Protein 7TUV (pdb70)

Sequence (672 aa):
ALFSPHLAESALDLGVQNGTYLRGKLRVSETNCFFGEIRGQWKGHNFERVLLPGRTNLNRAIHGDIVTVELLPVASWRPLREESEGAALARGYTPVGRVVGITTMNRRPFCGSIDVEELNKLALTGTVSVLFQPKDNRIPRIRITTAHLGDLKDKRLSVIIDDWGEHSSFPVGHYVEVLGTIGDKDTEAKVILLENDIPHYDFSEAVYDCLPKGEWNVTEEELGNRLDLRDLCVVSVDPLGCRDIDDALHCRRVNGNHLEVGVHIADVTHFLKEGTAMDEEAAKRSTSVYLVDRRINMLPQLLTENLCSIVADEDRYAFSIMWEFDENYSVVREFFGKTVIRSRAALYYGDAQRMIDDPEDESEAAVSLRYLMQLSRHFRKRREKDGALFLCSQEFKFKVDNDHVNPTDMQAYQTFDSNSMIEEWMLFANAAAARRVYASFPRWTLLRRHQAPAENAFDTLNEAIRRKIGVKLDDTTSLALNESLEKCVDPSDPYFNRLIRTLVTRCLRQAQYFSSSEVSKDEFHHFGLAMPIYTHFTSPIRRYADVIVHRQLAAALGIMDVSEHMVSVKMEALASNLNYRHEQAQKAGRDSQNLFTGFYLRNFANQEIPSEDGYVVKLSETHVFVLVPKYGQEGKIAKETLVRVPNLLDKVKVGIEVRASLVFSIIGLMKG

InterPro domains:
  IPR001900 Ribonuclease II/R [PF00773] (491-822)
  IPR001900 Ribonuclease II/R [SM00955] (491-824)
  IPR002716 PIN domain [PF13638] (61-180)
  IPR012340 Nucleic acid-binding, OB-fold [SSF50249] (234-445)
  IPR012340 Nucleic acid-binding, OB-fold [SSF50249] (451-869)
  IPR022966 Ribonuclease II/R, conserved site [PS01175] (791-815)
  IPR033771 Rrp44-like cold shock domain [PF17216] (248-312)
  IPR041505 Dis3-like cold-shock domain 2 [PF17849] (395-462)
  IPR050180 RNR Ribonuclease [PTHR23355] (60-904)

Solvent-accessible surface area: 32493 Å² total; per-residue (Å²): 96,88,18,54,87,60,62,68,110,85,50,4,71,133,5,36,163,107,40,94,39,7,57,12,120,1,129,5,20,105,76,78,49,37,64,1,21,0,140,23,163,34,100,78,49,129,16,94,90,0,11,0,45,27,57,94,27,10,5,30,9,2,39,10,0,56,0,0,0,56,46,37,93,25,77,57,10,122,51,90,118,204,64,71,38,42,42,0,39,88,157,41,54,38,3,6,0,104,2,13,0,42,47,130,85,145,64,71,59,4,2,0,20,5,14,92,112,36,41,118,85,85,158,143,143,54,93,50,50,1,6,0,65,0,68,22,93,48,4,22,63,0,84,1,80,10,46,123,11,40,108,11,91,73,49,28,0,9,0,43,22,84,91,30,28,59,120,42,71,59,0,64,10,82,78,74,89,69,9,21,53,72,22,66,46,92,7,6,1,67,0,0,9,69,21,6,70,9,20,72,106,112,23,60,155,54,5,89,88,42,21,44,151,69,155,39,91,26,67,141,144,40,36,68,108,21,81,53,13,63,126,20,19,0,1,0,2,23,75,119,78,37,142,16,10,10,16,0,1,2,8,106,111,30,116,64,88,38,8,30,0,0,0,0,0,0,1,0,4,45,18,0,105,93,63,42,28,3,7,114,14,0,26,92,11,4,21,5,7,88,17,46,55,83,75,17,18,1,0,0,95,65,0,1,41,62,12,1,0,0,33,26,85,82,38,8,6,0,0,0,0,14,5,21,1,32,107,118,65,61,64,79,160,72,88,19,7,36,0,0,0,97,1,97,30,54,23,51,28,8,42,0,25,139,29,19,98,47,125,155,35,148,52,133,13,0,56,6,0,57,46,1,5,76,0,3,110,73,18,87,122,120,22,72,149,67,0,0,15,34,62,18,107,82,102,16,87,20,118,79,65,162,135,87,120,25,0,59,39,16,119,57,92,120,104,42,77,0,44,32,1,12,89,2,0,22,18,44,0,5,10,2,0,0,120,65,1,46,77,40,25,61,158,34,1,1,0,23,32,12,67,50,15,43,167,118,32,8,82,100,14,25,60,0,0,23,132,77,41,63,33,134,10,62,45,112,72,9,62,22,0,8,95,11,0,117,138,0,79,19,127,102,9,131,57,1,34,123,0,0,25,25,10,0,53,111,28,34,93,128,24,53,8,3,1,4,58,82,37,63,149,128,88,5,74,17,6,11,27,15,24,102,18,8,1,19,0,5,4,0,1,85,33,9,1,0,0,2,0,0,13,0,0,1,10,15,59,60,97,69,130,57,21,117,14,72,66,72,121,127,2,66,55,49,3,71,47,6,42,90,33,52,53,12,15,78,52,0,17,131,42,2,33,78,26,0,3,28,10,32,0,60,58,49,52,140,106,141,11,91,45,32,60,0,4,0,15,74,73,51,172,85,46,0,21,0,11,2,16,109,13,28,35,68,2,126,6,33,58,145,55,6,94,147,60,3,72,19,1,33,102,19,98,2,9,7,52,11,158,129,59,60,49,26,27,6,102,44,36,70,125,130

Structure (mmCIF, N/CA/C/O backbone):
data_7TUV
#
_entry.id   7TUV
#
_cell.length_a   66.296
_cell.length_b   91.113
_cell.length_c   148.305
_cell.angle_alpha   90
_cell.angle_beta   90
_cell.angle_gamma   90
#
_symmetry.space_group_name_H-M   'P 21 21 21'
#
loop_
_entity.id
_entity.type
_entity.pdbx_description
1 polymer 'Ribonuclease RRP44'
2 polymer "RNA (5'-R(P*GP*GP*UP*U)-3')"
3 non-polymer "URIDINE-5'-MONOPHOSPHATE"
4 non-polymer 'MAGNESIUM ION'
5 water water
#
loop_
_atom_site.group_PDB
_atom_site.id
_atom_site.type_symbol
_atom_site.label_atom_id
_atom_site.label_alt_id
_atom_site.label_comp_id
_atom_site.label_asym_id
_atom_site.label_entity_id
_atom_site.label_seq_id
_atom_site.pdbx_PDB_ins_code
_atom_site.Cartn_x
_atom_site.Cartn_y
_atom_site.Cartn_z
_atom_site.occupancy
_atom_site.B_iso_or_equiv
_atom_site.auth_seq_id
_atom_site.auth_comp_id
_atom_site.auth_asym_id
_atom_site.auth_atom_id
_atom_site.pdbx_PDB_model_num
ATOM 1 N N . ALA A 1 5 ? -1.387 16.643 10.654 1 72.97 234 ALA A N 1
ATOM 2 C CA . ALA A 1 5 ? -1.513 16.474 9.206 1 73.7 234 ALA A CA 1
ATOM 3 C C . ALA A 1 5 ? -0.712 15.256 8.68 1 74.33 234 ALA A C 1
ATOM 4 O O . ALA A 1 5 ? -1.256 14.435 7.935 1 74.71 234 ALA A O 1
ATOM 6 N N . LEU A 1 6 ? 0.566 15.131 9.068 1 74.02 235 LEU A N 1
ATOM 7 C CA . LEU A 1 6 ? 1.388 13.994 8.641 1 73.99 235 LEU A CA 1
ATOM 8 C C . LEU A 1 6 ? 1.285 12.818 9.606 1 73.27 235 LEU A C 1
ATOM 9 O O . LEU A 1 6 ? 1.551 11.677 9.204 1 73.67 235 LEU A O 1
ATOM 14 N N . PHE A 1 7 ? 0.938 13.094 10.887 1 72.19 236 PHE A N 1
ATOM 15 C CA . PHE A 1 7 ? 0.824 12.097 11.957 1 71.67 236 PHE A CA 1
ATOM 16 C C . PHE A 1 7 ? -0.445 12.294 12.775 1 71.76 236 PHE A C 1
ATOM 17 O O . PHE A 1 7 ? -0.996 13.387 12.802 1 71.96 236 PHE A O 1
ATOM 25 N N . SER A 1 8 ? -0.886 11.251 13.477 1 71.76 237 SER A N 1
ATOM 26 C CA . SER A 1 8 ? -2.042 11.355 14.359 1 72.08 237 SER A CA 1
ATOM 27 C C . SER A 1 8 ? -1.599 12.013 15.657 1 72.07 237 SER A C 1
ATOM 28 O O . SER A 1 8 ? -0.508 11.739 16.155 1 72.11 237 SER A O 1
ATOM 31 N N . PRO A 1 9 ? -2.431 12.899 16.217 1 71.99 238 PRO A N 1
ATOM 32 C CA . PRO A 1 9 ? -2.059 13.554 17.476 1 71.97 238 PRO A CA 1
ATOM 33 C C . PRO A 1 9 ? -1.841 12.559 18.611 1 72.24 238 PRO A C 1
ATOM 34 O O . PRO A 1 9 ? -2.59 11.599 18.739 1 72.03 238 PRO A O 1
ATOM 38 N N . HIS A 1 10 ? -0.79 12.776 19.41 1 72.68 239 HIS A N 1
ATOM 39 C CA . HIS A 1 10 ? -0.457 11.932 20.556 1 73.59 239 HIS A CA 1
ATOM 40 C C . HIS A 1 10 ? -1.482 12.124 21.675 1 75.3 239 HIS A C 1
ATOM 41 O O . HIS A 1 10 ? -2.137 13.162 21.754 1 75.55 239 HIS A O 1
ATOM 48 N N . LEU A 1 11 ? -1.587 11.144 22.568 1 76.39 240 LEU A N 1
ATOM 49 C CA . LEU A 1 11 ? -2.517 11.219 23.691 1 77.93 240 LEU A CA 1
ATOM 50 C C . LEU A 1 11 ? -1.819 11.737 24.946 1 79.94 240 LEU A C 1
ATOM 51 O O . LEU A 1 11 ? -0.599 11.627 25.073 1 80.15 240 LEU A O 1
ATOM 56 N N . ALA A 1 12 ? -2.596 12.282 25.887 1 81.2 241 ALA A N 1
ATOM 57 C CA . ALA A 1 12 ? -2.045 12.763 27.148 1 82.97 241 ALA A CA 1
ATOM 58 C C . ALA A 1 12 ? -1.913 11.599 28.137 1 84.74 241 ALA A C 1
ATOM 59 O O . ALA A 1 12 ? -2.672 10.626 28.042 1 85.04 241 ALA A O 1
ATOM 61 N N . GLU A 1 13 ? -0.972 11.7 29.107 1 85.67 242 GLU A N 1
ATOM 62 C CA . GLU A 1 13 ? -0.787 10.678 30.154 1 86.97 242 GLU A CA 1
ATOM 63 C C . GLU A 1 13 ? -2.116 10.334 30.868 1 88.52 242 GLU A C 1
ATOM 64 O O . GLU A 1 13 ? -2.24 9.255 31.443 1 88.81 242 GLU A O 1
ATOM 70 N N . SER A 1 14 ? -3.105 11.26 30.81 1 89.25 243 SER A N 1
ATOM 71 C CA . SER A 1 14 ? -4.461 11.132 31.332 1 90.44 243 SER A CA 1
ATOM 72 C C . SER A 1 14 ? -5.096 9.818 30.828 1 91.2 243 SER A C 1
ATOM 73 O O . SER A 1 14 ? -5.47 8.978 31.642 1 91.42 243 SER A O 1
ATOM 76 N N . ALA A 1 15 ? -5.157 9.622 29.494 1 91.33 244 ALA A N 1
ATOM 77 C CA . ALA A 1 15 ? -5.723 8.414 28.891 1 91.78 244 ALA A CA 1
ATOM 78 C C . ALA A 1 15 ? -4.66 7.371 28.536 1 91.97 244 ALA A C 1
ATOM 79 O O . ALA A 1 15 ? -4.991 6.191 28.413 1 92.29 244 ALA A O 1
ATOM 81 N N . LEU A 1 16 ? -3.395 7.794 28.358 1 91.55 245 LEU A N 1
ATOM 82 C CA . LEU A 1 16 ? -2.309 6.874 28.04 1 91.69 245 LEU A CA 1
ATOM 83 C C . LEU A 1 16 ? -2.078 5.906 29.195 1 91.64 245 LEU A C 1
ATOM 84 O O . LEU A 1 16 ? -2.147 4.698 28.986 1 91.77 245 LEU A O 1
ATOM 89 N N . ASP A 1 17 ? -1.827 6.432 30.415 1 91.39 246 ASP A N 1
ATOM 90 C CA . ASP A 1 17 ? -1.544 5.629 31.607 1 91.48 246 ASP A CA 1
ATOM 91 C C . ASP A 1 17 ? -2.73 4.806 32.07 1 91.3 246 ASP A C 1
ATOM 92 O O . ASP A 1 17 ? -2.538 3.725 32.625 1 91.16 246 ASP A O 1
ATOM 97 N N . LEU A 1 18 ? -3.951 5.308 31.851 1 91.24 247 LEU A N 1
ATOM 98 C CA . LEU A 1 18 ? -5.145 4.56 32.225 1 91.66 247 LEU A CA 1
ATOM 99 C C . LEU A 1 18 ? -5.34 3.392 31.269 1 91.53 247 LEU A C 1
ATOM 100 O O . LEU A 1 18 ? -5.485 2.265 31.723 1 91.76 247 LEU A O 1
ATOM 105 N N . GLY A 1 19 ? -5.26 3.662 29.966 1 90.93 248 GLY A N 1
ATOM 106 C CA . GLY A 1 19 ? -5.412 2.661 28.916 1 90.51 248 GLY A CA 1
ATOM 107 C C . GLY A 1 19 ? -4.471 1.476 29.01 1 89.65 248 GLY A C 1
ATOM 108 O O . GLY A 1 19 ? -4.879 0.356 28.712 1 89.41 248 GLY A O 1
ATOM 109 N N . VAL A 1 20 ? -3.219 1.703 29.447 1 89.16 249 VAL A N 1
ATOM 110 C CA . VAL A 1 20 ? -2.221 0.638 29.587 1 89.4 249 VAL A CA 1
ATOM 111 C C . VAL A 1 20 ? -2.647 -0.361 30.645 1 89.88 249 VAL A C 1
ATOM 112 O O . VAL A 1 20 ? -2.672 -1.564 30.36 1 90.42 249 VAL A O 1
ATOM 116 N N . GLN A 1 21 ? -3.008 0.122 31.85 1 89.47 250 GLN A N 1
ATOM 117 C CA . GLN A 1 21 ? -3.477 -0.792 32.893 1 89.32 250 GLN A CA 1
ATOM 118 C C . GLN A 1 21 ? -4.89 -1.321 32.606 1 88.26 250 GLN A C 1
ATOM 119 O O . GLN A 1 21 ? -5.216 -2.434 33.017 1 88.55 250 GLN A O 1
ATOM 125 N N . ASN A 1 22 ? -5.694 -0.556 31.849 1 86.77 251 ASN A N 1
ATOM 126 C CA . ASN A 1 22 ? -7.023 -0.952 31.389 1 85.82 251 ASN A CA 1
ATOM 127 C C . ASN A 1 22 ? -6.928 -2.132 30.398 1 84.33 251 ASN A C 1
ATOM 128 O O . ASN A 1 22 ? -7.843 -2.956 30.337 1 84.6 251 ASN A O 1
ATOM 133 N N . GLY A 1 23 ? -5.845 -2.179 29.621 1 82.35 252 GLY A N 1
ATOM 134 C CA . GLY A 1 23 ? -5.634 -3.204 28.611 1 80.8 252 GLY A CA 1
ATOM 135 C C . GLY A 1 23 ? -5.969 -2.743 27.202 1 78.71 252 GLY A C 1
ATOM 136 O O . GLY A 1 23 ? -5.644 -3.447 26.245 1 79.11 252 GLY A O 1
ATOM 137 N N . THR A 1 24 ? -6.617 -1.553 27.05 1 76.23 253 THR A N 1
ATOM 138 C CA . THR A 1 24 ? -6.991 -0.976 25.743 1 74.25 253 THR A CA 1
ATOM 139 C C . THR A 1 24 ? -5.77 -0.504 24.899 1 71.71 253 THR A C 1
ATOM 140 O O . THR A 1 24 ? -5.906 -0.257 23.699 1 71.57 253 THR A O 1
ATOM 144 N N . TYR A 1 25 ? -4.591 -0.416 25.53 1 69.45 254 TYR A N 1
ATOM 145 C CA . TYR A 1 25 ? -3.305 -0.076 24.935 1 67.78 254 TYR A CA 1
ATOM 146 C C . TYR A 1 25 ? -2.248 -0.971 25.572 1 66.42 254 TYR A C 1
ATOM 147 O O . TYR A 1 25 ? -2.361 -1.329 26.745 1 66.74 254 TYR A O 1
ATOM 156 N N . LEU A 1 26 ? -1.193 -1.301 24.829 1 64.87 255 LEU A N 1
ATOM 157 C CA . LEU A 1 26 ? -0.103 -2.134 25.349 1 63.46 255 LEU A CA 1
ATOM 158 C C . LEU A 1 26 ? 1.154 -1.279 25.479 1 62.31 255 LEU A C 1
ATOM 159 O O . LEU A 1 26 ? 1.388 -0.415 24.63 1 62.53 255 LEU A O 1
ATOM 164 N N . ARG A 1 27 ? 1.973 -1.517 26.513 1 60.71 256 ARG A N 1
ATOM 165 C CA . ARG A 1 27 ? 3.169 -0.704 26.709 1 59.56 256 ARG A CA 1
ATOM 166 C C . ARG A 1 27 ? 4.452 -1.499 26.654 1 57.33 256 ARG A C 1
ATOM 167 O O . ARG A 1 27 ? 4.541 -2.586 27.217 1 57.15 256 ARG A O 1
ATOM 175 N N . GLY A 1 28 ? 5.444 -0.932 25.99 1 55.94 257 GLY A N 1
ATOM 176 C CA . GLY A 1 28 ? 6.762 -1.536 25.857 1 55.42 257 GLY A CA 1
ATOM 177 C C . GLY A 1 28 ? 7.822 -0.566 25.368 1 54.65 257 GLY A C 1
ATOM 178 O O . GLY A 1 28 ? 7.509 0.56 24.98 1 54.5 257 GLY A O 1
ATOM 179 N N . LYS A 1 29 ? 9.084 -1.012 25.356 1 53.99 258 LYS A N 1
ATOM 180 C CA . LYS A 1 29 ? 10.239 -0.236 24.904 1 53.87 258 LYS A CA 1
ATOM 181 C C . LYS A 1 29 ? 10.448 -0.46 23.401 1 52.75 258 LYS A C 1
ATOM 182 O O . LYS A 1 29 ? 10.453 -1.599 22.952 1 53.09 258 LYS A O 1
ATOM 188 N N . LEU A 1 30 ? 10.611 0.614 22.63 1 51.62 259 LEU A N 1
ATOM 189 C CA . LEU A 1 30 ? 10.764 0.546 21.181 1 51.12 259 LEU A CA 1
ATOM 190 C C . LEU A 1 30 ? 12.12 0.019 20.706 1 51.32 259 LEU A C 1
ATOM 191 O O . LEU A 1 30 ? 13.165 0.557 21.06 1 51.11 259 LEU A O 1
ATOM 196 N N . ARG A 1 31 ? 12.088 -1.032 19.879 1 51.56 260 ARG A N 1
ATOM 197 C CA . ARG A 1 31 ? 13.274 -1.597 19.255 1 52.54 260 ARG A CA 1
ATOM 198 C C . ARG A 1 31 ? 13.136 -1.337 17.753 1 52.91 260 ARG A C 1
ATOM 199 O O . ARG A 1 31 ? 12.138 -1.722 17.159 1 53.02 260 ARG A O 1
ATOM 207 N N . VAL A 1 32 ? 14.074 -0.605 17.162 1 52.9 261 VAL A N 1
ATOM 208 C CA . VAL A 1 32 ? 14.015 -0.258 15.743 1 53.36 261 VAL A CA 1
ATOM 209 C C . VAL A 1 32 ? 15.008 -1.104 14.947 1 54.95 261 VAL A C 1
ATOM 210 O O . VAL A 1 32 ? 16.08 -1.428 15.457 1 54.83 261 VAL A O 1
ATOM 214 N N . SER A 1 33 ? 14.656 -1.469 13.711 1 56.48 262 SER A N 1
ATOM 215 C CA . SER A 1 33 ? 15.54 -2.27 12.878 1 59.02 262 SER A CA 1
ATOM 216 C C . SER A 1 33 ? 16.826 -1.552 12.512 1 61.94 262 SER A C 1
ATOM 217 O O . SER A 1 33 ? 16.804 -0.423 12.02 1 62.06 262 SER A O 1
ATOM 220 N N . GLU A 1 34 ? 17.949 -2.248 12.712 1 64.08 263 GLU A N 1
ATOM 221 C CA . GLU A 1 34 ? 19.29 -1.779 12.363 1 66.38 263 GLU A CA 1
ATOM 222 C C . GLU A 1 34 ? 19.402 -1.559 10.831 1 68.07 263 GLU A C 1
ATOM 223 O O . GLU A 1 34 ? 20.124 -0.658 10.399 1 68.74 263 GLU A O 1
ATOM 229 N N . THR A 1 35 ? 18.64 -2.34 10.023 1 68.62 264 THR A N 1
ATOM 230 C CA . THR A 1 35 ? 18.58 -2.202 8.57 1 69.64 264 THR A CA 1
ATOM 231 C C . THR A 1 35 ? 17.58 -1.085 8.195 1 69.62 264 THR A C 1
ATOM 232 O O . THR A 1 35 ? 18.012 -0.058 7.664 1 70.2 264 THR A O 1
ATOM 236 N N . ASN A 1 36 ? 16.263 -1.247 8.527 1 68.8 265 ASN A N 1
ATOM 237 C CA . ASN A 1 36 ? 15.219 -0.233 8.239 1 68.33 265 ASN A CA 1
ATOM 238 C C . ASN A 1 36 ? 14.93 0.729 9.411 1 67 265 ASN A C 1
ATOM 239 O O . ASN A 1 36 ? 14.508 0.31 10.483 1 67.36 265 ASN A O 1
ATOM 244 N N . CYS A 1 37 ? 15.108 2.021 9.167 1 65.4 266 CYS A N 1
ATOM 245 C CA . CYS A 1 37 ? 14.903 3.098 10.133 1 64.59 266 CYS A CA 1
ATOM 246 C C . CYS A 1 37 ? 13.418 3.27 10.557 1 63.01 266 CYS A C 1
ATOM 247 O O . CYS A 1 37 ? 13.139 3.684 11.684 1 62.69 266 CYS A O 1
ATOM 250 N N . PHE A 1 38 ? 12.481 3 9.64 1 61.76 267 PHE A N 1
ATOM 251 C CA . PHE A 1 38 ? 11.057 3.144 9.932 1 60.85 267 PHE A CA 1
ATOM 252 C C . PHE A 1 38 ? 10.345 1.788 10.01 1 59.48 267 PHE A C 1
ATOM 253 O O . PHE A 1 38 ? 9.354 1.552 9.328 1 60.1 267 PHE A O 1
ATOM 255 N N . PHE A 1 39 ? 10.848 0.909 10.855 1 57.45 268 PHE A N 1
ATOM 256 C CA . PHE A 1 39 ? 10.255 -0.384 11.099 1 56.18 268 PHE A CA 1
ATOM 257 C C . PHE A 1 39 ? 10.693 -0.775 12.489 1 54.12 268 PHE A C 1
ATOM 258 O O . PHE A 1 39 ? 11.89 -0.909 12.735 1 53.74 268 PHE A O 1
ATOM 266 N N . GLY A 1 40 ? 9.742 -0.917 13.395 1 53.06 269 GLY A N 1
ATOM 267 C CA . GLY A 1 40 ? 10.056 -1.284 14.767 1 53.08 269 GLY A CA 1
ATOM 268 C C . GLY A 1 40 ? 9.201 -2.393 15.348 1 52.98 269 GLY A C 1
ATOM 269 O O . GLY A 1 40 ? 8.5 -3.106 14.629 1 52.68 269 GLY A O 1
ATOM 270 N N . GLU A 1 41 ? 9.244 -2.52 16.669 1 52.96 270 GLU A N 1
ATOM 271 C CA . GLU A 1 41 ? 8.472 -3.494 17.411 1 53.62 270 GLU A CA 1
ATOM 272 C C . GLU A 1 41 ? 8.589 -3.248 18.907 1 54.54 270 GLU A C 1
ATOM 273 O O . GLU A 1 41 ? 9.57 -2.668 19.367 1 54.24 270 GLU A O 1
ATOM 279 N N . ILE A 1 42 ? 7.592 -3.701 19.679 1 55.5 271 ILE A N 1
ATOM 280 C CA . ILE A 1 42 ? 7.684 -3.682 21.136 1 56.67 271 ILE A CA 1
ATOM 281 C C . ILE A 1 42 ? 7.585 -5.139 21.607 1 59.42 271 ILE A C 1
ATOM 282 O O . ILE A 1 42 ? 6.666 -5.847 21.201 1 59.7 271 ILE A O 1
ATOM 287 N N . ARG A 1 43 ? 8.583 -5.625 22.35 1 61.25 272 ARG A N 1
ATOM 288 C CA . ARG A 1 43 ? 8.533 -6.989 22.886 1 63.62 272 ARG A CA 1
ATOM 289 C C . ARG A 1 43 ? 8.047 -6.899 24.334 1 65.7 272 ARG A C 1
ATOM 290 O O . ARG A 1 43 ? 8.351 -5.925 25.028 1 65.74 272 ARG A O 1
ATOM 298 N N . GLY A 1 44 ? 7.3 -7.903 24.785 1 67.16 273 GLY A N 1
ATOM 299 C CA . GLY A 1 44 ? 6.781 -7.906 26.148 1 68.76 273 GLY A CA 1
ATOM 300 C C . GLY A 1 44 ? 5.862 -9.058 26.484 1 70.06 273 GLY A C 1
ATOM 301 O O . GLY A 1 44 ? 5.866 -10.082 25.797 1 70.17 273 GLY A O 1
ATOM 302 N N . GLN A 1 45 ? 5.081 -8.896 27.57 1 70.82 274 GLN A N 1
ATOM 303 C CA . GLN A 1 45 ? 4.13 -9.894 28.073 1 71.98 274 GLN A CA 1
ATOM 304 C C . GLN A 1 45 ? 2.858 -9.194 28.551 1 72.83 274 GLN A C 1
ATOM 305 O O . GLN A 1 45 ? 2.815 -8.705 29.681 1 72.9 274 GLN A O 1
ATOM 311 N N . TRP A 1 46 ? 1.82 -9.171 27.722 1 73.47 275 TRP A N 1
ATOM 312 C CA . TRP A 1 46 ? 0.575 -8.487 28.066 1 74.92 275 TRP A CA 1
ATOM 313 C C . TRP A 1 46 ? -0.518 -9.424 28.583 1 75.44 275 TRP A C 1
ATOM 314 O O . TRP A 1 46 ? -0.492 -10.621 28.297 1 75.99 275 TRP A O 1
ATOM 325 N N . LYS A 1 47 ? -1.468 -8.889 29.362 1 75.02 276 LYS A N 1
ATOM 326 C CA . LYS A 1 47 ? -2.558 -9.706 29.891 1 75.09 276 LYS A CA 1
ATOM 327 C C . LYS A 1 47 ? -3.668 -9.839 28.838 1 74.67 276 LYS A C 1
ATOM 328 O O . LYS A 1 47 ? -4.089 -8.84 28.249 1 74.85 276 LYS A O 1
ATOM 330 N N . GLY A 1 48 ? -4.113 -11.073 28.61 1 73.79 277 GLY A N 1
ATOM 331 C CA . GLY A 1 48 ? -5.155 -11.386 27.636 1 73.21 277 GLY A CA 1
ATOM 332 C C . GLY A 1 48 ? -4.66 -11.518 26.208 1 72.15 277 GLY A C 1
ATOM 333 O O . GLY A 1 48 ? -5.454 -11.484 25.263 1 71.89 277 GLY A O 1
ATOM 334 N N . HIS A 1 49 ? -3.333 -11.671 26.046 1 71.29 278 HIS A N 1
ATOM 335 C CA . HIS A 1 49 ? -2.676 -11.745 24.748 1 70.65 278 HIS A CA 1
ATOM 336 C C . HIS A 1 49 ? -1.691 -12.914 24.701 1 70.68 278 HIS A C 1
ATOM 337 O O . HIS A 1 49 ? -0.875 -13.086 25.609 1 71.04 278 HIS A O 1
ATOM 344 N N . ASN A 1 50 ? -1.773 -13.724 23.648 1 70.1 279 ASN A N 1
ATOM 345 C CA . ASN A 1 50 ? -0.901 -14.889 23.512 1 70.07 279 ASN A CA 1
ATOM 346 C C . ASN A 1 50 ? 0.504 -14.551 22.984 1 68.81 279 ASN A C 1
ATOM 347 O O . ASN A 1 50 ? 1.46 -15.278 23.257 1 69.05 279 ASN A O 1
ATOM 352 N N . PHE A 1 51 ? 0.62 -13.46 22.22 1 67.19 280 PHE A N 1
ATOM 353 C CA . PHE A 1 51 ? 1.851 -13.027 21.56 1 65.92 280 PHE A CA 1
ATOM 354 C C . PHE A 1 51 ? 2.9 -12.349 22.442 1 64.59 280 PHE A C 1
ATOM 355 O O . PHE A 1 51 ? 2.573 -11.624 23.383 1 64.52 280 PHE A O 1
ATOM 363 N N . GLU A 1 52 ? 4.172 -12.546 22.082 1 63.35 281 GLU A N 1
ATOM 364 C CA . GLU A 1 52 ? 5.3 -11.956 22.801 1 62.68 281 GLU A CA 1
ATOM 365 C C . GLU A 1 52 ? 5.759 -10.602 22.217 1 60.32 281 GLU A C 1
ATOM 366 O O . GLU A 1 52 ? 6.475 -9.873 22.898 1 60.41 281 GLU A O 1
ATOM 372 N N . ARG A 1 53 ? 5.351 -10.263 20.972 1 57.71 282 ARG A N 1
ATOM 373 C CA . ARG A 1 53 ? 5.759 -9.006 20.366 1 55.23 282 ARG A CA 1
ATOM 374 C C . ARG A 1 53 ? 4.739 -8.423 19.389 1 52.87 282 ARG A C 1
ATOM 375 O O . ARG A 1 53 ? 4.022 -9.15 18.719 1 52.38 282 ARG A O 1
ATOM 383 N N . VAL A 1 54 ? 4.702 -7.085 19.313 1 51.54 283 VAL A N 1
ATOM 384 C CA . VAL A 1 54 ? 3.837 -6.308 18.422 1 50.25 283 VAL A CA 1
ATOM 385 C C . VAL A 1 54 ? 4.707 -5.535 17.418 1 49.44 283 VAL A C 1
ATOM 386 O O . VAL A 1 54 ? 5.662 -4.884 17.838 1 49.48 283 VAL A O 1
ATOM 390 N N . LEU A 1 55 ? 4.387 -5.596 16.108 1 48.28 284 LEU A N 1
ATOM 391 C CA . LEU A 1 55 ? 5.158 -4.861 15.111 1 47.68 284 LEU A CA 1
ATOM 392 C C . LEU A 1 55 ? 4.647 -3.441 14.976 1 48.18 284 LEU A C 1
ATOM 393 O O . LEU A 1 55 ? 3.454 -3.179 15.104 1 48.65 284 LEU A O 1
ATOM 398 N N . LEU A 1 56 ? 5.55 -2.53 14.656 1 47.71 285 LEU A N 1
ATOM 399 C CA . LEU A 1 56 ? 5.218 -1.147 14.423 1 47.72 285 LEU A CA 1
ATOM 400 C C . LEU A 1 56 ? 5.845 -0.77 13.085 1 47.77 285 LEU A C 1
ATOM 401 O O . LEU A 1 56 ? 6.952 -0.237 13.039 1 47.33 285 LEU A O 1
ATOM 406 N N . PRO A 1 57 ? 5.167 -1.103 11.971 1 48.02 286 PRO A N 1
ATOM 407 C CA . PRO A 1 57 ? 5.756 -0.851 10.647 1 48.15 286 PRO A CA 1
ATOM 408 C C . PRO A 1 57 ? 5.369 0.457 9.949 1 48.28 286 PRO A C 1
ATOM 409 O O . PRO A 1 57 ? 4.204 0.665 9.633 1 48.62 286 PRO A O 1
ATOM 413 N N . GLY A 1 58 ? 6.351 1.288 9.636 1 48.1 287 GLY A N 1
ATOM 414 C CA . GLY A 1 58 ? 6.099 2.537 8.924 1 48.89 287 GLY A CA 1
ATOM 415 C C . GLY A 1 58 ? 6.288 3.78 9.761 1 49.8 287 GLY A C 1
ATOM 416 O O . GLY A 1 58 ? 6.458 3.679 10.979 1 50.74 287 GLY A O 1
ATOM 417 N N . ARG A 1 59 ? 6.285 4.963 9.124 1 49.23 288 ARG A N 1
ATOM 418 C CA . ARG A 1 59 ? 6.46 6.209 9.877 1 49.22 288 ARG A CA 1
ATOM 419 C C . ARG A 1 59 ? 5.19 6.549 10.651 1 49.23 288 ARG A C 1
ATOM 420 O O . ARG A 1 59 ? 5.261 7.008 11.79 1 49.43 288 ARG A O 1
ATOM 422 N N . THR A 1 60 ? 4.027 6.32 10.022 1 48.82 289 THR A N 1
ATOM 423 C CA . THR A 1 60 ? 2.704 6.579 10.601 1 48.66 289 THR A CA 1
ATOM 424 C C . THR A 1 60 ? 2.426 5.651 11.784 1 48.22 289 THR A C 1
ATOM 425 O O . THR A 1 60 ? 1.799 6.074 12.758 1 48.9 289 THR A O 1
ATOM 429 N N . ASN A 1 61 ? 2.9 4.406 11.71 1 46.92 290 ASN A N 1
ATOM 430 C CA . ASN A 1 61 ? 2.701 3.472 12.795 1 46.45 290 ASN A CA 1
ATOM 431 C C . ASN A 1 61 ? 3.636 3.809 13.949 1 45.91 290 ASN A C 1
ATOM 432 O O . ASN A 1 61 ? 3.192 3.856 15.091 1 45.93 290 ASN A O 1
ATOM 437 N N . LEU A 1 62 ? 4.9 4.143 13.656 1 45.02 291 LEU A N 1
ATOM 438 C CA . LEU A 1 62 ? 5.855 4.53 14.705 1 44.41 291 LEU A CA 1
ATOM 439 C C . LEU A 1 62 ? 5.556 5.91 15.336 1 44.24 291 LEU A C 1
ATOM 440 O O . LEU A 1 62 ? 6.113 6.245 16.371 1 44.11 291 LEU A O 1
ATOM 445 N N . ASN A 1 63 ? 4.67 6.691 14.73 1 44.17 292 ASN A N 1
ATOM 446 C CA . ASN A 1 63 ? 4.24 7.997 15.213 1 45.09 292 ASN A CA 1
ATOM 447 C C . ASN A 1 63 ? 5.307 8.848 15.979 1 45.01 292 ASN A C 1
ATOM 448 O O . ASN A 1 63 ? 5.092 9.219 17.138 1 45.58 292 ASN A O 1
ATOM 453 N N . ARG A 1 64 ? 6.44 9.156 15.31 1 43.9 293 ARG A N 1
ATOM 454 C CA . ARG A 1 64 ? 7.517 10.012 15.829 1 43.03 293 ARG A CA 1
ATOM 455 C C . ARG A 1 64 ? 8.3 9.47 17.027 1 42.19 293 ARG A C 1
ATOM 456 O O . ARG A 1 64 ? 9.061 10.227 17.625 1 42.31 293 ARG A O 1
ATOM 464 N N . ALA A 1 65 ? 8.144 8.193 17.374 1 41.4 294 ALA A N 1
ATOM 465 C CA . ALA A 1 65 ? 8.891 7.612 18.487 1 40.94 294 ALA A CA 1
ATOM 466 C C . ALA A 1 65 ? 10.296 7.236 18.04 1 40.73 294 ALA A C 1
ATOM 467 O O . ALA A 1 65 ? 10.501 6.894 16.881 1 40.82 294 ALA A O 1
ATOM 469 N N . ILE A 1 66 ? 11.272 7.342 18.937 1 40.6 295 ILE A N 1
ATOM 470 C CA . ILE A 1 66 ? 12.671 7.02 18.626 1 41.25 295 ILE A CA 1
ATOM 471 C C . ILE A 1 66 ? 13.103 5.69 19.314 1 42.62 295 ILE A C 1
ATOM 472 O O . ILE A 1 66 ? 12.509 5.3 20.318 1 42.88 295 ILE A O 1
ATOM 477 N N . HIS A 1 67 ? 14.145 5.001 18.802 1 43.19 296 HIS A N 1
ATOM 478 C CA . HIS A 1 67 ? 14.679 3.779 19.414 1 44.79 296 HIS A CA 1
ATOM 479 C C . HIS A 1 67 ? 14.94 3.972 20.923 1 46.22 296 HIS A C 1
ATOM 480 O O . HIS A 1 67 ? 15.397 5.033 21.343 1 46.67 296 HIS A O 1
ATOM 487 N N . GLY A 1 68 ? 14.529 3.005 21.719 1 46.94 297 GLY A N 1
ATOM 488 C CA . GLY A 1 68 ? 14.68 3.066 23.165 1 48.01 297 GLY A CA 1
ATOM 489 C C . GLY A 1 68 ? 13.531 3.724 23.912 1 48.91 297 GLY A C 1
ATOM 490 O O . GLY A 1 68 ? 13.446 3.589 25.138 1 49.68 297 GLY A O 1
ATOM 491 N N . ASP A 1 69 ? 12.653 4.461 23.208 1 48.66 298 ASP A N 1
ATOM 492 C CA . ASP A 1 69 ? 11.537 5.144 23.87 1 49.43 298 ASP A CA 1
ATOM 493 C C . ASP A 1 69 ? 10.502 4.182 24.455 1 50.66 298 ASP A C 1
ATOM 494 O O . ASP A 1 69 ? 10.299 3.094 23.92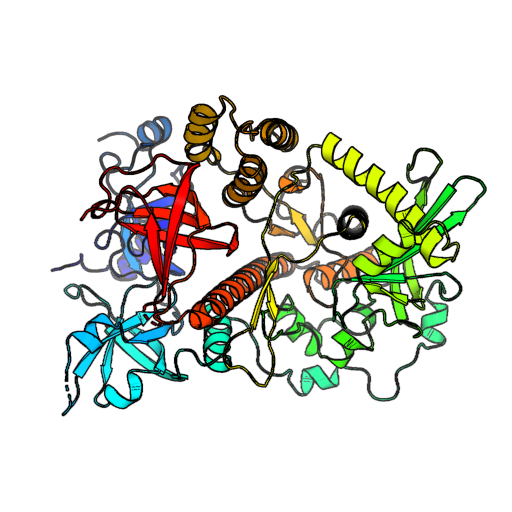5 1 50.79 298 ASP A O 1
ATOM 499 N N . ILE A 1 70 ? 9.827 4.587 25.535 1 51.34 299 ILE A N 1
ATOM 500 C CA . ILE A 1 70 ? 8.767 3.768 26.128 1 52.13 299 ILE A CA 1
ATOM 501 C C . ILE A 1 70 ? 7.462 4.196 25.516 1 53.14 299 ILE A C 1
ATOM 502 O O . ILE A 1 70 ? 6.886 5.198 25.925 1 53.8 299 ILE A O 1
ATOM 507 N N . VAL A 1 71 ? 7.028 3.477 24.491 1 53.28 300 VAL A N 1
ATOM 508 C CA . VAL A 1 71 ? 5.817 3.828 23.779 1 54.02 300 VAL A CA 1
ATOM 509 C C . VAL A 1 71 ? 4.607 3.064 24.267 1 54.41 300 VAL A C 1
ATOM 510 O O . VAL A 1 71 ? 4.719 2.014 24.881 1 54.51 300 VAL A O 1
ATOM 514 N N . THR A 1 72 ? 3.447 3.638 24.021 1 54.63 301 THR A N 1
ATOM 515 C CA . THR A 1 72 ? 2.146 3.066 24.306 1 55.13 301 THR A CA 1
ATOM 516 C C . THR A 1 72 ? 1.589 2.768 22.915 1 54.19 301 THR A C 1
ATOM 517 O O . THR A 1 72 ? 1.635 3.63 22.035 1 53.62 301 THR A O 1
ATOM 521 N N . VAL A 1 73 ? 1.134 1.53 22.687 1 53.74 302 VAL A N 1
ATOM 522 C CA . VAL A 1 73 ? 0.652 1.127 21.374 1 53.51 302 VAL A CA 1
ATOM 523 C C . VAL A 1 73 ? -0.813 0.72 21.373 1 53.07 302 VAL A C 1
ATOM 524 O O . VAL A 1 73 ? -1.313 0.223 22.366 1 53.44 302 VAL A O 1
ATOM 528 N N . GLU A 1 74 ? -1.503 0.958 20.271 1 52.36 303 GLU A N 1
ATOM 529 C CA . GLU A 1 74 ? -2.883 0.546 20.089 1 52.29 303 GLU A CA 1
ATOM 530 C C . GLU A 1 74 ? -2.872 -0.521 18.986 1 51.82 303 GLU A C 1
ATOM 531 O O . GLU A 1 74 ? -2.393 -0.258 17.873 1 51.84 303 GLU A O 1
ATOM 537 N N . LEU A 1 75 ? -3.374 -1.723 19.294 1 50.9 304 LEU A N 1
ATOM 538 C CA . LEU A 1 75 ? -3.382 -2.791 18.315 1 50.45 304 LEU A CA 1
ATOM 539 C C . LEU A 1 75 ? -4.266 -2.485 17.134 1 51 304 LEU A C 1
ATOM 540 O O . LEU A 1 75 ? -5.396 -2.018 17.291 1 51.04 304 LEU A O 1
ATOM 545 N N . LEU A 1 76 ? -3.748 -2.742 15.944 1 51.25 305 LEU A N 1
ATOM 546 C CA . LEU A 1 76 ? -4.514 -2.589 14.721 1 52.22 305 LEU A CA 1
ATOM 547 C C . LEU A 1 76 ? -5.53 -3.728 14.652 1 52.72 305 LEU A C 1
ATOM 548 O O . LEU A 1 76 ? -5.277 -4.797 15.212 1 52.6 305 LEU A O 1
ATOM 553 N N . PRO A 1 77 ? -6.676 -3.576 13.952 1 53.38 306 PRO A N 1
ATOM 554 C CA . PRO A 1 77 ? -7.625 -4.712 13.838 1 54.03 306 PRO A CA 1
ATOM 555 C C . PRO A 1 77 ? -6.928 -5.964 13.305 1 55.47 306 PRO A C 1
ATOM 556 O O . PRO A 1 77 ? -6.016 -5.827 12.5 1 56.24 306 PRO A O 1
ATOM 560 N N . VAL A 1 78 ? -7.282 -7.168 13.779 1 55.84 307 VAL A N 1
ATOM 561 C CA . VAL A 1 78 ? -6.56 -8.382 13.384 1 56.73 307 VAL A CA 1
ATOM 562 C C . VAL A 1 78 ? -6.562 -8.568 11.84 1 57.16 307 VAL A C 1
ATOM 563 O O . VAL A 1 78 ? -5.652 -9.198 11.326 1 57.5 307 VAL A O 1
ATOM 567 N N . ALA A 1 79 ? -7.493 -7.941 11.109 1 57.41 308 ALA A N 1
ATOM 568 C CA . ALA A 1 79 ? -7.5 -7.999 9.644 1 58.28 308 ALA A CA 1
ATOM 569 C C . ALA A 1 79 ? -6.219 -7.384 9.051 1 58.82 308 ALA A C 1
ATOM 570 O O . ALA A 1 79 ? -5.714 -7.857 8.034 1 58.87 308 ALA A O 1
ATOM 572 N N . SER A 1 80 ? -5.682 -6.35 9.707 1 59.05 309 SER A N 1
ATOM 573 C CA . SER A 1 80 ? -4.465 -5.653 9.294 1 59.53 309 SER A CA 1
ATOM 574 C C . SER A 1 80 ? -3.163 -6.286 9.854 1 59.95 309 SER A C 1
ATOM 575 O O . SER A 1 80 ? -2.113 -5.647 9.77 1 60.4 309 SER A O 1
ATOM 578 N N . TRP A 1 81 ? -3.216 -7.509 10.415 1 59.54 310 TRP A N 1
ATOM 579 C CA . TRP A 1 81 ? -2.012 -8.135 10.958 1 60.04 310 TRP A CA 1
ATOM 580 C C . TRP A 1 81 ? -1.137 -8.739 9.866 1 62.07 310 TRP A C 1
ATOM 581 O O . TRP A 1 81 ? -1.635 -9.109 8.802 1 62.36 310 TRP A O 1
ATOM 592 N N . ARG A 1 82 ? 0.176 -8.781 10.107 1 63.43 311 ARG A N 1
ATOM 593 C CA . ARG A 1 82 ? 1.148 -9.235 9.12 1 65.67 311 ARG A CA 1
ATOM 594 C C . ARG A 1 82 ? 1.314 -10.747 9.138 1 67.24 311 ARG A C 1
ATOM 595 O O . ARG A 1 82 ? 1.79 -11.312 10.121 1 67.44 311 ARG A O 1
ATOM 603 N N . PRO A 1 83 ? 0.927 -11.426 8.041 1 68.19 312 PRO A N 1
ATOM 604 C CA . PRO A 1 83 ? 1.054 -12.895 8 1 69.2 312 PRO A CA 1
ATOM 605 C C . PRO A 1 83 ? 2.488 -13.407 7.837 1 70.7 312 PRO A C 1
ATOM 606 O O . PRO A 1 83 ? 3.417 -12.611 7.724 1 70.8 312 PRO A O 1
ATOM 610 N N . LEU A 1 84 ? 2.67 -14.743 7.838 1 71.78 313 LEU A N 1
ATOM 611 C CA . LEU A 1 84 ? 3.984 -15.38 7.725 1 73.23 313 LEU A CA 1
ATOM 612 C C . LEU A 1 84 ? 4.826 -14.894 6.515 1 74.72 313 LEU A C 1
ATOM 613 O O . LEU A 1 84 ? 5.983 -14.503 6.695 1 75.33 313 LEU A O 1
ATOM 615 N N . ARG A 1 85 ? 4.243 -14.883 5.304 1 75.02 314 ARG A N 1
ATOM 616 C CA . ARG A 1 85 ? 4.949 -14.45 4.093 1 75.68 314 ARG A CA 1
ATOM 617 C C . ARG A 1 85 ? 3.98 -13.811 3.095 1 75.94 314 ARG A C 1
ATOM 618 O O . ARG A 1 85 ? 3.56 -14.456 2.136 1 75.79 314 ARG A O 1
ATOM 620 N N . GLU A 1 113 ? -12.784 -8.933 10.225 1 65.42 342 GLU A N 1
ATOM 621 C CA . GLU A 1 113 ? -12.99 -9.294 11.637 1 65.96 342 GLU A CA 1
ATOM 622 C C . GLU A 1 113 ? -12.791 -10.793 11.952 1 65.4 342 GLU A C 1
ATOM 623 O O . GLU A 1 113 ? -13.663 -11.633 11.701 1 65.61 342 GLU A O 1
ATOM 629 N N . GLU A 1 114 ? -11.64 -11.101 12.532 1 64.37 343 GLU A N 1
ATOM 630 C CA . GLU A 1 114 ? -11.275 -12.437 12.97 1 63.8 343 GLU A CA 1
ATOM 631 C C . GLU A 1 114 ? -10.787 -12.332 14.433 1 62.46 343 GLU A C 1
ATOM 632 O O . GLU A 1 114 ? -10.496 -11.235 14.93 1 62.6 343 GLU A O 1
ATOM 638 N N . SER A 1 115 ? -10.733 -13.471 15.133 1 60.67 344 SER A N 1
ATOM 639 C CA . SER A 1 115 ? -10.204 -13.507 16.483 1 58.87 344 SER A CA 1
ATOM 640 C C . SER A 1 115 ? -8.699 -13.377 16.39 1 56.37 344 SER A C 1
ATOM 641 O O . SER A 1 115 ? -8.087 -13.812 15.419 1 56.29 344 SER A O 1
ATOM 644 N N . G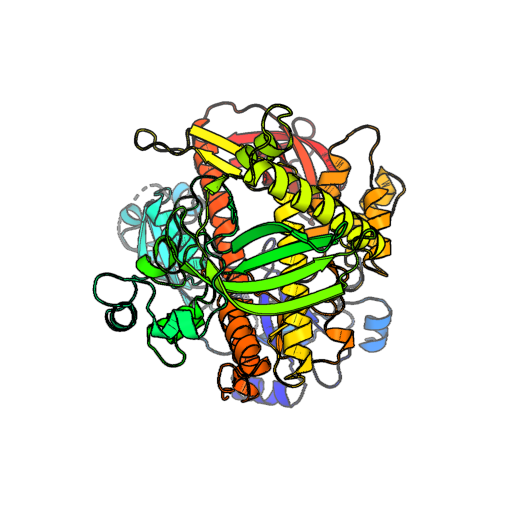LU A 1 116 ? -8.096 -12.841 17.436 1 54.47 345 GLU A N 1
ATOM 645 C CA . GLU A 1 116 ? -6.654 -12.731 17.531 1 52.93 345 GLU A CA 1
ATOM 646 C C . GLU A 1 116 ? -6.016 -14.142 17.56 1 51.78 345 GLU A C 1
ATOM 647 O O . GLU A 1 116 ? -4.937 -14.314 17.003 1 51.75 345 GLU A O 1
ATOM 653 N N . GLY A 1 117 ? -6.687 -15.107 18.213 1 50.74 346 GLY A N 1
ATOM 654 C CA . GLY A 1 117 ? -6.238 -16.492 18.357 1 50.24 346 GLY A CA 1
ATOM 655 C C . GLY A 1 117 ? -6.279 -17.282 17.063 1 49.19 346 GLY A C 1
ATOM 656 O O . GLY A 1 117 ? -5.425 -18.141 16.823 1 48.42 346 GLY A O 1
ATOM 657 N N . ALA A 1 118 ? -7.289 -16.987 16.227 1 48.73 347 ALA A N 1
ATOM 658 C CA . ALA A 1 118 ? -7.457 -17.548 14.893 1 48.89 347 ALA A CA 1
ATOM 659 C C . ALA A 1 118 ? -6.298 -17.061 14.011 1 49.91 347 ALA A C 1
ATOM 660 O O . ALA A 1 118 ? -5.707 -17.857 13.287 1 49.8 347 ALA A O 1
ATOM 662 N N . ALA A 1 119 ? -5.953 -15.747 14.112 1 50.52 348 ALA A N 1
ATOM 663 C CA . ALA A 1 119 ? -4.876 -15.099 13.378 1 51.09 348 ALA A CA 1
ATOM 664 C C . ALA A 1 119 ? -3.535 -15.63 13.84 1 52.24 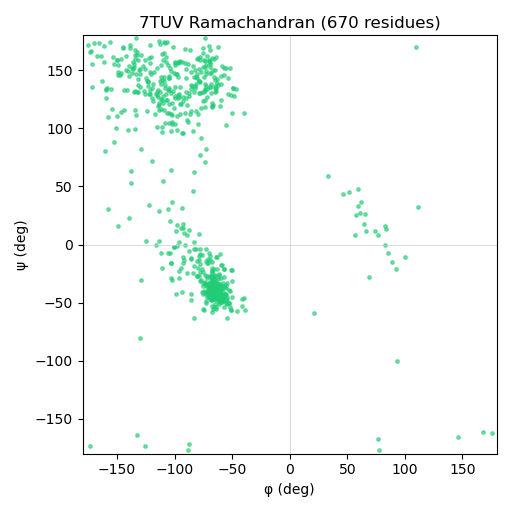348 ALA A C 1
ATOM 665 O O . ALA A 1 119 ? -2.73 -15.98 12.999 1 52.88 348 ALA A O 1
ATOM 667 N N . LEU A 1 120 ? -3.304 -15.771 15.151 1 52.75 349 LEU A N 1
ATOM 668 C CA . LEU A 1 120 ? -2.032 -16.309 15.657 1 53.76 349 LEU A CA 1
ATOM 669 C C . LEU A 1 120 ? -1.852 -17.803 15.31 1 54.88 349 LEU A C 1
ATOM 670 O O . LEU A 1 120 ? -0.714 -18.268 15.177 1 55.41 349 LEU A O 1
ATOM 675 N N . ALA A 1 121 ? -2.962 -18.545 15.153 1 54.79 350 ALA A N 1
ATOM 676 C CA . ALA A 1 121 ? -2.874 -19.959 14.776 1 55.38 350 ALA A CA 1
ATOM 677 C C . ALA A 1 121 ? -2.449 -20.109 13.306 1 55.79 350 ALA A C 1
ATOM 678 O O . ALA A 1 121 ? -1.823 -21.106 12.951 1 56.16 350 ALA A O 1
ATOM 680 N N . ARG A 1 122 ? -2.785 -19.127 12.455 1 55.37 351 ARG A N 1
ATOM 681 C CA . ARG A 1 122 ? -2.388 -19.15 11.054 1 55.43 351 ARG A CA 1
ATOM 682 C C . ARG A 1 122 ? -1.073 -18.381 10.843 1 55.15 351 ARG A C 1
ATOM 683 O O . ARG A 1 122 ? -0.89 -17.781 9.783 1 55.43 351 ARG A O 1
ATOM 691 N N . GLY A 1 123 ? -0.195 -18.386 11.856 1 54.21 352 GLY A N 1
ATOM 692 C CA . GLY A 1 123 ? 1.11 -17.737 11.829 1 54.09 352 GLY A CA 1
ATOM 693 C C . GLY A 1 123 ? 1.192 -16.228 11.63 1 53.81 352 GLY A C 1
ATOM 694 O O . GLY A 1 123 ? 2.221 -15.751 11.15 1 54.16 352 GLY A O 1
ATOM 695 N N . TYR A 1 124 ? 0.152 -15.447 12.015 1 52.76 353 TYR A N 1
ATOM 696 C CA . TYR A 1 124 ? 0.204 -13.979 11.878 1 51.96 353 TYR A CA 1
ATOM 697 C C . TYR A 1 124 ? 0.996 -13.344 13.013 1 50.71 353 TYR A C 1
ATOM 698 O O . TYR A 1 124 ? 1.177 -13.967 14.067 1 50.36 353 TYR A O 1
ATOM 707 N N . THR A 1 125 ? 1.469 -12.092 12.786 1 49.78 354 THR A N 1
ATOM 708 C CA . THR A 1 125 ? 2.191 -11.28 13.771 1 49.43 354 THR A CA 1
ATOM 709 C C . THR A 1 125 ? 1.409 -9.987 14.025 1 48.71 354 THR A C 1
ATOM 710 O O . THR A 1 125 ? 1.016 -9.281 13.083 1 48.9 354 THR A O 1
ATOM 714 N N . PRO A 1 126 ? 1.109 -9.711 15.307 1 47.59 355 PRO A N 1
ATOM 715 C CA . PRO A 1 126 ? 0.322 -8.522 15.643 1 47.33 355 PRO A CA 1
ATOM 716 C C . PRO A 1 126 ? 0.925 -7.237 15.151 1 47.26 355 PRO A C 1
ATOM 717 O O . PRO A 1 126 ? 2.138 -7.108 15.113 1 47.45 355 PRO A O 1
ATOM 721 N N . VAL A 1 127 ? 0.08 -6.294 14.77 1 47.14 356 VAL A N 1
ATOM 722 C CA . VAL A 1 127 ? 0.528 -4.994 14.286 1 47.67 356 VAL A CA 1
ATOM 723 C C . VAL A 1 127 ? -0.122 -3.867 15.121 1 48.53 356 VAL A C 1
ATOM 724 O O . VAL A 1 127 ? -1.272 -4.003 15.537 1 48.93 356 VAL A O 1
ATOM 728 N N . GLY A 1 128 ? 0.615 -2.79 15.379 1 48.41 357 GLY A N 1
ATOM 729 C CA . GLY A 1 128 ? 0.075 -1.678 16.142 1 48.9 357 GLY A CA 1
ATOM 730 C C . GLY A 1 128 ? 0.543 -0.303 15.72 1 49.02 357 GLY A C 1
ATOM 731 O O . GLY A 1 128 ? 1.469 -0.177 14.921 1 48.98 357 GLY A O 1
ATOM 732 N N . ARG A 1 129 ? -0.117 0.741 16.262 1 48.95 358 ARG A N 1
ATOM 733 C CA . ARG A 1 129 ? 0.229 2.144 16.037 1 48.87 358 ARG A CA 1
ATOM 734 C C . ARG A 1 129 ? 0.546 2.822 17.379 1 48.54 358 ARG A C 1
ATOM 735 O O . ARG A 1 129 ? -0.208 2.666 18.344 1 48.11 358 ARG A O 1
ATOM 743 N N . VAL A 1 130 ? 1.704 3.515 17.455 1 48.39 359 VAL A N 1
ATOM 744 C CA . VAL A 1 130 ? 2.156 4.24 18.647 1 48.27 359 VAL A CA 1
ATOM 745 C C . VAL A 1 130 ? 1.205 5.399 18.886 1 48.73 359 VAL A C 1
ATOM 746 O O . VAL A 1 130 ? 1.041 6.244 18.011 1 48.9 359 VAL A O 1
ATOM 750 N N . VAL A 1 131 ? 0.548 5.415 20.053 1 48.98 360 VAL A N 1
ATOM 751 C CA . VAL A 1 131 ? -0.405 6.463 20.433 1 49.52 360 VAL A CA 1
ATOM 752 C C . VAL A 1 131 ? 0.142 7.456 21.484 1 50.46 360 VAL A C 1
ATOM 753 O O . VAL A 1 131 ? -0.511 8.456 21.768 1 50.48 360 VAL A O 1
ATOM 757 N N . GLY A 1 132 ? 1.315 7.183 22.039 1 51.2 361 GLY A N 1
ATOM 758 C CA . GLY A 1 132 ? 1.917 8.071 23.018 1 52.87 361 GLY A CA 1
ATOM 759 C C . GLY A 1 132 ? 3.325 7.691 23.401 1 54.68 361 GLY A C 1
ATOM 760 O O . GLY A 1 132 ? 3.781 6.585 23.099 1 54.78 361 GLY A O 1
ATOM 761 N N . ILE A 1 133 ? 4.032 8.611 24.069 1 56.07 362 ILE A N 1
ATOM 762 C CA . ILE A 1 133 ? 5.407 8.358 24.499 1 58.24 362 ILE A CA 1
ATOM 763 C C . ILE A 1 133 ? 5.626 8.712 25.996 1 60.64 362 ILE A C 1
ATOM 764 O O . ILE A 1 133 ? 4.95 9.596 26.541 1 60.98 362 ILE A O 1
ATOM 769 N N . THR A 1 134 ? 6.56 8 26.654 1 61.85 363 THR A N 1
ATOM 770 C CA . THR A 1 134 ? 6.945 8.235 28.037 1 63.61 363 THR A CA 1
ATOM 771 C C . THR A 1 134 ? 8.307 8.945 28.064 1 65.49 363 THR A C 1
ATOM 772 O O . THR A 1 134 ? 9.312 8.378 27.626 1 65.22 363 THR A O 1
ATOM 776 N N . THR A 1 135 ? 8.311 10.213 28.53 1 66.97 364 THR A N 1
ATOM 777 C CA . THR A 1 135 ? 9.475 11.107 28.605 1 68.69 364 THR A CA 1
ATOM 778 C C . THR A 1 135 ? 10.712 10.418 29.202 1 69.98 364 THR A C 1
ATOM 779 O O . THR A 1 135 ? 10.616 9.727 30.219 1 70.77 364 THR A O 1
ATOM 783 N N . MET A 1 136 ? 11.871 10.591 28.561 1 69.93 365 MET A N 1
ATOM 784 C CA . MET A 1 136 ? 13.12 9.97 29.015 1 69.98 365 MET A CA 1
ATOM 785 C C . MET A 1 136 ? 14.319 10.903 28.761 1 68.56 365 MET A C 1
ATOM 786 O O . MET A 1 136 ? 14.204 11.901 28.032 1 68.68 365 MET A O 1
ATOM 791 N N . ASN A 1 137 ? 15.488 10.538 29.318 1 66.86 366 ASN A N 1
ATOM 792 C CA . ASN A 1 137 ? 16.728 11.279 29.109 1 65.76 366 ASN A CA 1
ATOM 793 C C . ASN A 1 137 ? 17.419 10.844 27.794 1 63.17 366 ASN A C 1
ATOM 794 O O . ASN A 1 137 ? 18.638 10.618 27.779 1 64.08 366 ASN A O 1
ATOM 799 N N . ARG A 1 138 ? 16.623 10.734 26.684 1 59.44 367 ARG A N 1
ATOM 800 C CA . ARG A 1 138 ? 17.04 10.341 25.329 1 56.1 367 ARG A CA 1
ATOM 801 C C . ARG A 1 138 ? 18.384 10.944 24.952 1 52.91 367 ARG A C 1
ATOM 802 O O . ARG A 1 138 ? 18.531 12.173 24.9 1 52.86 367 ARG A O 1
ATOM 810 N N . ARG A 1 139 ? 19.384 10.071 24.808 1 49.78 368 ARG A N 1
ATOM 811 C CA . ARG A 1 139 ? 20.771 10.455 24.588 1 47.16 368 ARG A CA 1
ATOM 812 C C . ARG A 1 139 ? 21.052 11.361 23.4 1 45.77 368 ARG A C 1
ATOM 813 O O . ARG A 1 139 ? 20.345 11.296 22.399 1 46.81 368 ARG A O 1
ATOM 821 N N . PRO A 1 140 ? 22.112 12.188 23.463 1 43.12 369 PRO A N 1
ATOM 822 C CA . PRO A 1 140 ? 22.536 12.915 22.269 1 41.62 369 PRO A CA 1
ATOM 823 C C . PRO A 1 140 ? 23.103 11.905 21.243 1 40.07 369 PRO A C 1
ATOM 824 O O . PRO A 1 140 ? 23.646 10.858 21.625 1 40.45 369 PRO A O 1
ATOM 828 N N . PHE A 1 141 ? 22.937 12.176 19.945 1 38.35 370 PHE A N 1
ATOM 829 C CA . PHE A 1 141 ? 23.398 11.253 18.909 1 37.33 370 PHE A CA 1
ATOM 830 C C . PHE A 1 141 ? 24.603 11.795 18.192 1 38.78 370 PHE A C 1
ATOM 831 O O . PHE A 1 141 ? 24.628 12.963 17.827 1 39.2 370 PHE A O 1
ATOM 839 N N . CYS A 1 142 ? 25.613 10.954 17.987 1 39.45 371 CYS A N 1
ATOM 840 C CA . CYS A 1 142 ? 26.817 11.354 17.267 1 40.21 371 CYS A CA 1
ATOM 841 C C . CYS A 1 142 ? 26.559 11.24 15.77 1 41.41 371 CYS A C 1
ATOM 842 O O . CYS A 1 142 ? 25.808 10.36 15.349 1 41.52 371 CYS A O 1
ATOM 845 N N . GLY A 1 143 ? 27.222 12.068 14.978 1 42.15 372 GLY A N 1
ATOM 846 C CA . GLY A 1 143 ? 27.078 11.977 13.534 1 43.89 372 GLY A CA 1
ATOM 847 C C . GLY A 1 143 ? 27.639 13.138 12.757 1 45.58 372 GLY A C 1
ATOM 848 O O . GLY A 1 143 ? 28.475 13.89 13.252 1 45.32 372 GLY A O 1
ATOM 849 N N . SER A 1 144 ? 27.188 13.266 11.515 1 47.15 373 SER A N 1
ATOM 850 C CA . SER A 1 144 ? 27.634 14.335 10.634 1 49.11 373 SER A CA 1
ATOM 851 C C . SER A 1 144 ? 26.433 14.96 9.925 1 50.58 373 SER A C 1
ATOM 852 O O . SER A 1 144 ? 25.376 14.342 9.845 1 49.87 373 SER A O 1
ATOM 855 N N . ILE A 1 145 ? 26.606 16.167 9.354 1 52.48 374 ILE A N 1
ATOM 856 C CA . ILE A 1 145 ? 25.551 16.784 8.55 1 54.76 374 ILE A CA 1
ATOM 857 C C . ILE A 1 145 ? 25.418 15.935 7.265 1 57.62 374 ILE A C 1
ATOM 858 O O . ILE A 1 145 ? 26.435 15.571 6.66 1 57.6 374 ILE A O 1
ATOM 863 N N . ASP A 1 146 ? 24.17 15.542 6.923 1 59.7 375 ASP A N 1
ATOM 864 C CA . ASP A 1 146 ? 23.815 14.76 5.736 1 62.12 375 ASP A CA 1
ATOM 865 C C . ASP A 1 146 ? 24.436 15.392 4.468 1 64.77 375 ASP A C 1
ATOM 866 O O . ASP A 1 146 ? 24.116 16.527 4.113 1 64.93 375 ASP A O 1
ATOM 871 N N . VAL A 1 147 ? 25.395 14.675 3.858 1 66.6 376 VAL A N 1
ATOM 872 C CA . VAL A 1 147 ? 26.183 15.075 2.69 1 68.66 376 VAL A CA 1
ATOM 873 C C . VAL A 1 147 ? 25.325 15.591 1.539 1 70.92 376 VAL A C 1
ATOM 874 O O . VAL A 1 147 ? 25.753 16.518 0.853 1 70.91 376 VAL A O 1
ATOM 878 N N . GLU A 1 148 ? 24.091 15.068 1.386 1 72.69 377 GLU A N 1
ATOM 879 C CA . GLU A 1 148 ? 23.144 15.504 0.361 1 75.27 377 GLU A CA 1
ATOM 880 C C . GLU A 1 148 ? 22.855 16.995 0.498 1 77.56 377 GLU A C 1
ATOM 881 O O . GLU A 1 148 ? 22.785 17.704 -0.504 1 77.88 377 GLU A O 1
ATOM 887 N N . GLU A 1 149 ? 22.711 17.476 1.745 1 78.99 378 GLU A N 1
ATOM 888 C CA . GLU A 1 149 ? 22.445 18.88 2.042 1 80.6 378 GLU A CA 1
ATOM 889 C C . GLU A 1 149 ? 23.65 19.758 1.687 1 82.42 378 GLU A C 1
ATOM 890 O O . GLU A 1 149 ? 23.471 20.876 1.214 1 82.76 378 GLU A O 1
ATOM 896 N N . LEU A 1 150 ? 24.872 19.25 1.898 1 83.46 379 LEU A N 1
ATOM 897 C CA . LEU A 1 150 ? 26.106 19.97 1.576 1 85.02 379 LEU A CA 1
ATOM 898 C C . LEU A 1 150 ? 26.266 20.103 0.055 1 86.21 379 LEU A C 1
ATOM 899 O O . LEU A 1 150 ? 26.711 21.14 -0.424 1 86.4 379 LEU A O 1
ATOM 904 N N . ASN A 1 151 ? 25.895 19.061 -0.702 1 86.93 380 ASN A N 1
ATOM 905 C CA . ASN A 1 151 ? 25.967 19.087 -2.162 1 88.15 380 ASN A CA 1
ATOM 906 C C . ASN A 1 151 ? 24.833 19.937 -2.755 1 89.26 380 ASN A C 1
ATOM 907 O O . ASN A 1 151 ? 25.039 20.617 -3.765 1 89.49 380 ASN A O 1
ATOM 912 N N . LYS A 1 152 ? 23.651 19.94 -2.105 1 89.7 381 LYS A N 1
ATOM 913 C CA . LYS A 1 152 ? 22.529 20.782 -2.533 1 90.64 381 LYS A CA 1
ATOM 914 C C . LYS A 1 152 ? 22.757 22.29 -2.216 1 91.74 381 LYS A C 1
ATOM 915 O O . LYS A 1 152 ? 21.932 23.122 -2.585 1 92 381 LYS A O 1
ATOM 917 N N . LEU A 1 153 ? 23.865 22.641 -1.541 1 92.23 382 LEU A N 1
ATOM 918 C CA . LEU A 1 153 ? 24.184 24.027 -1.213 1 93.37 382 LEU A CA 1
ATOM 919 C C . LEU A 1 153 ? 25.592 24.407 -1.712 1 94.17 382 LEU A C 1
ATOM 920 O O . LEU A 1 153 ? 26.479 23.553 -1.79 1 94.37 382 LEU A O 1
ATOM 925 N N . ALA A 1 154 ? 25.794 25.694 -2.033 1 94.38 383 ALA A N 1
ATOM 926 C CA . ALA A 1 154 ? 27.077 26.227 -2.5 1 95.04 383 ALA A CA 1
ATOM 927 C C . ALA A 1 154 ? 27.125 27.749 -2.311 1 95.24 383 ALA A C 1
ATOM 928 O O . ALA A 1 154 ? 26.113 28.43 -2.481 1 95.22 383 ALA A O 1
ATOM 930 N N . LEU A 1 160 ? 28.34 31.618 2.833 1 83.16 389 LEU A N 1
ATOM 931 C CA . LEU A 1 160 ? 26.911 31.593 3.148 1 83.84 389 LEU A CA 1
ATOM 932 C C . LEU A 1 160 ? 26.575 32.579 4.267 1 84.34 389 LEU A C 1
ATOM 933 O O . LEU A 1 160 ? 27.292 32.655 5.266 1 84.53 389 LEU A O 1
ATOM 935 N N . THR A 1 161 ? 25.484 33.343 4.089 1 84.1 390 THR A N 1
ATOM 936 C CA . THR A 1 161 ? 25.056 34.36 5.053 1 83.88 390 THR A CA 1
ATOM 937 C C . THR A 1 161 ? 23.841 33.931 5.891 1 82.66 390 THR A C 1
ATOM 938 O O . THR A 1 161 ? 22.924 33.276 5.377 1 83 390 THR A O 1
ATOM 942 N N . GLY A 1 162 ? 23.841 34.327 7.163 1 80.88 391 GLY A N 1
ATOM 943 C CA . GLY A 1 162 ? 22.738 34.054 8.082 1 79.62 391 GLY A CA 1
ATOM 944 C C . GLY A 1 162 ? 22.614 32.654 8.663 1 77.49 391 GLY A C 1
ATOM 945 O O . GLY A 1 162 ? 23.54 31.845 8.577 1 77.79 391 GLY A O 1
ATOM 946 N N . THR A 1 163 ? 21.459 32.369 9.287 1 75.14 392 THR A N 1
ATOM 947 C CA . THR A 1 163 ? 21.189 31.075 9.918 1 73.38 392 THR A CA 1
ATOM 948 C C . THR A 1 163 ? 20.432 30.183 8.937 1 71.1 392 THR A C 1
ATOM 949 O O . THR A 1 163 ? 19.523 30.653 8.258 1 71.39 392 THR A O 1
ATOM 953 N N . VAL A 1 164 ? 20.827 28.912 8.828 1 68.68 393 VAL A N 1
ATOM 954 C CA . VAL A 1 164 ? 20.19 27.983 7.901 1 66.66 393 VAL A CA 1
ATOM 955 C C . VAL A 1 164 ? 19.838 26.64 8.591 1 64.28 393 VAL A C 1
ATOM 956 O O . VAL A 1 164 ? 20.614 26.146 9.406 1 63.97 393 VAL A O 1
ATOM 960 N N . SER A 1 165 ? 18.635 26.096 8.322 1 62.17 394 SER A N 1
ATOM 961 C CA . SER A 1 165 ? 18.223 24.836 8.914 1 60.4 394 SER A CA 1
ATOM 962 C C . SER A 1 165 ? 18.608 23.722 7.961 1 58.74 394 SER A C 1
ATOM 963 O O . SER A 1 165 ? 18.311 23.798 6.778 1 59.63 394 SER A O 1
ATOM 966 N N . VAL A 1 166 ? 19.32 22.724 8.453 1 56.22 395 VAL A N 1
ATOM 967 C CA . VAL A 1 166 ? 19.834 21.647 7.63 1 54.53 395 VAL A CA 1
ATOM 968 C C . VAL A 1 166 ? 19.589 20.261 8.29 1 51.77 395 VAL A C 1
ATOM 969 O O . VAL A 1 166 ? 19.194 20.203 9.458 1 52.02 395 VAL A O 1
ATOM 973 N N . LEU A 1 167 ? 19.776 19.159 7.545 1 49.01 396 LEU A N 1
ATOM 974 C CA . LEU A 1 167 ? 19.561 17.79 8.076 1 46.72 396 LEU A CA 1
ATOM 975 C C . LEU A 1 167 ? 20.836 17.095 8.588 1 44.8 396 LEU A C 1
ATOM 976 O O . LEU A 1 167 ? 21.838 17.028 7.884 1 44.52 396 LEU A O 1
ATOM 981 N N . PHE A 1 168 ? 20.774 16.566 9.819 1 43.44 397 PHE A N 1
ATOM 982 C CA . PHE A 1 168 ? 21.866 15.888 10.52 1 42.38 397 PHE A CA 1
ATOM 983 C C . PHE A 1 168 ? 21.662 14.391 10.432 1 42.8 397 PHE A C 1
ATOM 984 O O . PHE A 1 168 ? 20.564 13.923 10.705 1 43.49 397 PHE A O 1
ATOM 992 N N . GLN A 1 169 ? 22.703 13.638 10.077 1 42.16 398 GLN A N 1
ATOM 993 C CA . GLN A 1 169 ? 22.603 12.191 9.969 1 42.22 398 GLN A CA 1
ATOM 994 C C . GLN A 1 169 ? 23.281 11.476 11.144 1 41.47 398 GLN A C 1
ATOM 995 O O . GLN A 1 169 ? 24.511 11.371 11.22 1 41.56 398 GLN A O 1
ATOM 1001 N N . PRO A 1 170 ? 22.469 10.962 12.076 1 40.53 399 PRO A N 1
ATOM 1002 C CA . PRO A 1 170 ? 23.036 10.222 13.203 1 40.09 399 PRO A CA 1
ATOM 1003 C C . PRO A 1 170 ? 23.748 8.959 12.716 1 40.17 399 PRO A C 1
ATOM 1004 O O . PRO A 1 170 ? 23.228 8.295 11.823 1 41.04 399 PRO A O 1
ATOM 1008 N N . LYS A 1 171 ? 24.929 8.631 13.284 1 39.14 400 LYS A N 1
ATOM 1009 C CA . LYS A 1 171 ? 25.691 7.42 12.952 1 38.3 400 LYS A CA 1
ATOM 1010 C C . LYS A 1 171 ? 24.862 6.175 13.198 1 39.47 400 LYS A C 1
ATOM 1011 O O . LYS A 1 171 ? 24.995 5.185 12.474 1 39.36 400 LYS A O 1
ATOM 1017 N N . ASP A 1 172 ? 23.988 6.221 14.209 1 40.37 401 ASP A N 1
ATOM 1018 C CA . ASP A 1 172 ? 23.093 5.119 14.483 1 41.61 401 ASP A CA 1
ATOM 1019 C C . ASP A 1 172 ? 22.031 5.14 13.395 1 42.96 401 ASP A C 1
ATOM 1020 O O . ASP A 1 172 ? 21.345 6.16 13.245 1 43.18 401 ASP A O 1
ATOM 1025 N N . ASN A 1 173 ? 21.938 4.068 12.587 1 43.34 402 ASN A N 1
ATOM 1026 C CA . ASN A 1 173 ? 20.954 4.059 11.489 1 44.14 402 ASN A CA 1
ATOM 1027 C C . ASN A 1 173 ? 19.534 3.75 11.933 1 43.85 402 ASN A C 1
ATOM 1028 O O . ASN A 1 173 ? 18.61 3.93 11.149 1 44.38 402 ASN A O 1
ATOM 1033 N N . ARG A 1 174 ? 19.35 3.331 13.175 1 43.11 403 ARG A N 1
ATOM 1034 C CA . ARG A 1 174 ? 18.029 3.116 13.727 1 44.03 403 ARG A CA 1
ATOM 1035 C C . ARG A 1 174 ? 17.329 4.467 14.002 1 44.62 403 ARG A C 1
ATOM 1036 O O . ARG A 1 174 ? 16.119 4.483 14.235 1 45.78 403 ARG A O 1
ATOM 1044 N N . ILE A 1 175 ? 18.093 5.602 13.998 1 43.22 404 ILE A N 1
ATOM 1045 C CA . ILE A 1 175 ? 17.636 6.941 14.322 1 41.97 404 ILE A CA 1
ATOM 1046 C C . ILE A 1 175 ? 17.461 7.736 13.038 1 42.16 404 ILE A C 1
ATOM 1047 O O . ILE A 1 175 ? 18.382 7.824 12.21 1 42.49 404 ILE A O 1
ATOM 1052 N N . PRO A 1 176 ? 16.301 8.379 12.876 1 41.63 405 PRO A N 1
ATOM 1053 C CA . PRO A 1 176 ? 16.095 9.186 11.669 1 41.52 405 PRO A CA 1
ATOM 1054 C C . PRO A 1 176 ? 16.965 10.437 11.643 1 41.81 405 PRO A C 1
ATOM 1055 O O . PRO A 1 176 ? 17.572 10.818 12.648 1 41.67 405 PRO A O 1
ATOM 1059 N N . ARG A 1 177 ? 17.032 11.085 10.473 1 41.95 406 ARG A N 1
ATOM 1060 C CA . ARG A 1 177 ? 17.757 12.33 10.333 1 42.19 406 ARG A CA 1
ATOM 1061 C C . ARG A 1 177 ? 17.024 13.407 11.12 1 41.79 406 ARG A C 1
ATOM 1062 O O . ARG A 1 177 ? 15.784 13.427 11.137 1 41.78 406 ARG A O 1
ATOM 1070 N N . ILE A 1 178 ? 17.785 14.253 11.831 1 41.46 407 ILE A N 1
ATOM 1071 C CA . ILE A 1 178 ? 17.227 15.333 12.66 1 41.68 407 ILE A CA 1
ATOM 1072 C C . ILE A 1 178 ? 17.515 16.676 12.004 1 42.67 407 ILE A C 1
ATOM 1073 O O . ILE A 1 178 ? 18.637 16.896 11.575 1 42.69 407 ILE A O 1
ATOM 1078 N N . ARG A 1 179 ? 16.544 17.589 11.975 1 43.46 408 ARG A N 1
ATOM 1079 C CA . ARG A 1 179 ? 16.758 18.92 11.42 1 45.09 408 ARG A CA 1
ATOM 1080 C C . ARG A 1 179 ? 17.313 19.892 12.463 1 45.8 408 ARG A C 1
ATOM 1081 O O . ARG A 1 179 ? 16.62 20.226 13.418 1 45.24 408 ARG A O 1
ATOM 1089 N N . ILE A 1 180 ? 18.579 20.319 12.28 1 46.8 409 ILE A N 1
ATOM 1090 C CA . ILE A 1 180 ? 19.275 21.283 13.138 1 48.3 409 ILE A CA 1
ATOM 1091 C C . ILE A 1 180 ? 19.426 22.655 12.417 1 51.5 409 ILE A C 1
ATOM 1092 O O . ILE A 1 180 ? 19.304 22.717 11.2 1 51.76 409 ILE A O 1
ATOM 1097 N N . THR A 1 181 ? 19.69 23.736 13.161 1 53.53 410 THR A N 1
ATOM 1098 C CA . THR A 1 181 ? 19.796 25.06 12.557 1 56.55 410 THR A CA 1
ATOM 1099 C C . THR A 1 181 ? 21.004 25.828 13.054 1 58.52 410 THR A C 1
ATOM 1100 O O . THR A 1 181 ? 21.064 26.18 14.235 1 58.64 410 THR A O 1
ATOM 1104 N N . THR A 1 182 ? 21.95 26.118 12.147 1 59.66 411 THR A N 1
ATOM 1105 C CA . THR A 1 182 ? 23.164 26.857 12.492 1 61.01 411 THR A CA 1
ATOM 1106 C C . THR A 1 182 ? 23.45 28.022 11.549 1 62.09 411 THR A C 1
ATOM 1107 O O . THR A 1 182 ? 23.102 27.983 10.371 1 62.05 411 THR A O 1
ATOM 1111 N N . ALA A 1 183 ? 24.118 29.051 12.071 1 62.93 412 ALA A N 1
ATOM 1112 C CA . ALA A 1 183 ? 24.552 30.186 11.247 1 64.25 412 ALA A CA 1
ATOM 1113 C C . ALA A 1 183 ? 26.038 30.046 10.843 1 65.17 412 ALA A C 1
ATOM 1114 O O . ALA A 1 183 ? 26.633 31.028 10.387 1 65.1 412 ALA A O 1
ATOM 1116 N N . HIS A 1 184 ? 26.653 28.85 11.074 1 65.51 413 HIS A N 1
ATOM 1117 C CA . HIS A 1 184 ? 28.054 28.555 10.788 1 66.08 413 HIS A CA 1
ATOM 1118 C C . HIS A 1 184 ? 28.162 27.155 10.174 1 64.77 413 HIS A C 1
ATOM 1119 O O . HIS A 1 184 ? 28.94 26.323 10.643 1 64.57 413 HIS A O 1
ATOM 1126 N N . LEU A 1 185 ? 27.398 26.903 9.109 1 63.78 414 LEU A N 1
ATOM 1127 C CA . LEU A 1 185 ? 27.426 25.604 8.432 1 63.35 414 LEU A CA 1
ATOM 1128 C C . LEU A 1 185 ? 28.822 25.23 7.931 1 61.98 414 LEU A C 1
ATOM 1129 O O . LEU A 1 185 ? 29.196 24.062 7.97 1 61.8 414 LEU A O 1
ATOM 1134 N N . GLY A 1 186 ? 29.575 26.224 7.487 1 60.94 415 GLY A N 1
ATOM 1135 C CA . GLY A 1 186 ? 30.924 26.044 6.976 1 60.52 415 GLY A CA 1
ATOM 1136 C C . GLY A 1 186 ? 31.857 25.429 7.988 1 59.95 415 GLY A C 1
ATOM 1137 O O . GLY A 1 186 ? 32.52 24.433 7.681 1 60.39 415 GLY A O 1
ATOM 1138 N N . ASP A 1 187 ? 31.877 25.986 9.226 1 58.84 416 ASP A N 1
ATOM 1139 C CA . ASP A 1 187 ? 32.712 25.471 10.326 1 58.17 416 ASP A CA 1
ATOM 1140 C C . ASP A 1 187 ? 32.235 24.11 10.869 1 56.78 416 ASP A C 1
ATOM 1141 O O . ASP A 1 187 ? 32.904 23.534 11.706 1 57.46 416 ASP A O 1
ATOM 1146 N N . LEU A 1 188 ? 31.086 23.609 10.423 1 54.93 417 LEU A N 1
ATOM 1147 C CA . LEU A 1 188 ? 30.502 22.36 10.907 1 53.81 417 LEU A CA 1
ATOM 1148 C C . LEU A 1 188 ? 30.519 21.228 9.866 1 52.6 417 LEU A C 1
ATOM 1149 O O . LEU A 1 188 ? 30.405 20.074 10.236 1 52.3 417 LEU A O 1
ATOM 1154 N N . LYS A 1 189 ? 30.643 21.57 8.579 1 51.88 418 LYS A N 1
ATOM 1155 C CA . LYS A 1 189 ? 30.656 20.669 7.428 1 51.33 418 LYS A CA 1
ATOM 1156 C C . LYS A 1 189 ? 31.481 19.391 7.664 1 50.95 418 LYS A C 1
ATOM 1157 O O . LYS A 1 189 ? 31.005 18.282 7.443 1 50.9 418 LYS A O 1
ATOM 1163 N N . ASP A 1 190 ? 32.721 19.558 8.088 1 50.54 419 ASP A N 1
ATOM 1164 C CA . ASP A 1 190 ? 33.642 18.458 8.27 1 50.83 419 ASP A CA 1
ATOM 1165 C C . ASP A 1 190 ? 33.691 17.908 9.685 1 49.63 419 ASP A C 1
ATOM 1166 O O . ASP A 1 190 ? 34.588 17.125 9.991 1 50.14 419 ASP A O 1
ATOM 1171 N N . LYS A 1 191 ? 32.716 18.265 10.533 1 47.68 420 LYS A N 1
ATOM 1172 C CA . LYS A 1 191 ? 32.704 17.877 11.935 1 45.5 420 LYS A CA 1
ATOM 1173 C C . LYS A 1 191 ? 31.764 16.761 12.338 1 42.88 420 LYS A C 1
ATOM 1174 O O . LYS A 1 191 ? 30.675 16.624 11.777 1 43.11 420 LYS A O 1
ATOM 1180 N N . ARG A 1 192 ? 32.184 16.001 13.375 1 40.17 421 ARG A N 1
ATOM 1181 C CA . ARG A 1 192 ? 31.372 15.028 14.09 1 38.24 421 ARG A CA 1
ATOM 1182 C C . ARG A 1 192 ? 30.75 15.865 15.217 1 37.75 421 ARG A C 1
ATOM 1183 O O . ARG A 1 192 ? 31.463 16.592 15.928 1 37.86 421 ARG A O 1
ATOM 1191 N N . LEU A 1 193 ? 29.416 15.825 15.327 1 36.36 422 LEU A N 1
ATOM 1192 C CA . LEU A 1 193 ? 28.645 16.558 16.326 1 34.38 422 LEU A CA 1
ATOM 1193 C C . LEU A 1 193 ? 27.798 15.595 17.161 1 33.95 422 LEU A C 1
ATOM 1194 O O . LEU A 1 193 ? 27.507 14.495 16.72 1 33.97 422 LEU A O 1
ATOM 1199 N N . SER A 1 194 ? 27.357 16.029 18.337 1 33.83 423 SER A N 1
ATOM 1200 C CA . SER A 1 194 ? 26.402 15.318 19.192 1 33.93 423 SER A CA 1
ATOM 1201 C C . SER A 1 194 ? 25.074 16.148 19.073 1 34.43 423 SER A C 1
ATOM 1202 O O . SER A 1 194 ? 25.109 17.367 19.298 1 33.47 423 SER A O 1
ATOM 1205 N N . VAL A 1 195 ? 23.93 15.527 18.679 1 34.38 424 VAL A N 1
ATOM 1206 C CA . VAL A 1 195 ? 22.671 16.295 18.52 1 34.4 424 VAL A CA 1
ATOM 1207 C C . VAL A 1 195 ? 21.554 15.79 19.448 1 35.01 424 VAL A C 1
ATOM 1208 O O . VAL A 1 195 ? 21.352 14.578 19.521 1 34.86 424 VAL A O 1
ATOM 1212 N N . ILE A 1 196 ? 20.823 16.703 20.13 1 34.91 425 ILE A N 1
ATOM 1213 C CA . ILE A 1 196 ? 19.682 16.267 20.92 1 35.85 425 ILE A CA 1
ATOM 1214 C C . ILE A 1 196 ? 18.387 16.628 20.188 1 37.12 425 ILE A C 1
ATOM 1215 O O . ILE A 1 196 ? 18.277 17.727 19.673 1 37.18 425 ILE A O 1
ATOM 1220 N N . ILE A 1 197 ? 17.434 15.681 20.092 1 37.95 426 ILE A N 1
ATOM 1221 C CA . ILE A 1 197 ? 16.131 15.893 19.476 1 39.37 426 ILE A CA 1
ATOM 1222 C C . ILE A 1 197 ? 15.296 16.687 20.457 1 42.44 426 ILE A C 1
ATOM 1223 O O . ILE A 1 197 ? 15.214 16.323 21.628 1 43.59 426 ILE A O 1
ATOM 1228 N N . ASP A 1 198 ? 14.665 17.749 19.997 1 44.1 427 ASP A N 1
ATOM 1229 C CA . ASP A 1 198 ? 13.848 18.577 20.851 1 46.83 427 ASP A CA 1
ATOM 1230 C C . ASP A 1 198 ? 12.377 18.324 20.681 1 49.53 427 ASP A C 1
ATOM 1231 O O . ASP A 1 198 ? 11.627 18.51 21.634 1 50.72 427 ASP A O 1
ATOM 1236 N N . ASP A 1 199 ? 11.944 17.934 19.486 1 50.43 428 ASP A N 1
ATOM 1237 C CA . ASP A 1 199 ? 10.522 17.724 19.221 1 51.89 428 ASP A CA 1
ATOM 1238 C C . ASP A 1 199 ? 10.332 17.156 17.806 1 52.17 428 ASP A C 1
ATOM 1239 O O . ASP A 1 199 ? 11.284 17.06 17.04 1 52.18 428 ASP A O 1
ATOM 1244 N N . TRP A 1 200 ? 9.113 16.757 17.476 1 52.38 429 TRP A N 1
ATOM 1245 C CA . TRP A 1 200 ? 8.744 16.288 16.157 1 53.24 429 TRP A CA 1
ATOM 1246 C C . TRP A 1 200 ? 7.271 16.638 16.018 1 54.92 429 TRP A C 1
ATOM 1247 O O . TRP A 1 200 ? 6.426 15.946 16.585 1 55.44 429 TRP A O 1
ATOM 1258 N N . GLY A 1 201 ? 6.976 17.732 15.325 1 55.41 430 GLY A N 1
ATOM 1259 C CA . GLY A 1 201 ? 5.605 18.193 15.158 1 56.68 430 GLY A CA 1
ATOM 1260 C C . GLY A 1 201 ? 4.757 17.273 14.306 1 58.24 430 GLY A C 1
ATOM 1261 O O . GLY A 1 201 ? 5.295 16.472 13.533 1 58.36 430 GLY A O 1
ATOM 1262 N N . GLU A 1 202 ? 3.413 17.392 14.425 1 58.94 431 GLU A N 1
ATOM 1263 C CA . GLU A 1 202 ? 2.458 16.548 13.687 1 59.58 431 GLU A CA 1
ATOM 1264 C C . GLU A 1 202 ? 2.563 16.641 12.174 1 59.55 431 GLU A C 1
ATOM 1265 O O . GLU A 1 202 ? 2.071 15.76 11.476 1 59.4 431 GLU A O 1
ATOM 1271 N N . HIS A 1 203 ? 3.205 17.692 11.664 1 59.53 432 HIS A N 1
ATOM 1272 C CA . HIS A 1 203 ? 3.317 17.903 10.231 1 60.1 432 HIS A CA 1
ATOM 1273 C C . HIS A 1 203 ? 4.747 17.741 9.697 1 59.21 432 HIS A C 1
ATOM 1274 O O . HIS A 1 203 ? 4.921 17.828 8.482 1 60.27 432 HIS A O 1
ATOM 1281 N N . SER A 1 204 ? 5.769 17.571 10.563 1 56.96 433 SER A N 1
ATOM 1282 C CA . SER A 1 204 ? 7.15 17.481 10.079 1 55.83 433 SER A CA 1
ATOM 1283 C C . SER A 1 204 ? 7.564 16.052 9.71 1 54.29 433 SER A C 1
ATOM 1284 O O . SER A 1 204 ? 7.476 15.171 10.559 1 54.3 433 SER A O 1
ATOM 1287 N N . SER A 1 205 ? 8.101 15.827 8.492 1 52.85 434 SER A N 1
ATOM 1288 C CA . SER A 1 205 ? 8.575 14.479 8.128 1 52.06 434 SER A CA 1
ATOM 1289 C C . SER A 1 205 ? 9.854 14.051 8.919 1 50.27 434 SER A C 1
ATOM 1290 O O . SER A 1 205 ? 10.232 12.881 8.884 1 50.87 434 SER A O 1
ATOM 1293 N N . PHE A 1 206 ? 10.488 14.983 9.65 1 47.83 435 PHE A N 1
ATOM 1294 C CA . PHE A 1 206 ? 11.669 14.691 10.455 1 45.93 435 PHE A CA 1
ATOM 1295 C C . PHE A 1 206 ? 11.585 15.442 11.793 1 43.98 435 PHE A C 1
ATOM 1296 O O . PHE A 1 206 ? 10.964 16.5 11.858 1 43.82 435 PHE A O 1
ATOM 1304 N N . PRO A 1 207 ? 12.232 14.946 12.87 1 42.14 436 PRO A N 1
ATOM 1305 C CA . PRO A 1 207 ? 12.21 15.703 14.121 1 40.68 436 PRO A CA 1
ATOM 1306 C C . PRO A 1 207 ? 13.196 16.867 14.05 1 40.18 436 PRO A C 1
ATOM 1307 O O . PRO A 1 207 ? 14.121 16.891 13.233 1 40.57 436 PRO A O 1
ATOM 1311 N N . VAL A 1 208 ? 12.972 17.865 14.899 1 38.86 437 VAL A N 1
ATOM 1312 C CA . VAL A 1 208 ? 13.872 18.99 15.029 1 37.41 437 VAL A CA 1
ATOM 1313 C C . VAL A 1 208 ? 14.72 18.714 16.258 1 35.84 437 VAL A C 1
ATOM 1314 O O . VAL A 1 208 ? 14.32 17.955 17.138 1 35.35 437 VAL A O 1
ATOM 1318 N N . GLY A 1 209 ? 15.878 19.342 16.302 1 34.92 438 GLY A N 1
ATOM 1319 C CA . GLY A 1 209 ? 16.834 19.205 17.387 1 34.79 438 GLY A CA 1
ATOM 1320 C C . GLY A 1 209 ? 17.982 20.177 17.227 1 34.95 438 GLY A C 1
ATOM 1321 O O . GLY A 1 209 ? 17.95 21.026 16.329 1 35.21 438 GLY A O 1
ATOM 1322 N N . HIS A 1 210 ? 19.016 20.071 18.081 1 34.14 439 HIS A N 1
ATOM 1323 C CA . HIS A 1 210 ? 20.16 20.985 17.997 1 34.27 439 HIS A CA 1
ATOM 1324 C C . HIS A 1 210 ? 21.439 20.328 18.434 1 33.95 439 HIS A C 1
ATOM 1325 O O . HIS A 1 210 ? 21.377 19.42 19.249 1 34.72 439 HIS A O 1
ATOM 1332 N N . TYR A 1 211 ? 22.604 20.803 17.957 1 33.18 440 TYR A N 1
ATOM 1333 C CA . TYR A 1 211 ? 23.861 20.193 18.382 1 32.83 440 TYR A CA 1
ATOM 1334 C C . TYR A 1 211 ? 24.305 20.752 19.744 1 32.65 440 TYR A C 1
ATOM 1335 O O . TYR A 1 211 ? 24.231 21.962 19.995 1 33.48 440 TYR A O 1
ATOM 1344 N N . VAL A 1 212 ? 24.711 19.854 20.627 1 31.72 441 VAL A N 1
ATOM 1345 C CA . VAL A 1 212 ? 25.151 20.142 21.976 1 32.05 441 VAL A CA 1
ATOM 1346 C C . VAL A 1 212 ? 26.692 20.094 22.154 1 33.41 441 VAL A C 1
ATOM 1347 O O . VAL A 1 212 ? 27.187 20.615 23.167 1 34.13 441 VAL A O 1
ATOM 1351 N N . GLU A 1 213 ? 27.439 19.494 21.186 1 33.08 442 GLU A N 1
ATOM 1352 C CA . GLU A 1 213 ? 28.9 19.387 21.246 1 33.26 442 GLU A CA 1
ATOM 1353 C C . GLU A 1 213 ? 29.556 19.059 19.885 1 34.27 442 GLU A C 1
ATOM 1354 O O . GLU A 1 213 ? 29.062 18.226 19.126 1 34.93 442 GLU A O 1
ATOM 1360 N N . VAL A 1 214 ? 30.7 19.686 19.604 1 33.98 443 VAL A N 1
ATOM 1361 C CA . VAL A 1 214 ? 31.496 19.41 18.412 1 33.73 443 VAL A CA 1
ATOM 1362 C C . VAL A 1 214 ? 32.549 18.477 18.943 1 34.76 443 VAL A C 1
ATOM 1363 O O . VAL A 1 214 ? 33.393 18.923 19.726 1 35.41 443 VAL A O 1
ATOM 1367 N N . LEU A 1 215 ? 32.503 17.195 18.549 1 34.55 444 LEU A N 1
ATOM 1368 C CA . LEU A 1 215 ? 33.437 16.18 19.026 1 34.93 444 LEU A CA 1
ATOM 1369 C C . LEU A 1 215 ? 34.778 16.13 18.278 1 37.26 444 LEU A C 1
ATOM 1370 O O . LEU A 1 215 ? 35.729 15.521 18.765 1 38.17 444 LEU A O 1
ATOM 1375 N N . GLY A 1 216 ? 34.836 16.703 17.087 1 38.25 445 GLY A N 1
ATOM 1376 C CA . GLY A 1 216 ? 36.067 16.712 16.299 1 39.62 445 GLY A CA 1
ATOM 1377 C C . GLY A 1 216 ? 35.822 16.622 14.812 1 40.77 445 GLY A C 1
ATOM 1378 O O . GLY A 1 216 ? 34.69 16.818 14.375 1 41.21 445 GLY A O 1
ATOM 1379 N N . THR A 1 217 ? 36.871 16.319 14.014 1 40.85 446 THR A N 1
ATOM 1380 C CA . THR A 1 217 ? 36.723 16.213 12.558 1 41.22 446 THR A CA 1
ATOM 1381 C C . THR A 1 217 ? 36.37 14.781 12.166 1 41.93 446 THR A C 1
ATOM 1382 O O . THR A 1 217 ? 36.876 13.829 12.764 1 42.04 446 THR A O 1
ATOM 1386 N N . ILE A 1 218 ? 35.514 14.622 11.144 1 41.96 447 ILE A N 1
ATOM 1387 C CA . ILE A 1 218 ? 35.146 13.317 10.594 1 42.44 447 ILE A CA 1
ATOM 1388 C C . ILE A 1 218 ? 36.437 12.673 10.022 1 43.76 447 ILE A C 1
ATOM 1389 O O . ILE A 1 218 ? 37.27 13.375 9.426 1 45.09 447 ILE A O 1
ATOM 1394 N N . GLY A 1 219 ? 36.636 11.39 10.272 1 43.34 448 GLY A N 1
ATOM 1395 C CA . GLY A 1 219 ? 37.815 10.691 9.778 1 43.71 448 GLY A CA 1
ATOM 1396 C C . GLY A 1 219 ? 38.992 10.664 10.736 1 43.46 448 GLY A C 1
ATOM 1397 O O . GLY A 1 219 ? 39.889 9.829 10.588 1 43.75 448 GLY A O 1
ATOM 1398 N N . ASP A 1 220 ? 39.017 11.6 11.703 1 42.47 449 ASP A N 1
ATOM 1399 C CA . ASP A 1 220 ? 40.05 11.661 12.732 1 41.59 449 ASP A CA 1
ATOM 1400 C C . ASP A 1 220 ? 39.955 10.38 13.586 1 39.77 449 ASP A C 1
ATOM 1401 O O . ASP A 1 220 ? 38.863 9.994 13.973 1 38.58 449 ASP A O 1
ATOM 1406 N N . LYS A 1 221 ? 41.084 9.711 13.84 1 39.47 450 LYS A N 1
ATOM 1407 C CA . LYS A 1 221 ? 41.079 8.462 14.6 1 39.35 450 LYS A CA 1
ATOM 1408 C C . LYS A 1 221 ? 40.535 8.638 15.999 1 39.82 450 LYS A C 1
ATOM 1409 O O . LYS A 1 221 ? 39.691 7.86 16.41 1 40.99 450 LYS A O 1
ATOM 1415 N N . ASP A 1 222 ? 40.953 9.674 16.703 1 39.24 451 ASP A N 1
ATOM 1416 C CA . ASP A 1 222 ? 40.517 9.908 18.065 1 39.25 451 ASP A CA 1
ATOM 1417 C C . ASP A 1 222 ? 39.042 10.334 18.157 1 39.57 451 ASP A C 1
ATOM 1418 O O . ASP A 1 222 ? 38.343 9.935 19.09 1 39.49 451 ASP A O 1
ATOM 1423 N N . THR A 1 223 ? 38.554 11.076 17.149 1 39.8 452 THR A N 1
ATOM 1424 C CA . THR A 1 223 ? 37.161 11.512 17.071 1 39.87 452 THR A CA 1
ATOM 1425 C C . THR A 1 223 ? 36.278 10.326 16.737 1 39.31 452 THR A C 1
ATOM 1426 O O . THR A 1 223 ? 35.241 10.151 17.369 1 39.79 452 THR A O 1
ATOM 1430 N N . GLU A 1 224 ? 36.699 9.483 15.787 1 38 453 GLU A N 1
ATOM 1431 C CA . GLU A 1 224 ? 35.914 8.313 15.436 1 37.61 453 GLU A CA 1
ATOM 1432 C C . GLU A 1 224 ? 35.863 7.299 16.569 1 37.08 453 GLU A C 1
ATOM 1433 O O . GLU A 1 224 ? 34.865 6.583 16.687 1 37.64 453 GLU A O 1
ATOM 1439 N N . ALA A 1 225 ? 36.901 7.258 17.427 1 35.63 454 ALA A N 1
ATOM 1440 C CA . ALA A 1 225 ? 36.882 6.37 18.58 1 34.55 454 ALA A CA 1
ATOM 1441 C C . ALA A 1 225 ? 35.976 6.986 19.633 1 33.1 454 ALA A C 1
ATOM 1442 O O . ALA A 1 225 ? 35.147 6.264 20.178 1 33.3 454 ALA A O 1
ATOM 1444 N N . LYS A 1 226 ? 36.029 8.325 19.843 1 31.62 455 LYS A N 1
ATOM 1445 C CA . LYS A 1 226 ? 35.106 8.982 20.767 1 31.53 455 LYS A CA 1
ATOM 1446 C C . LYS A 1 226 ? 33.642 8.763 20.331 1 32.03 455 LYS A C 1
ATOM 1447 O O . LYS A 1 226 ? 32.773 8.568 21.181 1 33.22 455 LYS A O 1
ATOM 1453 N N . VAL A 1 227 ? 33.376 8.74 19.011 1 30.74 456 VAL A N 1
ATOM 1454 C CA . VAL A 1 227 ? 32.036 8.485 18.483 1 29.56 456 VAL A CA 1
ATOM 1455 C C . VAL A 1 227 ? 31.568 7.092 18.906 1 28.51 456 VAL A C 1
ATOM 1456 O O . VAL A 1 227 ? 30.475 6.949 19.448 1 28.51 456 VAL A O 1
ATOM 1460 N N . ILE A 1 228 ? 32.42 6.088 18.716 1 27.28 457 ILE A N 1
ATOM 1461 C CA . ILE A 1 228 ? 32.103 4.716 19.074 1 26.56 457 ILE A CA 1
ATOM 1462 C C . ILE A 1 228 ? 31.867 4.579 20.59 1 26.57 457 ILE A C 1
ATOM 1463 O O . ILE A 1 228 ? 30.871 3.986 21.013 1 26.29 457 ILE A O 1
ATOM 1468 N N . LEU A 1 229 ? 32.753 5.169 21.4 1 26.6 458 LEU A N 1
ATOM 1469 C CA . LEU A 1 229 ? 32.628 5.134 22.851 1 26.82 458 LEU A CA 1
ATOM 1470 C C . LEU A 1 229 ? 31.339 5.78 23.315 1 27.43 458 LEU A C 1
ATOM 1471 O O . LEU A 1 229 ? 30.659 5.182 24.131 1 28.59 458 LEU A O 1
ATOM 1476 N N . LEU A 1 230 ? 30.959 6.947 22.746 1 26.43 459 LEU A N 1
ATOM 1477 C CA . LEU A 1 230 ? 29.724 7.665 23.083 1 25.89 459 LEU A CA 1
ATOM 1478 C C . LEU A 1 230 ? 28.454 6.948 22.607 1 27.96 459 LEU A C 1
ATOM 1479 O O . LEU A 1 230 ? 27.511 6.813 23.376 1 28.68 459 LEU A O 1
ATOM 1484 N N . GLU A 1 231 ? 28.436 6.443 21.362 1 28.75 460 GLU A N 1
ATOM 1485 C CA . GLU A 1 231 ? 27.299 5.715 20.776 1 28.87 460 GLU A CA 1
ATOM 1486 C C . GLU A 1 231 ? 26.956 4.466 21.525 1 29.35 460 GLU A C 1
ATOM 1487 O O . GLU A 1 231 ? 25.785 4.094 21.594 1 29.75 460 GLU A O 1
ATOM 1493 N N . ASN A 1 232 ? 27.97 3.771 22.042 1 29.33 461 ASN A N 1
ATOM 1494 C CA . ASN A 1 232 ? 27.719 2.558 22.82 1 29.29 461 ASN A CA 1
ATOM 1495 C C . ASN A 1 232 ? 27.742 2.803 24.331 1 30.15 461 ASN A C 1
ATOM 1496 O O . ASN A 1 232 ? 27.869 1.834 25.085 1 30.27 461 ASN A O 1
ATOM 1501 N N . ASP A 1 233 ? 27.63 4.088 24.777 1 29.94 462 ASP A N 1
ATOM 1502 C CA . ASP A 1 233 ? 27.527 4.441 26.187 1 30.84 462 ASP A CA 1
ATOM 1503 C C . ASP A 1 233 ? 28.634 3.8 27.027 1 31.55 462 ASP A C 1
ATOM 1504 O O . ASP A 1 233 ? 28.349 3.205 28.06 1 32.22 462 ASP A O 1
ATOM 1509 N N . ILE A 1 234 ? 29.882 3.841 26.549 1 31.53 463 ILE A N 1
ATOM 1510 C CA . ILE A 1 234 ? 30.997 3.218 27.268 1 32.17 463 ILE A CA 1
ATOM 1511 C C . ILE A 1 234 ? 31.59 4.212 28.227 1 32.8 463 ILE A C 1
ATOM 1512 O O . ILE A 1 234 ? 32.123 5.216 27.781 1 32.29 463 ILE A O 1
ATOM 1517 N N . PRO A 1 235 ? 31.596 3.918 29.538 1 34.03 464 PRO A N 1
ATOM 1518 C CA . PRO A 1 235 ? 32.305 4.807 30.488 1 34.89 464 PRO A CA 1
ATOM 1519 C C . PRO A 1 235 ? 33.816 4.7 30.2 1 36.07 464 PRO A C 1
ATOM 1520 O O . PRO A 1 235 ? 34.373 3.604 30.26 1 36.09 464 PRO A O 1
ATOM 1524 N N . HIS A 1 236 ? 34.47 5.817 29.831 1 36.66 465 HIS A N 1
ATOM 1525 C CA . HIS A 1 236 ? 35.878 5.777 29.421 1 37.05 465 HIS A CA 1
ATOM 1526 C C . HIS A 1 236 ? 36.747 6.925 29.928 1 37.59 465 HIS A C 1
ATOM 1527 O O . HIS A 1 236 ? 37.794 7.233 29.363 1 37.34 465 HIS A O 1
ATOM 1534 N N . TYR A 1 237 ? 36.326 7.532 30.994 1 38.44 466 TYR A N 1
ATOM 1535 C CA . TYR A 1 237 ? 37.077 8.58 31.673 1 40.56 466 TYR A CA 1
ATOM 1536 C C . TYR A 1 237 ? 38.215 7.904 32.44 1 40.51 466 TYR A C 1
ATOM 1537 O O . TYR A 1 237 ? 38.135 6.707 32.688 1 40.63 466 TYR A O 1
ATOM 1546 N N . ASP A 1 238 ? 39.226 8.663 32.902 1 40.69 467 ASP A N 1
ATOM 1547 C CA . ASP A 1 238 ? 40.266 8.048 33.738 1 40.84 467 ASP A CA 1
ATOM 1548 C C . ASP A 1 238 ? 39.637 7.665 35.104 1 39.91 467 ASP A C 1
ATOM 1549 O O . ASP A 1 238 ? 38.598 8.207 35.505 1 40.28 467 ASP A O 1
ATOM 1554 N N . PHE A 1 239 ? 40.255 6.711 35.801 1 38.38 468 PHE A N 1
ATOM 1555 C CA . PHE A 1 239 ? 39.812 6.324 37.128 1 36.93 468 PHE A CA 1
ATOM 1556 C C . PHE A 1 239 ? 40.014 7.491 38.096 1 35.78 468 PHE A C 1
ATOM 1557 O O . PHE A 1 239 ? 40.952 8.266 37.954 1 35.72 468 PHE A O 1
ATOM 1565 N N . SER A 1 240 ? 39.101 7.643 39.048 1 34.88 469 SER A N 1
ATOM 1566 C CA . SER A 1 240 ? 39.139 8.712 40.045 1 34.31 469 SER A CA 1
ATOM 1567 C C . SER A 1 240 ? 40.281 8.527 41.061 1 34.46 469 SER A C 1
ATOM 1568 O O . SER A 1 240 ? 40.93 7.494 41.07 1 34.74 469 SER A O 1
ATOM 1571 N N . GLU A 1 241 ? 40.538 9.525 41.904 1 34.51 470 GLU A N 1
ATOM 1572 C CA . GLU A 1 241 ? 41.567 9.404 42.944 1 34.6 470 GLU A CA 1
ATOM 1573 C C . GLU A 1 241 ? 41.13 8.323 43.96 1 35 470 GLU A C 1
ATOM 1574 O O . GLU A 1 241 ? 41.991 7.67 44.571 1 35.86 470 GLU A O 1
ATOM 1580 N N . ALA A 1 242 ? 39.786 8.142 44.146 1 34.04 471 ALA A N 1
ATOM 1581 C CA . ALA A 1 242 ? 39.213 7.168 45.071 1 33.32 471 ALA A CA 1
ATOM 1582 C C . ALA A 1 242 ? 39.539 5.748 44.618 1 33.57 471 ALA A C 1
ATOM 1583 O O . ALA A 1 242 ? 39.841 4.892 45.451 1 33.62 471 ALA A O 1
ATOM 1585 N N . VAL A 1 243 ? 39.497 5.517 43.289 1 33.38 472 VAL A N 1
ATOM 1586 C CA . VAL A 1 243 ? 39.824 4.259 42.67 1 33.6 472 VAL A CA 1
ATOM 1587 C C . VAL A 1 243 ? 41.309 3.98 42.837 1 34.78 472 VAL A C 1
ATOM 1588 O O . VAL A 1 243 ? 41.667 2.921 43.37 1 35.03 472 VAL A O 1
ATOM 1592 N N . TYR A 1 244 ? 42.18 4.933 42.442 1 35.3 473 TYR A N 1
ATOM 1593 C CA . TYR A 1 244 ? 43.625 4.723 42.583 1 36.45 473 TYR A CA 1
ATOM 1594 C C . TYR A 1 244 ? 44.044 4.528 44.029 1 38.36 473 TYR A C 1
ATOM 1595 O O . TYR A 1 244 ? 45.011 3.832 44.275 1 38.17 473 TYR A O 1
ATOM 1604 N N . ASP A 1 245 ? 43.285 5.069 44.994 1 40.29 474 ASP A N 1
ATOM 1605 C CA . ASP A 1 245 ? 43.589 4.869 46.417 1 42.32 474 ASP A CA 1
ATOM 1606 C C . ASP A 1 245 ? 43.394 3.446 46.89 1 42.24 474 ASP A C 1
ATOM 1607 O O . ASP A 1 245 ? 43.927 3.093 47.939 1 42.26 474 ASP A O 1
ATOM 1612 N N . CYS A 1 246 ? 42.599 2.638 46.151 1 42.33 475 CYS A N 1
ATOM 1613 C CA . CYS A 1 246 ? 42.319 1.235 46.48 1 42.85 475 CYS A CA 1
ATOM 1614 C C . CYS A 1 246 ? 43.445 0.263 46.09 1 43.11 475 CYS A C 1
ATOM 1615 O O . CYS A 1 246 ? 43.408 -0.898 46.496 1 42.8 475 CYS A O 1
ATOM 1618 N N . LEU A 1 247 ? 44.406 0.72 45.266 1 43.35 476 LEU A N 1
ATOM 1619 C CA . LEU A 1 247 ? 45.542 -0.079 44.818 1 44.18 476 LEU A CA 1
ATOM 1620 C C . LEU A 1 247 ? 46.547 -0.246 45.954 1 45.73 476 LEU A C 1
ATOM 1621 O O . LEU A 1 247 ? 46.611 0.607 46.842 1 46.5 476 LEU A O 1
ATOM 1626 N N . PRO A 1 248 ? 47.41 -1.277 45.914 1 46.07 477 PRO A N 1
ATOM 1627 C CA . PRO A 1 248 ? 48.438 -1.382 46.948 1 46.3 477 PRO A CA 1
ATOM 1628 C C . PRO A 1 248 ? 49.453 -0.254 46.76 1 47.13 477 PRO A C 1
ATOM 1629 O O . PRO A 1 248 ? 49.85 0.062 45.64 1 46.85 477 PRO A O 1
ATOM 1633 N N . LYS A 1 249 ? 49.834 0.391 47.86 1 48.1 478 LYS A N 1
ATOM 1634 C CA . LYS A 1 249 ? 50.849 1.45 47.84 1 49.1 478 LYS A CA 1
ATOM 1635 C C . LYS A 1 249 ? 52.201 0.754 48.063 1 50.79 478 LYS A C 1
ATOM 1636 O O . LYS A 1 249 ? 52.259 -0.277 48.747 1 50.91 478 LYS A O 1
ATOM 1642 N N . GLY A 1 250 ? 53.274 1.324 47.525 1 51.71 479 GLY A N 1
ATOM 1643 C CA . GLY A 1 250 ? 54.613 0.78 47.726 1 53.17 479 GLY A CA 1
ATOM 1644 C C . GLY A 1 250 ? 55.013 -0.445 46.922 1 54.38 479 GLY A C 1
ATOM 1645 O O . GLY A 1 250 ? 54.272 -0.909 46.057 1 54.99 479 GLY A O 1
ATOM 1646 N N . GLU A 1 251 ? 56.214 -0.949 47.184 1 54.77 480 GLU A N 1
ATOM 1647 C CA . GLU A 1 251 ? 56.748 -2.104 46.486 1 56.29 480 GLU A CA 1
ATOM 1648 C C . GLU A 1 251 ? 55.933 -3.328 46.858 1 56.36 480 GLU A C 1
ATOM 1649 O O . GLU A 1 251 ? 55.845 -3.689 48.037 1 57.05 480 GLU A O 1
ATOM 1655 N N . TRP A 1 252 ? 55.29 -3.93 45.854 1 55.29 481 TRP A N 1
ATOM 1656 C CA . TRP A 1 252 ? 54.438 -5.073 46.1 1 54.91 481 TRP A CA 1
ATOM 1657 C C . TRP A 1 252 ? 55.21 -6.374 46.12 1 55.58 481 TRP A C 1
ATOM 1658 O O . TRP A 1 252 ? 56.075 -6.629 45.269 1 55.35 481 TRP A O 1
ATOM 1669 N N . ASN A 1 253 ? 54.864 -7.22 47.083 1 55.94 482 ASN A N 1
ATOM 1670 C CA . ASN A 1 253 ? 55.49 -8.52 47.227 1 56.61 482 ASN A CA 1
ATOM 1671 C C . ASN A 1 253 ? 54.532 -9.54 47.823 1 56.31 482 ASN A C 1
ATOM 1672 O O . ASN A 1 253 ? 53.531 -9.173 48.445 1 56.51 482 ASN A O 1
ATOM 1677 N N . VAL A 1 254 ? 54.822 -10.826 47.604 1 55.62 483 VAL A N 1
ATOM 1678 C CA . VAL A 1 254 ? 54.032 -11.887 48.193 1 55.57 483 VAL A CA 1
ATOM 1679 C C . VAL A 1 254 ? 54.409 -11.928 49.7 1 56.35 483 VAL A C 1
ATOM 1680 O O . VAL A 1 254 ? 55.592 -11.821 50.052 1 56.85 483 VAL A O 1
ATOM 1684 N N . THR A 1 255 ? 53.406 -11.988 50.586 1 56.07 484 THR A N 1
ATOM 1685 C CA . THR A 1 255 ? 53.66 -11.977 52.02 1 56.08 484 THR A CA 1
ATOM 1686 C C . THR A 1 255 ? 53.666 -13.369 52.63 1 55.93 484 THR A C 1
ATOM 1687 O O . THR A 1 255 ? 53.094 -14.302 52.081 1 55.89 484 THR A O 1
ATOM 1691 N N . GLU A 1 256 ? 54.346 -13.51 53.766 1 55.74 485 GLU A N 1
ATOM 1692 C CA . GLU A 1 256 ? 54.404 -14.775 54.48 1 55.74 485 GLU A CA 1
ATOM 1693 C C . GLU A 1 256 ? 53.05 -15.134 55.078 1 55.29 485 GLU A C 1
ATOM 1694 O O . GLU A 1 256 ? 52.733 -16.317 55.178 1 55.49 485 GLU A O 1
ATOM 1700 N N . GLU A 1 257 ? 52.224 -14.124 55.41 1 54.69 486 GLU A N 1
ATOM 1701 C CA . GLU A 1 257 ? 50.877 -14.327 55.915 1 54.46 486 GLU A CA 1
ATOM 1702 C C . GLU A 1 257 ? 50.029 -14.979 54.817 1 53.44 486 GLU A C 1
ATOM 1703 O O . GLU A 1 257 ? 49.345 -15.969 55.078 1 53.8 486 GLU A O 1
ATOM 1709 N N . GLU A 1 258 ? 50.102 -14.448 53.586 1 51.95 487 GLU A N 1
ATOM 1710 C CA . GLU A 1 258 ? 49.332 -14.987 52.469 1 51.06 487 GLU A CA 1
ATOM 1711 C C . GLU A 1 258 ? 49.848 -16.333 52.03 1 50.6 487 GLU A C 1
ATOM 1712 O O . GLU A 1 258 ? 49.051 -17.183 51.654 1 50.99 487 GLU A O 1
ATOM 1718 N N . LEU A 1 259 ? 51.167 -16.539 52.074 1 49.63 488 LEU A N 1
ATOM 1719 C CA . LEU A 1 259 ? 51.768 -17.811 51.704 1 49.2 488 LEU A CA 1
ATOM 1720 C C . LEU A 1 259 ? 51.32 -18.941 52.646 1 47.66 488 LEU A C 1
ATOM 1721 O O . LEU A 1 259 ? 51.107 -20.057 52.201 1 47.1 488 LEU A O 1
ATOM 1726 N N . GLY A 1 260 ? 51.092 -18.624 53.914 1 47.08 489 GLY A N 1
ATOM 1727 C CA . GLY A 1 260 ? 50.587 -19.601 54.875 1 47.04 489 GLY A CA 1
ATOM 1728 C C . GLY A 1 260 ? 49.092 -19.86 54.769 1 46.82 489 GLY A C 1
ATOM 1729 O O . GLY A 1 260 ? 48.494 -20.484 55.644 1 47.39 489 GLY A O 1
ATOM 1730 N N . ASN A 1 261 ? 48.46 -19.328 53.73 1 45.7 490 ASN A N 1
ATOM 1731 C CA . ASN A 1 261 ? 47.049 -19.505 53.4 1 44.52 490 ASN A CA 1
ATOM 1732 C C . ASN A 1 261 ? 46.858 -20.031 51.982 1 41.96 490 ASN A C 1
ATOM 1733 O O . ASN A 1 261 ? 45.715 -20.165 51.538 1 41.89 490 ASN A O 1
ATOM 1738 N N . ARG A 1 262 ? 47.97 -20.309 51.262 1 39.79 491 ARG A N 1
ATOM 1739 C CA . ARG A 1 262 ? 47.965 -20.764 49.889 1 38.08 491 ARG A CA 1
ATOM 1740 C C . ARG A 1 262 ? 48.77 -22.036 49.664 1 37.47 491 ARG A C 1
ATOM 1741 O O . ARG A 1 262 ? 49.724 -22.344 50.384 1 37.43 491 ARG A O 1
ATOM 1749 N N . LEU A 1 263 ? 48.378 -22.756 48.635 1 36.71 492 LEU A N 1
ATOM 1750 C CA . LEU A 1 263 ? 49.105 -23.896 48.179 1 37.26 492 LEU A CA 1
ATOM 1751 C C . LEU A 1 263 ? 50.221 -23.282 47.319 1 38.12 492 LEU A C 1
ATOM 1752 O O . LEU A 1 263 ? 49.928 -22.616 46.34 1 38.41 492 LEU A O 1
ATOM 1757 N N . ASP A 1 264 ? 51.493 -23.427 47.73 1 38.41 493 ASP A N 1
ATOM 1758 C CA . ASP A 1 264 ? 52.645 -22.861 47.014 1 38.41 493 ASP A CA 1
ATOM 1759 C C . ASP A 1 264 ? 53.039 -23.712 45.814 1 38.39 493 ASP A C 1
ATOM 1760 O O . ASP A 1 264 ? 53.697 -24.727 45.98 1 39.41 493 ASP A O 1
ATOM 1765 N N . LEU A 1 265 ? 52.691 -23.276 44.612 1 37.63 494 LEU A N 1
ATOM 1766 C CA . LEU A 1 265 ? 52.989 -24.022 43.396 1 38.18 494 LEU A CA 1
ATOM 1767 C C . LEU A 1 265 ? 54.148 -23.451 42.573 1 38.39 494 LEU A C 1
ATOM 1768 O O . LEU A 1 265 ? 54.237 -23.716 41.369 1 38.32 494 LEU A O 1
ATOM 1773 N N . ARG A 1 266 ? 55.011 -22.645 43.196 1 38.51 495 ARG A N 1
ATOM 1774 C CA . ARG A 1 266 ? 56.102 -21.979 42.489 1 38.85 495 ARG A CA 1
ATOM 1775 C C . ARG A 1 266 ? 57.183 -22.901 41.968 1 39.91 495 ARG A C 1
ATOM 1776 O O . ARG A 1 266 ? 57.992 -22.466 41.167 1 40.81 495 ARG A O 1
ATOM 1784 N N . ASP A 1 267 ? 57.238 -24.14 42.426 1 39.99 496 ASP A N 1
ATOM 1785 C CA . ASP A 1 267 ? 58.235 -25.096 41.942 1 40.48 496 ASP A CA 1
ATOM 1786 C C . ASP A 1 267 ? 57.767 -25.825 40.651 1 40.12 496 ASP A C 1
ATOM 1787 O O . ASP A 1 267 ? 58.579 -26.453 39.963 1 40.07 496 ASP A O 1
ATOM 1792 N N . LEU A 1 268 ? 56.466 -25.7 40.316 1 39.45 497 LEU A N 1
ATOM 1793 C CA . LEU A 1 268 ? 55.829 -26.282 39.157 1 39.52 497 LEU A CA 1
ATOM 1794 C C . LEU A 1 268 ? 56.057 -25.456 37.903 1 40.65 497 LEU A C 1
ATOM 1795 O O . LEU A 1 268 ? 56.022 -24.23 37.957 1 41.44 497 LEU A O 1
ATOM 1800 N N . CYS A 1 269 ? 56.212 -26.118 36.758 1 41.08 498 CYS A N 1
ATOM 1801 C CA . CYS A 1 269 ? 56.391 -25.432 35.487 1 42.21 498 CYS A CA 1
ATOM 1802 C C . CYS A 1 269 ? 55.052 -24.889 34.957 1 42.68 498 CYS A C 1
ATOM 1803 O O . CYS A 1 269 ? 54.321 -25.595 34.254 1 43.79 498 CYS A O 1
ATOM 1806 N N . VAL A 1 270 ? 54.733 -23.651 35.292 1 41.64 499 VAL A N 1
ATOM 1807 C CA . VAL A 1 270 ? 53.483 -23.038 34.854 1 41.43 499 VAL A CA 1
ATOM 1808 C C . VAL A 1 270 ? 53.75 -22.141 33.652 1 41.25 499 VAL A C 1
ATOM 1809 O O . VAL A 1 270 ? 54.722 -21.415 33.673 1 41.41 499 VAL A O 1
ATOM 1813 N N . VAL A 1 271 ? 52.915 -22.188 32.605 1 40.92 500 VAL A N 1
ATOM 1814 C CA . VAL A 1 271 ? 53.078 -21.291 31.449 1 41.16 500 VAL A CA 1
ATOM 1815 C C . VAL A 1 271 ? 51.746 -20.623 31.074 1 40.58 500 VAL A C 1
ATOM 1816 O O . VAL A 1 271 ? 50.683 -21.147 31.397 1 40.78 500 VAL A O 1
ATOM 1820 N N . SER A 1 272 ? 51.8 -19.488 30.359 1 39.59 501 SER A N 1
ATOM 1821 C CA . SER A 1 272 ? 50.587 -18.863 29.837 1 39.35 501 SER A CA 1
ATOM 1822 C C . SER A 1 272 ? 50.634 -18.892 28.302 1 39.39 501 SER A C 1
ATOM 1823 O O . SER A 1 272 ? 51.714 -18.962 27.73 1 39.58 501 SER A O 1
ATOM 1826 N N . VAL A 1 273 ? 49.479 -18.919 27.629 1 38.84 502 VAL A N 1
ATOM 1827 C CA . VAL A 1 273 ? 49.437 -18.936 26.158 1 38.47 502 VAL A CA 1
ATOM 1828 C C . VAL A 1 273 ? 48.391 -17.893 25.731 1 38.85 502 VAL A C 1
ATOM 1829 O O . VAL A 1 273 ? 47.212 -18.07 26.014 1 38.81 502 VAL A O 1
ATOM 1833 N N . ASP A 1 274 ? 48.815 -16.786 25.11 1 39.38 503 ASP A N 1
ATOM 1834 C CA . ASP A 1 274 ? 47.9 -15.696 24.758 1 40.57 503 ASP A CA 1
ATOM 1835 C C . ASP A 1 274 ? 48.175 -15.102 23.355 1 42.4 503 ASP A C 1
ATOM 1836 O O . ASP A 1 274 ? 49.182 -15.444 22.738 1 42.28 503 ASP A O 1
ATOM 1841 N N . PRO A 1 275 ? 47.31 -14.197 22.826 1 44.1 504 PRO A N 1
ATOM 1842 C CA . PRO A 1 275 ? 47.64 -13.515 21.564 1 45.35 504 PRO A CA 1
ATOM 1843 C C . PRO A 1 275 ? 48.907 -12.648 21.68 1 46.57 504 PRO A C 1
ATOM 1844 O O . PRO A 1 275 ? 49.418 -12.412 22.789 1 46.76 504 PRO A O 1
ATOM 1848 N N . LEU A 1 276 ? 49.41 -12.157 20.537 1 46.92 505 LEU A N 1
ATOM 1849 C CA . LEU A 1 276 ? 50.595 -11.31 20.561 1 48.09 505 LEU A CA 1
ATOM 1850 C C . LEU A 1 276 ? 50.303 -10 21.288 1 48.81 505 LEU A C 1
ATOM 1851 O O . LEU A 1 276 ? 49.168 -9.509 21.258 1 48.53 505 LEU A O 1
ATOM 1856 N N . GLY A 1 277 ? 51.34 -9.441 21.911 1 49.47 506 GLY A N 1
ATOM 1857 C CA . GLY A 1 277 ? 51.257 -8.156 22.601 1 50.52 506 GLY A CA 1
ATOM 1858 C C . GLY A 1 277 ? 50.246 -8.089 23.73 1 50.95 506 GLY A C 1
ATOM 1859 O O . GLY A 1 277 ? 49.628 -7.045 23.953 1 50.94 506 GLY A O 1
ATOM 1860 N N . CYS A 1 278 ? 50.045 -9.218 24.429 1 50.71 507 CYS A N 1
ATOM 1861 C CA . CYS A 1 278 ? 49.107 -9.291 25.536 1 50.54 507 CYS A CA 1
ATOM 1862 C C . CYS A 1 278 ? 49.868 -9.068 26.823 1 50.72 507 CYS A C 1
ATOM 1863 O O . CYS A 1 278 ? 50.676 -9.918 27.202 1 51.2 507 CYS A O 1
ATOM 1866 N N . ARG A 1 279 ? 49.617 -7.95 27.5 1 50.06 508 ARG A N 1
ATOM 1867 C CA . ARG A 1 279 ? 50.272 -7.685 28.791 1 49.76 508 ARG A CA 1
ATOM 1868 C C . ARG A 1 279 ? 49.374 -8.143 29.957 1 47.77 508 ARG A C 1
ATOM 1869 O O . ARG A 1 279 ? 49.886 -8.338 31.069 1 48.25 508 ARG A O 1
ATOM 1877 N N . ASP A 1 280 ? 48.039 -8.304 29.711 1 45.14 509 ASP A N 1
ATOM 1878 C CA . ASP A 1 280 ? 47.083 -8.76 30.712 1 43.1 509 ASP A CA 1
ATOM 1879 C C . ASP A 1 280 ? 46.89 -10.262 30.651 1 39.59 509 ASP A C 1
ATOM 1880 O O . ASP A 1 280 ? 46.121 -10.736 29.843 1 39.02 509 ASP A O 1
ATOM 1885 N N . ILE A 1 281 ? 47.601 -11.012 31.494 1 37.79 510 ILE A N 1
ATOM 1886 C CA . ILE A 1 281 ? 47.517 -12.485 31.529 1 36.82 510 ILE A CA 1
ATOM 1887 C C . ILE A 1 281 ? 46.603 -12.984 32.669 1 35.88 510 ILE A C 1
ATOM 1888 O O . ILE A 1 281 ? 46.978 -12.984 33.831 1 34.84 510 ILE A O 1
ATOM 1893 N N . ASP A 1 282 ? 45.399 -13.398 32.312 1 36.18 511 ASP A N 1
ATOM 1894 C CA . ASP A 1 282 ? 44.368 -13.844 33.233 1 37.16 511 ASP A CA 1
ATOM 1895 C C . ASP A 1 282 ? 44.529 -15.284 33.707 1 37.58 511 ASP A C 1
ATOM 1896 O O . ASP A 1 282 ? 44.034 -15.641 34.786 1 37.53 511 ASP A O 1
ATOM 1901 N N . ASP A 1 283 ? 45.169 -16.128 32.885 1 37.57 512 ASP A N 1
ATOM 1902 C CA . ASP A 1 283 ? 45.296 -17.536 33.226 1 37.69 512 ASP A CA 1
ATOM 1903 C C . ASP A 1 283 ? 46.557 -18.199 32.744 1 37.16 512 ASP A C 1
ATOM 1904 O O . ASP A 1 283 ? 47.073 -17.887 31.66 1 37.95 512 ASP A O 1
ATOM 1909 N N . ALA A 1 284 ? 47.037 -19.132 33.561 1 35.59 513 ALA A N 1
ATOM 1910 C CA . ALA A 1 284 ? 48.222 -19.919 33.299 1 35.46 513 ALA A CA 1
ATOM 1911 C C . ALA A 1 284 ? 47.927 -21.376 33.649 1 35.93 513 ALA A C 1
ATOM 1912 O O . ALA A 1 284 ? 46.979 -21.656 34.37 1 36.05 513 ALA A O 1
ATOM 1914 N N . LEU A 1 285 ? 48.672 -22.314 33.063 1 36.16 514 LEU A N 1
ATOM 1915 C CA . LEU A 1 285 ? 48.403 -23.737 33.219 1 36.59 514 LEU A CA 1
ATOM 1916 C C . LEU A 1 285 ? 49.666 -24.545 33.439 1 36.75 514 LEU A C 1
ATOM 1917 O O . LEU A 1 285 ? 50.726 -24.2 32.92 1 37.12 514 LEU A O 1
ATOM 1922 N N . HIS A 1 286 ? 49.531 -25.676 34.137 1 36.33 515 HIS A N 1
ATOM 1923 C CA . HIS A 1 286 ? 50.602 -26.651 34.313 1 36.23 515 HIS A CA 1
ATOM 1924 C C . HIS A 1 286 ? 50.061 -28.059 34.036 1 36.89 515 HIS A C 1
ATOM 1925 O O . HIS A 1 286 ? 48.839 -28.261 34.003 1 36.42 515 HIS A O 1
ATOM 1932 N N . CYS A 1 287 ? 50.973 -29.033 33.813 1 37.82 516 CYS A N 1
ATOM 1933 C CA . CYS A 1 287 ? 50.625 -30.44 33.617 1 38.63 516 CYS A CA 1
ATOM 1934 C C . CYS A 1 287 ? 51.796 -31.342 33.872 1 39.89 516 CYS A C 1
ATOM 1935 O O . CYS A 1 287 ? 52.864 -31.098 33.329 1 41.48 516 CYS A O 1
ATOM 1938 N N . ARG A 1 288 ? 51.596 -32.403 34.636 1 38.98 517 ARG A N 1
ATOM 1939 C CA . ARG A 1 288 ? 52.661 -33.311 34.974 1 39.1 517 ARG A CA 1
ATOM 1940 C C . ARG A 1 288 ? 52.141 -34.714 35.277 1 40.65 517 ARG A C 1
ATOM 1941 O O . ARG A 1 288 ? 50.96 -34.918 35.559 1 39.89 517 ARG A O 1
ATOM 1949 N N . ARG A 1 289 ? 53.048 -35.69 35.212 1 42.36 518 ARG A N 1
ATOM 1950 C CA . ARG A 1 289 ? 52.735 -37.051 35.564 1 44.26 518 ARG A CA 1
ATOM 1951 C C . ARG A 1 289 ? 52.623 -37.131 37.078 1 45.31 518 ARG A C 1
ATOM 1952 O O . ARG A 1 289 ? 53.492 -36.634 37.798 1 45.65 518 ARG A O 1
ATOM 1960 N N . VAL A 1 290 ? 51.578 -37.785 37.561 1 45.78 519 VAL A N 1
ATOM 1961 C CA . VAL A 1 290 ? 51.395 -38.094 38.972 1 46.4 519 VAL A CA 1
ATOM 1962 C C . VAL A 1 290 ? 50.903 -39.546 39.095 1 46.92 519 VAL A C 1
ATOM 1963 O O . VAL A 1 290 ? 50.248 -40.082 38.195 1 46.49 519 VAL A O 1
ATOM 1967 N N . ASN A 1 291 ? 51.246 -40.172 40.218 1 47.56 520 ASN A N 1
ATOM 1968 C CA . ASN A 1 291 ? 50.828 -41.506 40.635 1 48.4 520 ASN A CA 1
ATOM 1969 C C . ASN A 1 291 ? 50.923 -42.591 39.554 1 48.41 520 ASN A C 1
ATOM 1970 O O . ASN A 1 291 ? 50.03 -43.438 39.448 1 49.25 520 ASN A O 1
ATOM 1975 N N . GLY A 1 292 ? 52.021 -42.603 38.811 1 47.43 521 GLY A N 1
ATOM 1976 C CA . GLY A 1 292 ? 52.214 -43.611 37.78 1 47.45 521 GLY A CA 1
ATOM 1977 C C . GLY A 1 292 ? 51.749 -43.209 36.401 1 47.77 521 GLY A C 1
ATOM 1978 O O . GLY A 1 292 ? 52.466 -42.484 35.712 1 48.64 521 GLY A O 1
ATOM 1979 N N . ASN A 1 293 ? 50.559 -43.663 35.978 1 47.31 522 ASN A N 1
ATOM 1980 C CA . ASN A 1 293 ? 50.062 -43.323 34.64 1 48.24 522 ASN A CA 1
ATOM 1981 C C . ASN A 1 293 ? 48.923 -42.265 34.65 1 47.39 522 ASN A C 1
ATOM 1982 O O . ASN A 1 293 ? 48.077 -42.259 33.746 1 47.88 522 ASN A O 1
ATOM 1987 N N . HIS A 1 294 ? 48.919 -41.349 35.642 1 45.63 523 HIS A N 1
ATOM 1988 C CA . HIS A 1 294 ? 47.888 -40.299 35.722 1 44 523 HIS A CA 1
ATOM 1989 C C . HIS A 1 294 ? 48.484 -38.916 35.382 1 41.9 523 HIS A C 1
ATOM 1990 O O . HIS A 1 294 ? 49.702 -38.755 35.376 1 42.71 523 HIS A O 1
ATOM 1997 N N . LEU A 1 295 ? 47.638 -37.916 35.104 1 39.08 524 LEU A N 1
ATOM 1998 C CA . LEU A 1 295 ? 48.102 -36.554 34.82 1 36.17 524 LEU A CA 1
ATOM 1999 C C . LEU A 1 295 ? 47.445 -35.595 35.783 1 35.48 524 LEU A C 1
ATOM 2000 O O . LEU A 1 295 ? 46.258 -35.711 36.016 1 35.23 524 LEU A O 1
ATOM 2005 N N . GLU A 1 296 ? 48.188 -34.604 36.29 1 35.24 525 GLU A N 1
ATOM 2006 C CA . GLU A 1 296 ? 47.639 -33.538 37.117 1 34.81 525 GLU A CA 1
ATOM 2007 C C . GLU A 1 296 ? 47.576 -32.314 36.233 1 35.01 525 GLU A C 1
ATOM 2008 O O . GLU A 1 296 ? 48.555 -32.014 35.556 1 35.77 525 GLU A O 1
ATOM 2014 N N . VAL A 1 297 ? 46.459 -31.567 36.253 1 34.02 526 VAL A N 1
ATOM 2015 C CA . VAL A 1 297 ? 46.38 -30.301 35.525 1 32.96 526 VAL A CA 1
ATOM 2016 C C . VAL A 1 297 ? 45.822 -29.217 36.431 1 31.94 526 VAL A C 1
ATOM 2017 O O . VAL A 1 297 ? 44.793 -29.412 37.063 1 31.91 526 VAL A O 1
ATOM 2021 N N . GLY A 1 298 ? 46.486 -28.085 36.47 1 31.18 527 GLY A N 1
ATOM 2022 C CA . GLY A 1 298 ? 45.979 -26.933 37.187 1 31.17 527 GLY A CA 1
ATOM 2023 C C . GLY A 1 298 ? 45.632 -25.85 36.19 1 31.73 527 GLY A C 1
ATOM 2024 O O . GLY A 1 298 ? 46.334 -25.676 35.193 1 32.73 527 GLY A O 1
ATOM 2025 N N . VAL A 1 299 ? 44.536 -25.14 36.409 1 31.06 528 VAL A N 1
ATOM 2026 C CA . VAL A 1 299 ? 44.193 -23.955 35.636 1 30.62 528 VAL A CA 1
ATOM 2027 C C . VAL A 1 299 ? 44.224 -22.86 36.69 1 30.25 528 VAL A C 1
ATOM 2028 O O . VAL A 1 299 ? 43.482 -22.904 37.677 1 30.41 528 VAL A O 1
ATOM 2032 N N . HIS A 1 300 ? 45.191 -21.97 36.562 1 29.45 529 HIS A N 1
ATOM 2033 C CA . HIS A 1 300 ? 45.492 -20.954 37.553 1 29.06 529 HIS A CA 1
ATOM 2034 C C . HIS A 1 300 ? 45.032 -19.604 37.029 1 29.36 529 HIS A C 1
ATOM 2035 O O . HIS A 1 300 ? 45.561 -19.129 36.043 1 29.4 529 HIS A O 1
ATOM 2042 N N . ILE A 1 301 ? 44.014 -19.017 37.669 1 29.22 530 ILE A N 1
ATOM 2043 C CA . ILE A 1 301 ? 43.408 -17.759 37.266 1 29.51 530 ILE A CA 1
ATOM 2044 C C . ILE A 1 301 ? 43.86 -16.638 38.195 1 31.32 530 ILE A C 1
ATOM 2045 O O . ILE A 1 301 ? 44.028 -16.877 39.394 1 32.56 530 ILE A O 1
ATOM 2050 N N . ALA A 1 302 ? 44.076 -15.432 37.644 1 30.9 531 ALA A N 1
ATOM 2051 C CA . ALA A 1 302 ? 44.497 -14.232 38.38 1 31.07 531 ALA A CA 1
ATOM 2052 C C . ALA A 1 302 ? 43.643 -13.993 39.648 1 31.87 531 ALA A C 1
ATOM 2053 O O . ALA A 1 302 ? 42.407 -13.999 39.573 1 31.97 531 ALA A O 1
ATOM 2055 N N . ASP A 1 303 ? 44.295 -13.822 40.816 1 31.91 532 ASP A N 1
ATOM 2056 C CA . ASP A 1 303 ? 43.551 -13.644 42.068 1 32.15 532 ASP A CA 1
ATOM 2057 C C . ASP A 1 303 ? 43.106 -12.203 42.286 1 32.74 532 ASP A C 1
ATOM 2058 O O . ASP A 1 303 ? 43.501 -11.566 43.267 1 33.47 532 ASP A O 1
ATOM 2063 N N . VAL A 1 304 ? 42.252 -11.701 41.362 1 31.91 533 VAL A N 1
ATOM 2064 C CA . VAL A 1 304 ? 41.747 -10.35 41.355 1 31.59 533 VAL A CA 1
ATOM 2065 C C . VAL A 1 304 ? 41.08 -9.996 42.678 1 31.51 533 VAL A C 1
ATOM 2066 O O . VAL A 1 304 ? 41.406 -8.936 43.226 1 32.04 533 VAL A O 1
ATOM 2070 N N . THR A 1 305 ? 40.229 -10.89 43.229 1 30.28 534 THR A N 1
ATOM 2071 C CA . THR A 1 305 ? 39.503 -10.62 44.482 1 30.07 534 THR A CA 1
ATOM 2072 C C . THR A 1 305 ? 40.405 -10.442 45.716 1 29.9 534 THR A C 1
ATOM 2073 O O . THR A 1 305 ? 39.911 -9.995 46.751 1 30.08 534 THR A O 1
ATOM 2077 N N . HIS A 1 306 ? 41.708 -10.757 45.609 1 29.42 535 HIS A N 1
ATOM 2078 C CA . HIS A 1 306 ? 42.65 -10.491 46.687 1 29.87 535 HIS A CA 1
ATOM 2079 C C . HIS A 1 306 ? 42.904 -8.949 46.761 1 30.75 535 HIS A C 1
ATOM 2080 O O . HIS A 1 306 ? 43.111 -8.392 47.851 1 31.03 535 HIS A O 1
ATOM 2087 N N . PHE A 1 307 ? 42.937 -8.284 45.593 1 30.44 536 PHE A N 1
ATOM 2088 C CA . PHE A 1 307 ? 43.18 -6.855 45.487 1 30.66 536 PHE A CA 1
ATOM 2089 C C . PHE A 1 307 ? 41.899 -6.044 45.397 1 30.87 536 PHE A C 1
ATOM 2090 O O . PHE A 1 307 ? 41.903 -4.866 45.723 1 31.51 536 PHE A O 1
ATOM 2098 N N . LEU A 1 308 ? 40.842 -6.625 44.849 1 30.66 537 LEU A N 1
ATOM 2099 C CA . LEU A 1 308 ? 39.592 -5.931 44.622 1 30.9 537 LEU A CA 1
ATOM 2100 C C . LEU A 1 308 ? 38.585 -6.34 45.687 1 32.92 537 LEU A C 1
ATOM 2101 O O . LEU A 1 308 ? 38.198 -7.51 45.754 1 33.55 537 LEU A O 1
ATOM 2106 N N . LYS A 1 309 ? 38.22 -5.398 46.575 1 33.5 538 LYS A N 1
ATOM 2107 C CA . LYS A 1 309 ? 37.295 -5.665 47.677 1 34.26 538 LYS A CA 1
ATOM 2108 C C . LYS A 1 309 ? 35.948 -4.995 47.47 1 35.92 538 LYS A C 1
ATOM 2109 O O . LYS A 1 309 ? 35.884 -3.898 46.927 1 36.68 538 LYS A O 1
ATOM 2115 N N . GLU A 1 310 ? 34.877 -5.66 47.891 1 36.37 539 GLU A N 1
ATOM 2116 C CA . GLU A 1 310 ? 33.521 -5.173 47.749 1 37.69 539 GLU A CA 1
ATOM 2117 C C . GLU A 1 310 ? 33.28 -3.862 48.535 1 38.96 539 GLU A C 1
ATOM 2118 O O . GLU A 1 310 ? 33.817 -3.667 49.642 1 39.46 539 GLU A O 1
ATOM 2124 N N . GLY A 1 311 ? 32.493 -2.968 47.948 1 38.74 540 GLY A N 1
ATOM 2125 C CA . GLY A 1 311 ? 32.164 -1.717 48.607 1 39.6 540 GLY A CA 1
ATOM 2126 C C . GLY A 1 311 ? 33.188 -0.61 48.49 1 40.15 540 GLY A C 1
ATOM 2127 O O . GLY A 1 311 ? 32.963 0.458 49.03 1 40.99 540 GLY A O 1
ATOM 2128 N N . THR A 1 312 ? 34.325 -0.846 47.813 1 39.68 541 THR A N 1
ATOM 2129 C CA . THR A 1 312 ? 35.36 0.171 47.58 1 38.76 541 THR A CA 1
ATOM 2130 C C . THR A 1 312 ? 35.015 0.961 46.3 1 38.25 541 THR A C 1
ATOM 2131 O O . THR A 1 312 ? 34.148 0.545 45.536 1 38.12 541 THR A O 1
ATOM 2135 N N . ALA A 1 313 ? 35.692 2.091 46.055 1 38.18 542 ALA A N 1
ATOM 2136 C CA . ALA A 1 313 ? 35.47 2.874 44.835 1 38.34 542 ALA A CA 1
ATOM 2137 C C . ALA A 1 313 ? 35.893 2.061 43.604 1 37.96 542 ALA A C 1
ATOM 2138 O O . ALA A 1 313 ? 35.217 2.107 42.566 1 38.13 542 ALA A O 1
ATOM 2140 N N . MET A 1 314 ? 37.006 1.302 43.734 1 36.84 543 MET A N 1
ATOM 2141 C CA . MET A 1 314 ? 37.517 0.47 42.651 1 35.82 543 MET A CA 1
ATOM 2142 C C . MET A 1 314 ? 36.493 -0.609 42.26 1 35.01 543 MET A C 1
ATOM 2143 O O . MET A 1 314 ? 36.266 -0.822 41.073 1 34.97 543 MET A O 1
ATOM 2148 N N . ASP A 1 315 ? 35.831 -1.223 43.245 1 34.3 544 ASP A N 1
ATOM 2149 C CA . ASP A 1 315 ? 34.837 -2.244 42.969 1 34.41 544 ASP A CA 1
ATOM 2150 C C . ASP A 1 315 ? 33.582 -1.606 42.404 1 34.42 544 ASP A C 1
ATOM 2151 O O . ASP A 1 315 ? 33.032 -2.121 41.446 1 34.64 544 ASP A O 1
ATOM 2156 N N . GLU A 1 316 ? 33.159 -0.464 42.944 1 34.47 545 GLU A N 1
ATOM 2157 C CA . GLU A 1 316 ? 32.016 0.299 42.409 1 34.68 545 GLU A CA 1
ATOM 2158 C C . GLU A 1 316 ? 32.22 0.657 40.919 1 32.78 545 GLU A C 1
ATOM 2159 O O . GLU A 1 316 ? 31.305 0.495 40.116 1 32.42 545 GLU A O 1
ATOM 2165 N N . GLU A 1 317 ? 33.441 1.073 40.55 1 31.28 546 GLU A N 1
ATOM 2166 C CA . GLU A 1 317 ? 33.773 1.365 39.161 1 30.05 546 GLU A CA 1
ATOM 2167 C C . GLU A 1 317 ? 33.811 0.108 38.288 1 28.88 546 GLU A C 1
ATOM 2168 O O . GLU A 1 317 ? 33.229 0.123 37.206 1 29.19 546 GLU A O 1
ATOM 2174 N N . ALA A 1 318 ? 34.474 -0.98 38.756 1 27.3 547 ALA A N 1
ATOM 2175 C CA . ALA A 1 318 ? 34.563 -2.25 38.036 1 26.44 547 ALA A CA 1
ATOM 2176 C C . ALA A 1 318 ? 33.183 -2.825 37.776 1 25.97 547 ALA A C 1
ATOM 2177 O O . ALA A 1 318 ? 32.945 -3.386 36.708 1 25.33 547 ALA A O 1
ATOM 2179 N N . ALA A 1 319 ? 32.269 -2.69 38.755 1 26.25 548 ALA A N 1
ATOM 2180 C CA . ALA A 1 319 ? 30.888 -3.164 38.653 1 26.57 548 ALA A CA 1
ATOM 2181 C C . ALA A 1 319 ? 30.152 -2.431 37.567 1 26.04 548 ALA A C 1
ATOM 2182 O O . ALA A 1 319 ? 29.441 -3.079 36.804 1 26.44 548 ALA A O 1
ATOM 2184 N N . LYS A 1 320 ? 30.352 -1.091 37.478 1 25.25 549 LYS A N 1
ATOM 2185 C CA . LYS A 1 320 ? 29.715 -0.217 36.506 1 25.44 549 LYS A CA 1
ATOM 2186 C C . LYS A 1 320 ? 30.198 -0.554 35.119 1 25.58 549 LYS A C 1
ATOM 2187 O O . LYS A 1 320 ? 29.36 -0.862 34.269 1 26.35 549 LYS A O 1
ATOM 2193 N N . ARG A 1 321 ? 31.544 -0.537 34.878 1 24.62 550 ARG A N 1
ATOM 2194 C CA . ARG A 1 321 ? 32.137 -0.882 33.582 1 23.8 550 ARG A CA 1
ATOM 2195 C C . ARG A 1 321 ? 31.727 -2.301 33.205 1 24.84 550 ARG A C 1
ATOM 2196 O O . ARG A 1 321 ? 31.28 -2.524 32.088 1 25.76 550 ARG A O 1
ATOM 2204 N N . SER A 1 322 ? 31.806 -3.229 34.172 1 24.8 551 SER A N 1
ATOM 2205 C CA . SER A 1 322 ? 31.436 -4.634 34.101 1 25.47 551 SER A CA 1
ATOM 2206 C C . SER A 1 322 ? 32.34 -5.463 33.216 1 25.36 551 SER A C 1
ATOM 2207 O O . SER A 1 322 ? 32.516 -6.632 33.477 1 24.18 551 SER A O 1
ATOM 2210 N N . THR A 1 323 ? 32.958 -4.854 32.204 1 25.8 552 THR A N 1
ATOM 2211 C CA . THR A 1 323 ? 33.871 -5.548 31.312 1 26.01 552 THR A CA 1
ATOM 2212 C C . THR A 1 323 ? 34.869 -4.563 30.755 1 27.4 552 THR A C 1
ATOM 2213 O O . THR A 1 323 ? 34.598 -3.361 30.675 1 27.94 552 THR A O 1
ATOM 2217 N N . SER A 1 324 ? 36.032 -5.067 30.363 1 27.77 553 SER A N 1
ATOM 2218 C CA . SER A 1 324 ? 37.022 -4.264 29.669 1 28.34 553 SER A CA 1
ATOM 2219 C C . SER A 1 324 ? 36.511 -4.174 28.226 1 28.82 553 SER A C 1
ATOM 2220 O O . SER A 1 324 ? 35.958 -5.134 27.717 1 29.35 553 SER A O 1
ATOM 2223 N N . VAL A 1 325 ? 36.624 -3.026 27.592 1 29.4 554 VAL A N 1
ATOM 2224 C CA . VAL A 1 325 ? 36.142 -2.809 26.22 1 29.94 554 VAL A CA 1
ATOM 2225 C C . VAL A 1 325 ? 37.381 -2.738 25.339 1 30.47 554 VAL A C 1
ATOM 2226 O O . VAL A 1 325 ? 38.295 -1.973 25.638 1 30.57 554 VAL A O 1
ATOM 2230 N N . TYR A 1 326 ? 37.4 -3.513 24.253 1 30.46 555 TYR A N 1
ATOM 2231 C CA . TYR A 1 326 ? 38.538 -3.615 23.343 1 31.52 555 TYR A CA 1
ATOM 2232 C C . TYR A 1 326 ? 38.27 -3.015 21.953 1 31.5 555 TYR A C 1
ATOM 2233 O O . TYR A 1 326 ? 37.422 -3.493 21.209 1 32.2 555 TYR A O 1
ATOM 2242 N N . LEU A 1 327 ? 39 -1.981 21.597 1 31.17 556 LEU A N 1
ATOM 2243 C CA . LEU A 1 327 ? 38.871 -1.335 20.282 1 30.68 556 LEU A CA 1
ATOM 2244 C C . LEU A 1 327 ? 40.127 -1.683 19.449 1 31.18 556 LEU A C 1
ATOM 2245 O O . LEU A 1 327 ? 41.046 -2.334 19.974 1 31.59 556 LEU A O 1
ATOM 2250 N N . VAL A 1 328 ? 40.162 -1.315 18.162 1 31.05 557 VAL A N 1
ATOM 2251 C CA . VAL A 1 328 ? 41.305 -1.661 17.329 1 31.63 557 VAL A CA 1
ATOM 2252 C C . VAL A 1 328 ? 42.574 -0.939 17.821 1 32.68 557 VAL A C 1
ATOM 2253 O O . VAL A 1 328 ? 43.561 -1.581 18.163 1 33.36 557 VAL A O 1
ATOM 2257 N N . ASP A 1 329 ? 42.497 0.382 17.944 1 32.34 558 ASP A N 1
ATOM 2258 C CA . ASP A 1 329 ? 43.597 1.271 18.301 1 32 558 ASP A CA 1
ATOM 2259 C C . ASP A 1 329 ? 43.769 1.568 19.807 1 31.62 558 ASP A C 1
ATOM 2260 O O . ASP A 1 329 ? 44.716 2.285 20.163 1 30.91 558 ASP A O 1
ATOM 2265 N N . ARG A 1 330 ? 42.899 1 20.677 1 31.52 559 ARG A N 1
ATOM 2266 C CA . ARG A 1 330 ? 42.935 1.269 22.118 1 32.22 559 ARG A CA 1
ATOM 2267 C C . ARG A 1 330 ? 42.013 0.341 22.948 1 33.16 559 ARG A C 1
ATOM 2268 O O . ARG A 1 330 ? 41.235 -0.417 22.38 1 33.17 559 ARG A O 1
ATOM 2276 N N . ARG A 1 331 ? 42.077 0.423 24.296 1 33.79 560 ARG A N 1
ATOM 2277 C CA . ARG A 1 331 ? 41.218 -0.368 25.184 1 34.9 560 ARG A CA 1
ATOM 2278 C C . ARG A 1 331 ? 40.853 0.383 26.465 1 35.62 560 ARG A C 1
ATOM 2279 O O . ARG A 1 331 ? 41.603 1.236 26.955 1 36.37 560 ARG A O 1
ATOM 2287 N N . ILE A 1 332 ? 39.658 0.114 26.966 1 35.19 561 ILE A N 1
ATOM 2288 C CA . ILE A 1 332 ? 39.16 0.749 28.167 1 34.95 561 ILE A CA 1
ATOM 2289 C C . ILE A 1 332 ? 39.112 -0.354 29.198 1 35.05 561 ILE A C 1
ATOM 2290 O O . ILE A 1 332 ? 38.266 -1.239 29.117 1 35.56 561 ILE A O 1
ATOM 2295 N N . ASN A 1 333 ? 40.106 -0.381 30.084 1 34.48 562 ASN A N 1
ATOM 2296 C CA . ASN A 1 333 ? 40.198 -1.425 31.091 1 34.72 562 ASN A CA 1
ATOM 2297 C C . ASN A 1 333 ? 39.166 -1.266 32.191 1 34.28 562 ASN A C 1
ATOM 2298 O O . ASN A 1 333 ? 38.813 -0.145 32.538 1 34.81 562 ASN A O 1
ATOM 2303 N N . MET A 1 334 ? 38.676 -2.392 32.738 1 33.18 563 MET A N 1
ATOM 2304 C CA . MET A 1 334 ? 37.734 -2.406 33.854 1 32.02 563 MET A CA 1
ATOM 2305 C C . MET A 1 334 ? 38.472 -1.985 35.145 1 32.33 563 MET A C 1
ATOM 2306 O O . MET A 1 334 ? 37.954 -1.212 35.953 1 32.6 563 MET A O 1
ATOM 2311 N N . LEU A 1 335 ? 39.7 -2.477 35.314 1 32.03 564 LEU A N 1
ATOM 2312 C CA . LEU A 1 335 ? 40.522 -2.195 36.479 1 31.75 564 LEU A CA 1
ATOM 2313 C C . LEU A 1 335 ? 41.729 -1.289 36.133 1 31.27 564 LEU A C 1
ATOM 2314 O O . LEU A 1 335 ? 42.156 -1.206 34.972 1 30.31 564 LEU A O 1
ATOM 2319 N N . PRO A 1 336 ? 42.304 -0.612 37.155 1 31.54 565 PRO A N 1
ATOM 2320 C CA . PRO A 1 336 ? 43.482 0.244 36.895 1 31.87 565 PRO A CA 1
ATOM 2321 C C . PRO A 1 336 ? 44.644 -0.526 36.262 1 32.46 565 PRO A C 1
ATOM 2322 O O . PRO A 1 336 ? 44.755 -1.724 36.471 1 32.26 565 PRO A O 1
ATOM 2326 N N . GLN A 1 337 ? 45.484 0.152 35.474 1 33.4 566 GLN A N 1
ATOM 2327 C CA . GLN A 1 337 ? 46.629 -0.458 34.771 1 34.55 566 GLN A CA 1
ATOM 2328 C C . GLN A 1 337 ? 47.586 -1.263 35.638 1 33.75 566 GLN A C 1
ATOM 2329 O O . GLN A 1 337 ? 48.05 -2.317 35.199 1 34.53 566 GLN A O 1
ATOM 2335 N N . LEU A 1 338 ? 47.874 -0.793 36.864 1 32.66 567 LEU A N 1
ATOM 2336 C CA . LEU A 1 338 ? 48.779 -1.452 37.801 1 32.48 567 LEU A CA 1
ATOM 2337 C C . LEU A 1 338 ? 48.306 -2.867 38.084 1 33.79 567 LEU A C 1
ATOM 2338 O O . LEU A 1 338 ? 49.104 -3.789 38.006 1 35.25 567 LEU A O 1
ATOM 2343 N N . LEU A 1 339 ? 46.996 -3.071 38.294 1 33.58 568 LEU A N 1
ATOM 2344 C CA . LEU A 1 339 ? 46.452 -4.412 38.473 1 32.94 568 LEU A CA 1
ATOM 2345 C C . LEU A 1 339 ? 46.404 -5.138 37.133 1 32.67 568 LEU A C 1
ATOM 2346 O O . LEU A 1 339 ? 46.989 -6.215 37.012 1 33.76 568 LEU A O 1
ATOM 2351 N N . THR A 1 340 ? 45.738 -4.564 36.128 1 31.57 569 THR A N 1
ATOM 2352 C CA . THR A 1 340 ? 45.588 -5.191 34.818 1 31.59 569 THR A CA 1
ATOM 2353 C C . THR A 1 340 ? 46.875 -5.798 34.215 1 33.07 569 THR A C 1
ATOM 2354 O O . THR A 1 340 ? 46.899 -6.989 33.905 1 33.18 569 THR A O 1
ATOM 2358 N N . GLU A 1 341 ? 47.931 -4.997 34.043 1 34.44 570 GLU A N 1
ATOM 2359 C CA . GLU A 1 341 ? 49.148 -5.436 33.378 1 35.79 570 GLU A CA 1
ATOM 2360 C C . GLU A 1 341 ? 50.283 -5.796 34.312 1 36.04 570 GLU A C 1
ATOM 2361 O O . GLU A 1 341 ? 51.346 -6.145 33.795 1 36.25 570 GLU A O 1
ATOM 2367 N N . ASN A 1 342 ? 50.116 -5.658 35.658 1 35.69 571 ASN A N 1
ATOM 2368 C CA . ASN A 1 342 ? 51.236 -5.932 36.551 1 35.97 571 ASN A CA 1
ATOM 2369 C C . ASN A 1 342 ? 50.916 -6.867 37.704 1 36.13 571 ASN A C 1
ATOM 2370 O O . ASN A 1 342 ? 51.337 -8.018 37.631 1 36.08 571 ASN A O 1
ATOM 2375 N N . LEU A 1 343 ? 50.288 -6.385 38.801 1 36.1 572 LEU A N 1
ATOM 2376 C CA . LEU A 1 343 ? 50.113 -7.198 40.005 1 36.42 572 LEU A CA 1
ATOM 2377 C C . LEU A 1 343 ? 49.133 -8.363 39.887 1 37.16 572 LEU A C 1
ATOM 2378 O O . LEU A 1 343 ? 49.374 -9.367 40.545 1 37.27 572 LEU A O 1
ATOM 2383 N N . CYS A 1 344 ? 48.03 -8.246 39.107 1 37.12 573 CYS A N 1
ATOM 2384 C CA . CYS A 1 344 ? 47.11 -9.377 38.963 1 37.27 573 CYS A CA 1
ATOM 2385 C C . CYS A 1 344 ? 47.591 -10.286 37.864 1 36.39 573 CYS A C 1
ATOM 2386 O O . CYS A 1 344 ? 47.571 -11.494 38.031 1 37.21 573 CYS A O 1
ATOM 2389 N N . SER A 1 345 ? 48.033 -9.712 36.742 1 34.87 574 SER A N 1
ATOM 2390 C CA . SER A 1 345 ? 48.516 -10.398 35.565 1 34.01 574 SER A CA 1
ATOM 2391 C C . SER A 1 345 ? 49.568 -11.434 35.906 1 34.4 574 SER A C 1
ATOM 2392 O O . SER A 1 345 ? 50.48 -11.135 36.68 1 34.11 574 SER A O 1
ATOM 2395 N N . ILE A 1 346 ? 49.381 -12.686 35.409 1 34.83 575 ILE A N 1
ATOM 2396 C CA . ILE A 1 346 ? 50.326 -13.777 35.601 1 35.93 575 ILE A CA 1
ATOM 2397 C C . ILE A 1 346 ? 51.542 -13.468 34.709 1 37.5 575 ILE A C 1
ATOM 2398 O O . ILE A 1 346 ? 51.659 -13.944 33.584 1 38.44 575 ILE A O 1
ATOM 2403 N N . VAL A 1 347 ? 52.418 -12.638 35.199 1 37.49 576 VAL A N 1
ATOM 2404 C CA . VAL A 1 347 ? 53.618 -12.211 34.509 1 37.15 576 VAL A CA 1
ATOM 2405 C C . VAL A 1 347 ? 54.683 -13.308 34.658 1 37.35 576 VAL A C 1
ATOM 2406 O O . VAL A 1 347 ? 54.768 -13.952 35.714 1 36.37 576 VAL A O 1
ATOM 2410 N N . ALA A 1 348 ? 55.482 -13.525 33.606 1 38.36 577 ALA A N 1
ATOM 2411 C CA . ALA A 1 348 ? 56.528 -14.533 33.684 1 39.98 577 ALA A CA 1
ATOM 2412 C C . ALA A 1 348 ? 57.641 -14.095 34.642 1 40.78 577 ALA A C 1
ATOM 2413 O O . ALA A 1 348 ? 57.88 -12.918 34.818 1 39.39 577 ALA A O 1
ATOM 2415 N N . ASP A 1 349 ? 58.254 -15.079 35.315 1 42.63 578 ASP A N 1
ATOM 2416 C CA . ASP A 1 349 ? 59.374 -14.969 36.261 1 44.31 578 ASP A CA 1
ATOM 2417 C C . ASP A 1 349 ? 59.084 -14.044 37.464 1 44.76 578 ASP A C 1
ATOM 2418 O O . ASP A 1 349 ? 60.01 -13.509 38.08 1 45.48 578 ASP A O 1
ATOM 2423 N N . GLU A 1 350 ? 57.794 -13.888 37.805 1 43.73 579 GLU A N 1
ATOM 2424 C CA . GLU A 1 350 ? 57.345 -13.104 38.945 1 43.06 579 GLU A CA 1
ATOM 2425 C C . GLU A 1 350 ? 56.37 -13.965 39.759 1 42.55 579 GLU A C 1
ATOM 2426 O O . GLU A 1 350 ? 55.5 -14.639 39.188 1 42.48 579 GLU A O 1
ATOM 2432 N N . ASP A 1 351 ? 56.5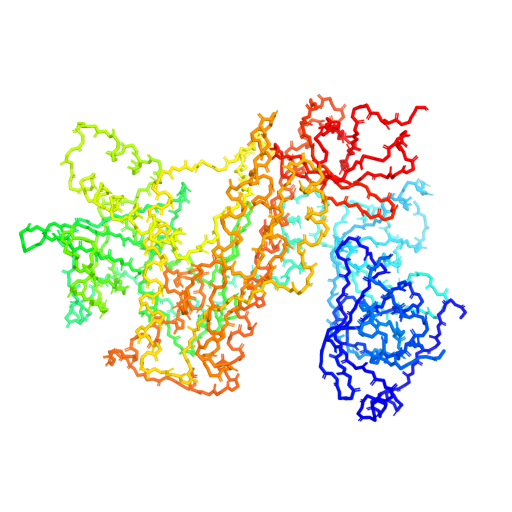35 -13.96 41.094 1 41.66 580 ASP A N 1
ATOM 2433 C CA . ASP A 1 351 ? 55.659 -14.683 42.013 1 40.71 580 ASP A CA 1
ATOM 2434 C C . ASP A 1 351 ? 54.328 -13.945 42.05 1 39.49 580 ASP A C 1
ATOM 2435 O O . ASP A 1 351 ? 54.301 -12.73 42.278 1 39.24 580 ASP A O 1
ATOM 2440 N N . ARG A 1 352 ? 53.229 -14.666 41.814 1 38 581 ARG A N 1
ATOM 2441 C CA . ARG A 1 352 ? 51.91 -14.037 41.769 1 36.64 581 ARG A CA 1
ATOM 2442 C C . ARG A 1 352 ? 50.891 -14.893 42.504 1 35.53 581 ARG A C 1
ATOM 2443 O O . ARG A 1 352 ? 50.97 -16.108 42.423 1 36.26 581 ARG A O 1
ATOM 2451 N N . TYR A 1 353 ? 49.887 -14.286 43.131 1 33.7 582 TYR A N 1
ATOM 2452 C CA . TYR A 1 353 ? 48.779 -15.029 43.722 1 32.65 582 TYR A CA 1
ATOM 2453 C C . TYR A 1 353 ? 47.894 -15.588 42.594 1 32.22 582 TYR A C 1
ATOM 2454 O O . TYR A 1 353 ? 47.96 -15.119 41.464 1 32.61 582 TYR A O 1
ATOM 2463 N N . ALA A 1 354 ? 47.058 -16.586 42.898 1 31.53 583 ALA A N 1
ATOM 2464 C CA . ALA A 1 354 ? 46.119 -17.164 41.934 1 31.52 583 ALA A CA 1
ATOM 2465 C C . ALA A 1 354 ? 44.997 -17.948 42.64 1 31.77 583 ALA A C 1
ATOM 2466 O O . ALA A 1 354 ? 45.143 -18.355 43.799 1 32.14 583 ALA A O 1
ATOM 2468 N N . PHE A 1 355 ? 43.854 -18.106 41.962 1 31.08 584 PHE A N 1
ATOM 2469 C CA . PHE A 1 355 ? 42.742 -18.902 42.463 1 30.51 584 PHE A CA 1
ATOM 2470 C C . PHE A 1 355 ? 42.675 -20.03 41.445 1 30 584 PHE A C 1
ATOM 2471 O O . PHE A 1 355 ? 42.255 -19.825 40.308 1 30.16 584 PHE A O 1
ATOM 2479 N N . SER A 1 356 ? 43.221 -21.18 41.815 1 29.87 585 SER A N 1
ATOM 2480 C CA . SER A 1 356 ? 43.4 -22.334 40.938 1 30.01 585 SER A CA 1
ATOM 2481 C C . SER A 1 356 ? 42.387 -23.46 41.062 1 30.53 585 SER A C 1
ATOM 2482 O O . SER A 1 356 ? 41.912 -23.764 42.153 1 30.69 585 SER A O 1
ATOM 2485 N N . ILE A 1 357 ? 42.12 -24.128 39.935 1 30.63 586 ILE A N 1
ATOM 2486 C CA . ILE A 1 357 ? 41.33 -25.357 39.894 1 31.07 586 ILE A CA 1
ATOM 2487 C C . ILE A 1 357 ? 42.291 -26.474 39.441 1 32.53 586 ILE A C 1
ATOM 2488 O O . ILE A 1 357 ? 43.091 -26.271 38.532 1 33.22 586 ILE A O 1
ATOM 2493 N N . MET A 1 358 ? 42.284 -27.617 40.117 1 33.06 587 MET A N 1
ATOM 2494 C CA . MET A 1 358 ? 43.21 -28.699 39.803 1 33.29 587 MET A CA 1
ATOM 2495 C C . MET A 1 358 ? 42.505 -30.011 39.7 1 32.92 587 MET A C 1
ATOM 2496 O O . MET A 1 358 ? 41.542 -30.252 40.409 1 33.56 587 MET A O 1
ATOM 2501 N N . TRP A 1 359 ? 42.932 -30.827 38.764 1 31.76 588 TRP A N 1
ATOM 2502 C CA . TRP A 1 359 ? 42.331 -32.121 38.552 1 31.8 588 TRP A CA 1
ATOM 2503 C C . TRP A 1 359 ? 43.408 -33.179 38.36 1 32.51 588 TRP A C 1
ATOM 2504 O O . TRP A 1 359 ? 44.523 -32.89 37.949 1 33.14 588 TRP A O 1
ATOM 2515 N N . GLU A 1 360 ? 43.085 -34.391 38.695 1 32.85 589 GLU A N 1
ATOM 2516 C CA . GLU A 1 360 ? 43.927 -35.547 38.425 1 33.66 589 GLU A CA 1
ATOM 2517 C C . GLU A 1 360 ? 43.094 -36.363 37.464 1 35.05 589 GLU A C 1
ATOM 2518 O O . GLU A 1 360 ? 41.914 -36.593 37.732 1 35.01 589 GLU A O 1
ATOM 2524 N N . PHE A 1 361 ? 43.685 -36.765 36.328 1 35.89 590 PHE A N 1
ATOM 2525 C CA . PHE A 1 361 ? 43.025 -37.575 35.3 1 36.14 590 PHE A CA 1
ATOM 2526 C C . PHE A 1 361 ? 43.623 -38.984 35.258 1 38.01 590 PHE A C 1
ATOM 2527 O O . PHE A 1 361 ? 44.828 -39.141 35.411 1 38.24 590 PHE A O 1
ATOM 2535 N N . ASP A 1 362 ? 42.795 -40.005 35.051 1 39.67 591 ASP A N 1
ATOM 2536 C CA . ASP A 1 362 ? 43.282 -41.39 34.911 1 41.88 591 ASP A CA 1
ATOM 2537 C C . ASP A 1 362 ? 43.654 -41.686 33.399 1 44.03 591 ASP A C 1
ATOM 2538 O O . ASP A 1 362 ? 43.602 -40.763 32.564 1 45 591 ASP A O 1
ATOM 2543 N N . GLU A 1 363 ? 43.964 -42.951 33.043 1 44.29 592 GLU A N 1
ATOM 2544 C CA . GLU A 1 363 ? 44.332 -43.355 31.68 1 45.33 592 GLU A CA 1
ATOM 2545 C C . GLU A 1 363 ? 43.258 -43.081 30.644 1 46.11 592 GLU A C 1
ATOM 2546 O O . GLU A 1 363 ? 43.576 -42.9 29.469 1 46.53 592 GLU A O 1
ATOM 2552 N N . ASN A 1 364 ? 41.988 -43.095 31.062 1 46.08 593 ASN A N 1
ATOM 2553 C CA . ASN A 1 364 ? 40.851 -42.796 30.183 1 46.68 593 ASN A CA 1
ATOM 2554 C C . ASN A 1 364 ? 40.502 -41.271 30.151 1 46.61 593 ASN A C 1
ATOM 2555 O O . ASN A 1 364 ? 39.44 -40.887 29.625 1 46.69 593 ASN A O 1
ATOM 2560 N N . TYR A 1 365 ? 41.359 -40.423 30.763 1 45.79 594 TYR A N 1
ATOM 2561 C CA . TYR A 1 365 ? 41.15 -38.99 30.815 1 45.72 594 TYR A CA 1
ATOM 2562 C C . TYR A 1 365 ? 39.859 -38.613 31.551 1 44.12 594 TYR A C 1
ATOM 2563 O O . TYR A 1 365 ? 39.163 -37.662 31.167 1 44.47 594 TYR A O 1
ATOM 2572 N N . SER A 1 366 ? 39.551 -39.381 32.607 1 42.09 595 SER A N 1
ATOM 2573 C CA . SER A 1 366 ? 38.395 -39.235 33.48 1 40.83 595 SER A CA 1
ATOM 2574 C C . SER A 1 366 ? 38.943 -38.658 34.784 1 38.97 595 SER A C 1
ATOM 2575 O O . SER A 1 366 ? 39.971 -39.108 35.272 1 38.67 595 SER A O 1
ATOM 2578 N N . VAL A 1 367 ? 38.295 -37.63 35.321 1 38.09 596 VAL A N 1
ATOM 2579 C CA . VAL A 1 367 ? 38.74 -36.973 36.538 1 37.5 596 VAL A CA 1
ATOM 2580 C C . VAL A 1 367 ? 38.608 -37.878 37.758 1 37.42 596 VAL A C 1
ATOM 2581 O O . VAL A 1 367 ? 37.521 -38.335 38.078 1 37.81 596 VAL A O 1
ATOM 2585 N N . VAL A 1 368 ? 39.708 -38.122 38.449 1 37.14 597 VAL A N 1
ATOM 2586 C CA . VAL A 1 368 ? 39.697 -38.881 39.694 1 37.81 597 VAL A CA 1
ATOM 2587 C C . VAL A 1 368 ? 39.831 -37.952 40.936 1 38.77 597 VAL A C 1
ATOM 2588 O O . VAL A 1 368 ? 39.492 -38.37 42.042 1 39.45 597 VAL A O 1
ATOM 2592 N N . ARG A 1 369 ? 40.254 -36.685 40.76 1 38.78 598 ARG A N 1
ATOM 2593 C CA . ARG A 1 369 ? 40.382 -35.752 41.885 1 38.93 598 ARG A CA 1
ATOM 2594 C C . ARG A 1 369 ? 40.125 -34.301 41.415 1 37.32 598 ARG A C 1
ATOM 2595 O O . ARG A 1 369 ? 40.455 -33.974 40.287 1 37.34 598 ARG A O 1
ATOM 2603 N N . GLU A 1 370 ? 39.528 -33.435 42.252 1 35.93 599 GLU A N 1
ATOM 2604 C CA . GLU A 1 370 ? 39.29 -32.023 41.897 1 34.73 599 GLU A CA 1
ATOM 2605 C C . GLU A 1 370 ? 39.465 -31.141 43.109 1 34.99 599 GLU A C 1
ATOM 2606 O O . GLU A 1 370 ? 38.96 -31.446 44.191 1 35.62 599 GLU A O 1
ATOM 2612 N N . PHE A 1 371 ? 40.199 -30.051 42.935 1 34.43 600 PHE A N 1
ATOM 2613 C CA . PHE A 1 371 ? 40.536 -29.176 44.025 1 34.28 600 PHE A CA 1
ATOM 2614 C C . PHE A 1 371 ? 40.341 -27.744 43.622 1 33.79 600 PHE A C 1
ATOM 2615 O O . PHE A 1 371 ? 40.881 -27.337 42.603 1 34.69 600 PHE A O 1
ATOM 2623 N N . PHE A 1 372 ? 39.65 -26.952 44.444 1 32.08 601 PHE A N 1
ATOM 2624 C CA . PHE A 1 372 ? 39.571 -25.504 44.208 1 30.88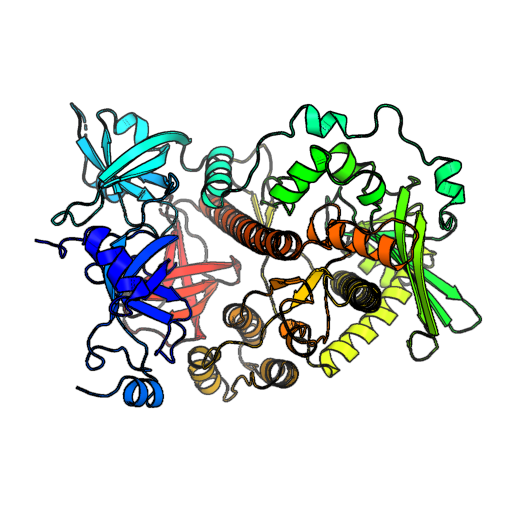 601 PHE A CA 1
ATOM 2625 C C . PHE A 1 372 ? 40.268 -24.899 45.435 1 30.9 601 PHE A C 1
ATOM 2626 O O . PHE A 1 372 ? 39.979 -25.271 46.578 1 31.27 601 PHE A O 1
ATOM 2634 N N . GLY A 1 373 ? 41.199 -24.006 45.198 1 30.66 602 GLY A N 1
ATOM 2635 C CA . GLY A 1 373 ? 41.91 -23.339 46.276 1 30.62 602 GLY A CA 1
ATOM 2636 C C . GLY A 1 373 ? 42.818 -22.244 45.779 1 30.86 602 GLY A C 1
ATOM 2637 O O . GLY A 1 373 ? 43.098 -22.17 44.575 1 30.88 602 GLY A O 1
ATOM 2638 N N . LYS A 1 374 ? 43.278 -21.384 46.734 1 30.52 603 LYS A N 1
ATOM 2639 C CA . LYS A 1 374 ? 44.175 -20.254 46.55 1 30.49 603 LYS A CA 1
ATOM 2640 C C . LYS A 1 374 ? 45.614 -20.754 46.508 1 31.06 603 LYS A C 1
ATOM 2641 O O . LYS A 1 374 ? 45.969 -21.634 47.287 1 30.76 603 LYS A O 1
ATOM 2647 N N . THR A 1 375 ? 46.439 -20.203 45.578 1 31.57 604 THR A N 1
ATOM 2648 C CA . THR A 1 375 ? 47.819 -20.627 45.333 1 32.24 604 THR A CA 1
ATOM 2649 C C . THR A 1 375 ? 48.81 -19.464 45.1 1 33.83 604 THR A C 1
ATOM 2650 O O . THR A 1 375 ? 48.396 -18.327 44.935 1 33.97 604 THR A O 1
ATOM 2654 N N . VAL A 1 376 ? 50.124 -19.744 45.089 1 35.17 605 VAL A N 1
ATOM 2655 C CA . VAL A 1 376 ? 51.152 -18.758 44.734 1 36.41 605 VAL A CA 1
ATOM 2656 C C . VAL A 1 376 ? 51.909 -19.413 43.591 1 37.64 605 VAL A C 1
ATOM 2657 O O . VAL A 1 376 ? 52.468 -20.483 43.787 1 37.91 605 VAL A O 1
ATOM 2661 N N . ILE A 1 377 ? 51.857 -18.847 42.393 1 38.19 606 ILE A N 1
ATOM 2662 C CA . ILE A 1 377 ? 52.51 -19.44 41.228 1 39.48 606 ILE A CA 1
ATOM 2663 C C . ILE A 1 377 ? 53.684 -18.575 40.709 1 40.92 606 ILE A C 1
ATOM 2664 O O . ILE A 1 377 ? 53.915 -17.487 41.221 1 41.74 606 ILE A O 1
ATOM 2669 N N . ARG A 1 378 ? 54.431 -19.059 39.706 1 41.45 607 ARG A N 1
ATOM 2670 C CA . ARG A 1 378 ? 55.526 -18.315 39.097 1 42.31 607 ARG A CA 1
ATOM 2671 C C . ARG A 1 378 ? 55.696 -18.792 37.665 1 41.81 607 ARG A C 1
ATOM 2672 O O . ARG A 1 378 ? 56.459 -19.716 37.437 1 41.47 607 ARG A O 1
ATOM 2680 N N . SER A 1 379 ? 54.972 -18.185 36.705 1 41.87 608 SER A N 1
ATOM 2681 C CA . SER A 1 379 ? 55.037 -18.567 35.29 1 42.03 608 SER A CA 1
ATOM 2682 C C . SER A 1 379 ? 56.459 -18.57 34.723 1 42.58 608 SER A C 1
ATOM 2683 O O . SER A 1 379 ? 57.218 -17.62 34.891 1 42.61 608 SER A O 1
ATOM 2686 N N . ARG A 1 380 ? 56.81 -19.667 34.084 1 42.64 609 ARG A N 1
ATOM 2687 C CA . ARG A 1 380 ? 58.101 -19.887 33.454 1 43.22 609 ARG A CA 1
ATOM 2688 C C . ARG A 1 380 ? 58.206 -19.156 32.131 1 42.82 609 ARG A C 1
ATOM 2689 O O . ARG A 1 380 ? 59.316 -18.823 31.714 1 43.24 609 ARG A O 1
ATOM 2697 N N . ALA A 1 381 ? 57.074 -18.983 31.43 1 41.98 610 ALA A N 1
ATOM 2698 C CA . ALA A 1 381 ? 57.035 -18.326 30.135 1 41.88 610 ALA A CA 1
ATOM 2699 C C . ALA A 1 381 ? 55.641 -17.806 29.801 1 41.78 610 ALA A C 1
ATOM 2700 O O . ALA A 1 381 ? 54.64 -18.508 29.978 1 41.57 610 ALA A O 1
ATOM 2702 N N . ALA A 1 382 ? 55.58 -16.568 29.309 1 41.57 611 ALA A N 1
ATOM 2703 C CA . ALA A 1 382 ? 54.328 -15.995 28.845 1 41.33 611 ALA A CA 1
ATOM 2704 C C . ALA A 1 382 ? 54.43 -16.232 27.351 1 41.16 611 ALA A C 1
ATOM 2705 O O . ALA A 1 382 ? 55.167 -15.527 26.683 1 42.58 611 ALA A O 1
ATOM 2707 N N . LEU A 1 383 ? 53.802 -17.275 26.849 1 39.65 612 LEU A N 1
ATOM 2708 C CA . LEU A 1 383 ? 53.89 -17.645 25.453 1 39.07 612 LEU A CA 1
ATOM 2709 C C . LEU A 1 383 ? 52.811 -17.029 24.606 1 39.19 612 LEU A C 1
ATOM 2710 O O . LEU A 1 383 ? 51.71 -16.753 25.079 1 40.09 612 LEU A O 1
ATOM 2715 N N . TYR A 1 384 ? 53.105 -16.907 23.314 1 37.72 613 TYR A N 1
ATOM 2716 C CA . TYR A 1 384 ? 52.154 -16.547 22.282 1 36.01 613 TYR A CA 1
ATOM 2717 C C . TYR A 1 384 ? 51.699 -17.914 21.667 1 36.01 613 TYR A C 1
ATOM 2718 O O . TYR A 1 384 ? 52.504 -18.837 21.562 1 35.83 613 TYR A O 1
ATOM 2727 N N . TYR A 1 385 ? 50.415 -18.035 21.266 1 35.85 614 TYR A N 1
ATOM 2728 C CA . TYR A 1 385 ? 49.815 -19.225 20.654 1 35.45 614 TYR A CA 1
ATOM 2729 C C . TYR A 1 385 ? 50.695 -19.938 19.666 1 35.67 614 TYR A C 1
ATOM 2730 O O . TYR A 1 385 ? 50.8 -21.161 19.717 1 36.83 614 TYR A O 1
ATOM 2739 N N . GLY A 1 386 ? 51.323 -19.191 18.784 1 34.82 615 GLY A N 1
ATOM 2740 C CA . GLY A 1 386 ? 52.174 -19.772 17.761 1 35.08 615 GLY A CA 1
ATOM 2741 C C . GLY A 1 386 ? 53.431 -20.385 18.308 1 35.18 615 GLY A C 1
ATOM 2742 O O . GLY A 1 386 ? 53.909 -21.385 17.782 1 35.52 615 GLY A O 1
ATOM 2743 N N . ASP A 1 387 ? 53.978 -19.78 19.35 1 35.38 616 ASP A N 1
ATOM 2744 C CA . ASP A 1 387 ? 55.177 -20.271 20.007 1 36.22 616 ASP A CA 1
ATOM 2745 C C . ASP A 1 387 ? 54.871 -21.581 20.705 1 37.26 616 ASP A C 1
ATOM 2746 O O . ASP A 1 387 ? 55.633 -22.548 20.555 1 37.86 616 ASP A O 1
ATOM 2751 N N . ALA A 1 388 ? 53.705 -21.664 21.376 1 36.94 617 ALA A N 1
ATOM 2752 C CA . ALA A 1 388 ? 53.295 -22.911 22.002 1 37.16 617 ALA A CA 1
ATOM 2753 C C . ALA A 1 388 ? 53.098 -23.997 20.923 1 37.75 617 ALA A C 1
ATOM 2754 O O . ALA A 1 388 ? 53.662 -25.086 21.041 1 38.49 617 ALA A O 1
ATOM 2756 N N . GLN A 1 389 ? 52.415 -23.667 19.817 1 37.53 618 GLN A N 1
ATOM 2757 C CA . GLN A 1 389 ? 52.214 -24.615 18.718 1 37.67 618 GLN A CA 1
ATOM 2758 C C . GLN A 1 389 ? 53.546 -25.119 18.156 1 37.83 618 GLN A C 1
ATOM 2759 O O . GLN A 1 389 ? 53.691 -26.321 17.984 1 38.74 618 GLN A O 1
ATOM 2765 N N . ARG A 1 390 ? 54.538 -24.223 17.931 1 36.95 619 ARG A N 1
ATOM 2766 C CA . ARG A 1 390 ? 55.848 -24.632 17.422 1 36.75 619 ARG A CA 1
ATOM 2767 C C . ARG A 1 390 ? 56.52 -25.561 18.425 1 37.9 619 ARG A C 1
ATOM 2768 O O . ARG A 1 390 ? 57.013 -26.636 18.052 1 38.01 619 ARG A O 1
ATOM 2776 N N . MET A 1 391 ? 56.478 -25.177 19.714 1 38.25 620 MET A N 1
ATOM 2777 C CA . MET A 1 391 ? 57.061 -25.97 20.782 1 38.9 620 MET A CA 1
ATOM 2778 C C . MET A 1 391 ? 56.522 -27.398 20.819 1 40.29 620 MET A C 1
ATOM 2779 O O . MET A 1 391 ? 57.305 -28.339 20.858 1 40.61 620 MET A O 1
ATOM 2784 N N . ILE A 1 392 ? 55.184 -27.553 20.749 1 40.59 621 ILE A N 1
ATOM 2785 C CA . ILE A 1 392 ? 54.525 -28.846 20.749 1 40.98 621 ILE A CA 1
ATOM 2786 C C . ILE A 1 392 ? 5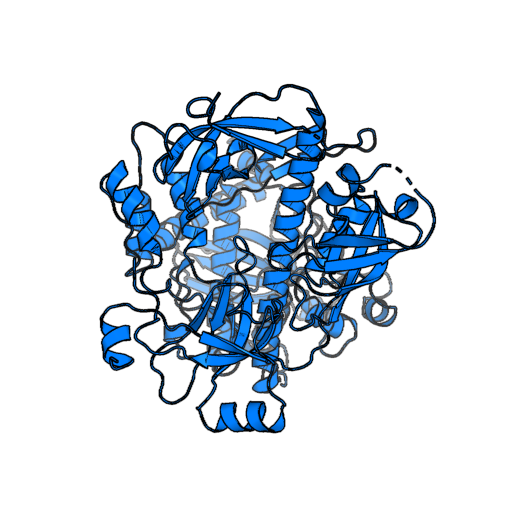4.968 -29.668 19.53 1 42.75 621 ILE A C 1
ATOM 2787 O O . ILE A 1 392 ? 55.258 -30.856 19.665 1 42.53 621 ILE A O 1
ATOM 2792 N N . ASP A 1 393 ? 55.036 -29.019 18.346 1 43.91 622 ASP A N 1
ATOM 2793 C CA . ASP A 1 393 ? 55.368 -29.684 17.083 1 45.31 622 ASP A CA 1
ATOM 2794 C C . ASP A 1 393 ? 56.859 -29.889 16.793 1 47.74 622 ASP A C 1
ATOM 2795 O O . ASP A 1 393 ? 57.18 -30.458 15.759 1 48.15 622 ASP A O 1
ATOM 2800 N N . ASP A 1 394 ? 57.762 -29.394 17.656 1 49.15 623 ASP A N 1
ATOM 2801 C CA . ASP A 1 394 ? 59.213 -29.503 17.464 1 50.38 623 ASP A CA 1
ATOM 2802 C C . ASP A 1 394 ? 59.697 -30.761 18.131 1 51.49 623 ASP A C 1
ATOM 2803 O O . ASP A 1 394 ? 59.722 -30.828 19.351 1 51.49 623 ASP A O 1
ATOM 2808 N N . PRO A 1 395 ? 60.17 -31.743 17.356 1 52.69 624 PRO A N 1
ATOM 2809 C CA . PRO A 1 395 ? 60.628 -33.004 17.967 1 53.53 624 PRO A CA 1
ATOM 2810 C C . PRO A 1 395 ? 61.889 -32.879 18.815 1 54.87 624 PRO A C 1
ATOM 2811 O O . PRO A 1 395 ? 62.133 -33.732 19.678 1 55.12 624 PRO A O 1
ATOM 2815 N N . GLU A 1 396 ? 62.694 -31.83 18.566 1 55.41 625 GLU A N 1
ATOM 2816 C CA . GLU A 1 396 ? 63.934 -31.611 19.309 1 56.67 625 GLU A CA 1
ATOM 2817 C C . GLU A 1 396 ? 63.72 -30.947 20.696 1 56.92 625 GLU A C 1
ATOM 2818 O O . GLU A 1 396 ? 64.615 -30.97 21.546 1 57.57 625 GLU A O 1
ATOM 2824 N N . ASP A 1 397 ? 62.526 -30.39 20.935 1 55.78 626 ASP A N 1
ATOM 2825 C CA . ASP A 1 397 ? 62.218 -29.718 22.186 1 54.63 626 ASP A CA 1
ATOM 2826 C C . ASP A 1 397 ? 61.676 -30.684 23.234 1 53.17 626 ASP A C 1
ATOM 2827 O O . ASP A 1 397 ? 60.513 -31.079 23.16 1 52.83 626 ASP A O 1
ATOM 2832 N N . GLU A 1 398 ? 62.506 -31.025 24.231 1 52.04 627 GLU A N 1
ATOM 2833 C CA . GLU A 1 398 ? 62.094 -31.909 25.317 1 51.8 627 GLU A CA 1
ATOM 2834 C C . GLU A 1 398 ? 62.048 -31.175 26.665 1 50.57 627 GLU A C 1
ATOM 2835 O O . GLU A 1 398 ? 62.245 -31.813 27.708 1 50.63 627 GLU A O 1
ATOM 2841 N N . SER A 1 399 ? 61.783 -29.842 26.653 1 49.32 628 SER A N 1
ATOM 2842 C CA . SER A 1 399 ? 61.732 -29.02 27.872 1 48.57 628 SER A CA 1
ATOM 2843 C C . SER A 1 399 ? 60.478 -29.263 28.684 1 47.77 628 SER A C 1
ATOM 2844 O O . SER A 1 399 ? 59.485 -29.706 28.119 1 48.54 628 SER A O 1
ATOM 2847 N N . GLU A 1 400 ? 60.474 -28.929 29.991 1 46.25 629 GLU A N 1
ATOM 2848 C CA . GLU A 1 400 ? 59.287 -29.142 30.823 1 45.65 629 GLU A CA 1
ATOM 2849 C C . GLU A 1 400 ? 58.039 -28.468 30.253 1 44.24 629 GLU A C 1
ATOM 2850 O O . GLU A 1 400 ? 56.954 -29.044 30.283 1 44.28 629 GLU A O 1
ATOM 2856 N N . ALA A 1 401 ? 58.211 -27.284 29.674 1 42.99 630 ALA A N 1
ATOM 2857 C CA . ALA A 1 401 ? 57.104 -26.549 29.081 1 42.38 630 ALA A CA 1
ATOM 2858 C C . ALA A 1 401 ? 56.574 -27.235 27.838 1 41.41 630 ALA A C 1
ATOM 2859 O O . ALA A 1 401 ? 55.362 -27.377 27.715 1 41.78 630 ALA A O 1
ATOM 2861 N N . ALA A 1 402 ? 57.46 -27.682 26.928 1 40.26 631 ALA A N 1
ATOM 2862 C CA . ALA A 1 402 ? 57.052 -28.35 25.694 1 39.77 631 ALA A CA 1
ATOM 2863 C C . ALA A 1 402 ? 56.295 -29.629 26.022 1 40.22 631 ALA A C 1
ATOM 2864 O O . ALA A 1 402 ? 55.221 -29.869 25.464 1 40.62 631 ALA A O 1
ATOM 2866 N N . VAL A 1 403 ? 56.799 -30.402 27.002 1 39.94 632 VAL A N 1
ATOM 2867 C CA . VAL A 1 403 ? 56.137 -31.628 27.398 1 40.4 632 VAL A CA 1
ATOM 2868 C C . VAL A 1 403 ? 54.765 -31.334 28.011 1 41.06 632 VAL A C 1
ATOM 2869 O O . VAL A 1 403 ? 53.793 -31.956 27.602 1 42.05 632 VAL A O 1
ATOM 2873 N N . SER A 1 404 ? 54.659 -30.333 28.91 1 40.46 633 SER A N 1
ATOM 2874 C CA . SER A 1 404 ? 53.386 -29.977 29.541 1 40.63 633 SER A CA 1
ATOM 2875 C C . SER A 1 404 ? 52.354 -29.5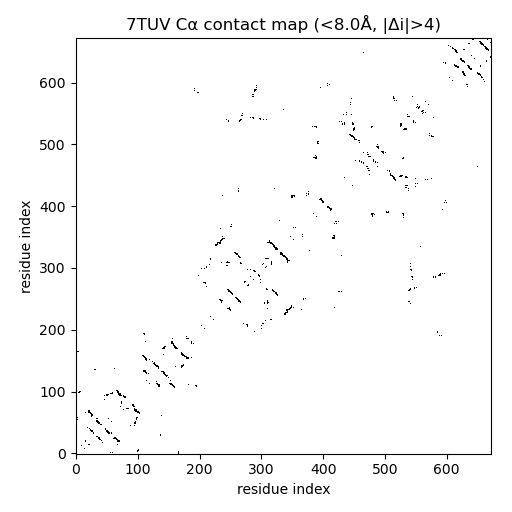85 28.495 1 40.55 633 SER A C 1
ATOM 2876 O O . SER A 1 404 ? 51.217 -30.06 28.544 1 40.54 633 SER A O 1
ATOM 2879 N N . LEU A 1 405 ? 52.78 -28.756 27.518 1 40.17 634 LEU A N 1
ATOM 2880 C CA . LEU A 1 405 ? 51.964 -28.291 26.411 1 39.95 634 LEU A CA 1
ATOM 2881 C C . LEU A 1 405 ? 51.437 -29.493 25.607 1 40.44 634 LEU A C 1
ATOM 2882 O O . LEU A 1 405 ? 50.243 -29.549 25.324 1 40.82 634 LEU A O 1
ATOM 2887 N N . ARG A 1 406 ? 52.295 -30.488 25.304 1 40.15 635 ARG A N 1
ATOM 2888 C CA . ARG A 1 406 ? 51.841 -31.688 24.579 1 40.08 635 ARG A CA 1
ATOM 2889 C C . ARG A 1 406 ? 50.754 -32.427 25.353 1 39.76 635 ARG A C 1
ATOM 2890 O O . ARG A 1 406 ? 49.779 -32.87 24.757 1 39.85 635 ARG A O 1
ATOM 2898 N N . TYR A 1 407 ? 50.884 -32.483 26.689 1 39.27 636 TYR A N 1
ATOM 2899 C CA . TYR A 1 407 ? 49.911 -33.124 27.575 1 39.18 636 TYR A CA 1
ATOM 2900 C C . TYR A 1 407 ? 48.591 -32.364 27.577 1 38.2 636 TYR A C 1
ATOM 2901 O O . TYR A 1 407 ? 47.532 -32.975 27.451 1 38.28 636 TYR A O 1
ATOM 2910 N N . LEU A 1 408 ? 48.648 -31.031 27.707 1 37.01 637 LEU A N 1
ATOM 2911 C CA . LEU A 1 408 ? 47.453 -30.211 27.67 1 36.49 637 LEU A CA 1
ATOM 2912 C C . LEU A 1 408 ? 46.793 -30.312 26.275 1 36.64 637 LEU A C 1
ATOM 2913 O O . LEU A 1 408 ? 45.577 -30.277 26.183 1 37.36 637 LEU A O 1
ATOM 2918 N N . MET A 1 409 ? 47.579 -30.459 25.203 1 35.83 638 MET A N 1
ATOM 2919 C CA . MET A 1 409 ? 47.045 -30.585 23.86 1 35.78 638 MET A CA 1
ATOM 2920 C C . MET A 1 409 ? 46.307 -31.907 23.724 1 36.19 638 MET A C 1
ATOM 2921 O O . MET A 1 409 ? 45.192 -31.917 23.209 1 36.47 638 MET A O 1
ATOM 2926 N N . GLN A 1 410 ? 46.918 -33.015 24.225 1 35.92 639 GLN A N 1
ATOM 2927 C CA . GLN A 1 410 ? 46.353 -34.368 24.22 1 36.43 639 GLN A CA 1
ATOM 2928 C C . GLN A 1 410 ? 45.02 -34.358 24.943 1 35.52 639 GLN A C 1
ATOM 2929 O O . GLN A 1 410 ? 44.002 -34.763 24.375 1 35.29 639 GLN A O 1
ATOM 2935 N N . LEU A 1 411 ? 45.025 -33.855 26.186 1 34.98 640 LEU A N 1
ATOM 2936 C CA . LEU A 1 411 ? 43.847 -33.771 27.022 1 35.12 640 LEU A CA 1
ATOM 2937 C C . LEU A 1 411 ? 42.754 -32.91 26.379 1 36.58 640 LEU A C 1
ATOM 2938 O O . LEU A 1 411 ? 41.619 -33.363 26.31 1 38.09 640 LEU A O 1
ATOM 2943 N N . SER A 1 412 ? 43.092 -31.743 25.844 1 36.26 641 SER A N 1
ATOM 2944 C CA . SER A 1 412 ? 42.098 -30.856 25.232 1 37.33 641 SER A CA 1
ATOM 2945 C C . SER A 1 412 ? 41.467 -31.448 23.987 1 38.27 641 SER A C 1
ATOM 2946 O O . SER A 1 412 ? 40.265 -31.264 23.763 1 38.17 641 SER A O 1
ATOM 2949 N N . ARG A 1 413 ? 42.255 -32.197 23.198 1 38.93 642 ARG A N 1
ATOM 2950 C CA . ARG A 1 413 ? 41.75 -32.861 21.994 1 40.22 642 ARG A CA 1
ATOM 2951 C C . ARG A 1 413 ? 40.608 -33.822 22.334 1 40.86 642 ARG A C 1
ATOM 2952 O O . ARG A 1 413 ? 39.667 -33.966 21.548 1 40.87 642 ARG A O 1
ATOM 2960 N N . HIS A 1 414 ? 40.715 -34.478 23.511 1 41.01 643 HIS A N 1
ATOM 2961 C CA . HIS A 1 414 ? 39.747 -35.406 24.058 1 41.88 643 HIS A CA 1
ATOM 2962 C C . HIS A 1 414 ? 38.467 -34.648 24.475 1 40.34 643 HIS A C 1
ATOM 2963 O O . HIS A 1 414 ? 37.355 -35.087 24.163 1 40.83 643 HIS A O 1
ATOM 2970 N N . PHE A 1 415 ? 38.63 -33.505 25.157 1 37.96 644 PHE A N 1
ATOM 2971 C CA . PHE A 1 415 ? 37.522 -32.659 25.569 1 36.86 644 PHE A CA 1
ATOM 2972 C C . PHE A 1 415 ? 36.732 -32.161 24.338 1 37.93 644 PHE A C 1
ATOM 2973 O O . PHE A 1 415 ? 35.505 -32.115 24.384 1 38.35 644 PHE A O 1
ATOM 2981 N N . ARG A 1 416 ? 37.423 -31.787 23.249 1 38.17 645 ARG A N 1
ATOM 2982 C CA . ARG A 1 416 ? 36.742 -31.332 22.041 1 39.17 645 ARG A CA 1
ATOM 2983 C C . ARG A 1 416 ? 35.91 -32.432 21.386 1 40.25 645 ARG A C 1
ATOM 2984 O O . ARG A 1 416 ? 34.827 -32.151 20.899 1 40.27 645 ARG A O 1
ATOM 2992 N N . LYS A 1 417 ? 36.391 -33.683 21.394 1 41.28 646 LYS A N 1
ATOM 2993 C CA . LYS A 1 417 ? 35.661 -34.807 20.806 1 42.49 646 LYS A CA 1
ATOM 2994 C C . LYS A 1 417 ? 34.421 -35.135 21.637 1 42.87 646 LYS A C 1
ATOM 2995 O O . LYS A 1 417 ? 33.35 -35.385 21.081 1 42.49 646 LYS A O 1
ATOM 3001 N N . ARG A 1 418 ? 34.556 -35.09 22.972 1 43.16 647 ARG A N 1
ATOM 3002 C CA . ARG A 1 418 ? 33.433 -35.343 23.871 1 43.75 647 ARG A CA 1
ATOM 3003 C C . ARG A 1 418 ? 32.368 -34.234 23.705 1 44 647 ARG A C 1
ATOM 3004 O O . ARG A 1 418 ? 31.175 -34.531 23.749 1 44.41 647 ARG A O 1
ATOM 3012 N N . ARG A 1 419 ? 32.807 -32.978 23.477 1 43.08 648 ARG A N 1
ATOM 3013 C CA . ARG A 1 419 ? 31.943 -31.829 23.255 1 43.23 648 ARG A CA 1
ATOM 3014 C C . ARG A 1 419 ? 31.213 -31.915 21.916 1 44.06 648 ARG A C 1
ATOM 3015 O O . ARG A 1 419 ? 30.064 -31.47 21.839 1 44.16 648 ARG A O 1
ATOM 3023 N N . GLU A 1 420 ? 31.855 -32.476 20.863 1 44.5 649 GLU A N 1
ATOM 3024 C CA . GLU A 1 420 ? 31.133 -32.656 19.593 1 45.23 649 GLU A CA 1
ATOM 3025 C C . GLU A 1 420 ? 30.125 -33.789 19.73 1 44.52 649 GLU A C 1
ATOM 3026 O O . GLU A 1 420 ? 29.017 -33.667 19.229 1 44.65 649 GLU A O 1
ATOM 3032 N N . LYS A 1 421 ? 30.465 -34.827 20.509 1 43.73 650 LYS A N 1
ATOM 3033 C CA . LYS A 1 421 ? 29.591 -35.942 20.815 1 43.65 650 LYS A CA 1
ATOM 3034 C C . LYS A 1 421 ? 28.377 -35.396 21.632 1 43.68 650 LYS A C 1
ATOM 3035 O O . LYS A 1 421 ? 27.249 -35.816 21.383 1 44.45 650 LYS A O 1
ATOM 3041 N N . ASP A 1 422 ? 28.603 -34.452 22.57 1 42.68 651 ASP A N 1
ATOM 3042 C CA . ASP A 1 422 ? 27.557 -33.824 23.399 1 43.04 651 ASP A CA 1
ATOM 3043 C C . ASP A 1 422 ? 26.566 -32.999 22.556 1 43.27 651 ASP A C 1
ATOM 3044 O O . ASP A 1 422 ? 25.4 -32.858 22.921 1 43.12 651 ASP A O 1
ATOM 3049 N N . GLY A 1 423 ? 27.071 -32.405 21.48 1 43.38 652 GLY A N 1
ATOM 3050 C CA . GLY A 1 423 ? 26.301 -31.582 20.558 1 43.3 652 GLY A CA 1
ATOM 3051 C C . GLY A 1 423 ? 26.651 -30.11 20.594 1 42.73 652 GLY A C 1
ATOM 3052 O O . GLY A 1 423 ? 25.764 -29.276 20.41 1 43 652 GLY A O 1
ATOM 3053 N N . ALA A 1 424 ? 27.925 -29.76 20.873 1 41.8 653 ALA A N 1
ATOM 3054 C CA . ALA A 1 424 ? 28.307 -28.342 20.956 1 41.07 653 ALA A CA 1
ATOM 3055 C C . ALA A 1 424 ? 28.381 -27.709 19.591 1 40.16 653 ALA A C 1
ATOM 3056 O O . ALA A 1 424 ? 28.77 -28.368 18.644 1 40.17 653 ALA A O 1
ATOM 3058 N N . LEU A 1 425 ? 27.986 -26.441 19.474 1 39.47 654 LEU A N 1
ATOM 3059 C CA . LEU A 1 425 ? 28.065 -25.732 18.202 1 39.01 654 LEU A CA 1
ATOM 3060 C C . LEU A 1 425 ? 29.506 -25.267 17.933 1 40.2 654 LEU A C 1
ATOM 3061 O O . LEU A 1 425 ? 30.151 -24.68 18.812 1 40.88 654 LEU A O 1
ATOM 3066 N N . PHE A 1 426 ? 30.02 -25.553 16.732 1 39.96 655 PHE A N 1
ATOM 3067 C CA . PHE A 1 426 ? 31.343 -25.099 16.356 1 40.29 655 PHE A CA 1
ATOM 3068 C C . PHE A 1 426 ? 31.107 -24.044 15.281 1 41.64 655 PHE A C 1
ATOM 3069 O O . PHE A 1 426 ? 30.82 -24.384 14.139 1 42.04 655 PHE A O 1
ATOM 3077 N N . LEU A 1 427 ? 31.101 -22.757 15.675 1 41.94 656 LEU A N 1
ATOM 3078 C CA . LEU A 1 427 ? 30.756 -21.676 14.748 1 42.57 656 LEU A CA 1
ATOM 3079 C C . LEU A 1 427 ? 31.977 -20.848 14.315 1 44.82 656 LEU A C 1
ATOM 3080 O O . LEU A 1 427 ? 33.079 -21.093 14.8 1 45.33 656 LEU A O 1
ATOM 3085 N N . CYS A 1 428 ? 31.802 -19.902 13.38 1 46.07 657 CYS A N 1
ATOM 3086 C CA . CYS A 1 428 ? 32.915 -19.092 12.893 1 47.61 657 CYS A CA 1
ATOM 3087 C C . CYS A 1 428 ? 32.688 -17.608 13.1 1 48.89 657 CYS A C 1
ATOM 3088 O O . CYS A 1 428 ? 31.559 -17.124 12.999 1 49.13 657 CYS A O 1
ATOM 3091 N N . SER A 1 429 ? 33.778 -16.874 13.322 1 49.61 658 SER A N 1
ATOM 3092 C CA . SER A 1 429 ? 33.77 -15.413 13.377 1 50.9 658 SER A CA 1
ATOM 3093 C C . SER A 1 429 ? 35.05 -14.889 12.72 1 51.81 658 SER A C 1
ATOM 3094 O O . SER A 1 429 ? 36.085 -15.569 12.742 1 52.14 658 SER A O 1
ATOM 3097 N N . GLN A 1 430 ? 34.985 -13.694 12.122 1 51.91 659 GLN A N 1
ATOM 3098 C CA . GLN A 1 430 ? 36.154 -13.119 11.473 1 52.37 659 GLN A CA 1
ATOM 3099 C C . GLN A 1 430 ? 36.638 -11.929 12.246 1 52.28 659 GLN A C 1
ATOM 3100 O O . GLN A 1 430 ? 35.868 -11.011 12.497 1 52.68 659 GLN A O 1
ATOM 3106 N N . GLU A 1 431 ? 37.912 -11.944 12.649 1 51.7 660 GLU A N 1
ATOM 3107 C CA . GLU A 1 431 ? 38.528 -10.813 13.331 1 51.1 660 GLU A CA 1
ATOM 3108 C C . GLU A 1 431 ? 39.754 -10.386 12.532 1 49.59 660 GLU A C 1
ATOM 3109 O O . GLU A 1 431 ? 40.514 -11.235 12.061 1 49.26 660 GLU A O 1
ATOM 3115 N N . PHE A 1 432 ? 39.932 -9.068 12.345 1 48.64 661 PHE A N 1
ATOM 3116 C CA . PHE A 1 432 ? 41.047 -8.564 11.565 1 47.77 661 PHE A CA 1
ATOM 3117 C C . PHE A 1 432 ? 42.088 -7.888 12.394 1 47.46 661 PHE A C 1
ATOM 3118 O O . PHE A 1 432 ? 41.758 -7.144 13.317 1 47.66 661 PHE A O 1
ATOM 3126 N N . LYS A 1 433 ? 43.357 -8.119 12.05 1 47.17 662 LYS A N 1
ATOM 3127 C CA . LYS A 1 433 ? 44.465 -7.426 12.676 1 47.79 662 LYS A CA 1
ATOM 3128 C C . LYS A 1 433 ? 44.843 -6.238 11.776 1 47.74 662 LYS A C 1
ATOM 3129 O O . LYS A 1 433 ? 45.036 -6.407 10.573 1 47.25 662 LYS A O 1
ATOM 3135 N N . PHE A 1 434 ? 44.905 -5.038 12.348 1 48.15 663 PHE A N 1
ATOM 3136 C CA . PHE A 1 434 ? 45.228 -3.837 11.58 1 48.99 663 PHE A CA 1
ATOM 3137 C C . PHE A 1 434 ? 46.649 -3.38 11.845 1 51.95 663 PHE A C 1
ATOM 3138 O O . PHE A 1 434 ? 47.002 -3.13 12.996 1 52.45 663 PHE A O 1
ATOM 3146 N N . LYS A 1 435 ? 47.474 -3.314 10.789 1 53.75 664 LYS A N 1
ATOM 3147 C CA . LYS A 1 435 ? 48.879 -2.923 10.879 1 56.44 664 LYS A CA 1
ATOM 3148 C C . LYS A 1 435 ? 49.024 -1.419 10.861 1 58.63 664 LYS A C 1
ATOM 3149 O O . LYS A 1 435 ? 49.017 -0.815 9.798 1 58.69 664 LYS A O 1
ATOM 3155 N N . VAL A 1 436 ? 49.154 -0.81 12.032 1 60.54 665 VAL A N 1
ATOM 3156 C CA . VAL A 1 436 ? 49.307 0.634 12.141 1 63.13 665 VAL A CA 1
ATOM 3157 C C . VAL A 1 436 ? 50.796 1.009 12.282 1 66.44 665 VAL A C 1
ATOM 3158 O O . VAL A 1 436 ? 51.618 0.168 12.666 1 67.03 665 VAL A O 1
ATOM 3162 N N . ASP A 1 437 ? 51.151 2.247 11.918 1 68.29 666 ASP A N 1
ATOM 3163 C CA . ASP A 1 437 ? 52.529 2.712 11.925 1 70.7 666 ASP A CA 1
ATOM 3164 C C . ASP A 1 437 ? 52.503 4.248 11.955 1 72.3 666 ASP A C 1
ATOM 3165 O O . ASP A 1 437 ? 51.854 4.858 11.102 1 72.96 666 ASP A O 1
ATOM 3170 N N . ASN A 1 438 ? 53.195 4.869 12.934 1 72.71 667 ASN A N 1
ATOM 3171 C CA . ASN A 1 438 ? 53.186 6.32 13.176 1 73.69 667 ASN A CA 1
ATOM 3172 C C . ASN A 1 438 ? 53.455 7.217 11.939 1 74.95 667 ASN A C 1
ATOM 3173 O O . ASN A 1 438 ? 53.091 8.401 11.95 1 75.26 667 ASN A O 1
ATOM 3178 N N . ASP A 1 439 ? 54.104 6.681 10.895 1 75.4 668 ASP A N 1
ATOM 3179 C CA . ASP A 1 439 ? 54.407 7.476 9.698 1 76.12 668 ASP A CA 1
ATOM 3180 C C . ASP A 1 439 ? 53.29 7.494 8.645 1 75.71 668 ASP A C 1
ATOM 3181 O O . ASP A 1 439 ? 53.422 8.201 7.646 1 75.73 668 ASP A O 1
ATOM 3186 N N . HIS A 1 440 ? 52.206 6.711 8.845 1 75.07 669 HIS A N 1
ATOM 3187 C CA . HIS A 1 440 ? 51.111 6.626 7.866 1 74.56 669 HIS A CA 1
ATOM 3188 C C . HIS A 1 440 ? 49.756 6.982 8.491 1 72.55 669 HIS A C 1
ATOM 3189 O O . HIS A 1 440 ? 49.487 6.584 9.63 1 72.91 669 HIS A O 1
ATOM 3196 N N . VAL A 1 441 ? 48.899 7.71 7.736 1 70.03 670 VAL A N 1
ATOM 3197 C CA . VAL A 1 441 ? 47.563 8.114 8.187 1 68.07 670 VAL A CA 1
ATOM 3198 C C . VAL A 1 441 ? 46.666 6.879 8.331 1 66.23 670 VAL A C 1
ATOM 3199 O O . VAL A 1 441 ? 45.992 6.705 9.343 1 66.19 670 VAL A O 1
ATOM 3203 N N . ASN A 1 442 ? 46.691 6.01 7.319 1 64.62 671 ASN A N 1
ATOM 3204 C CA . ASN A 1 442 ? 45.883 4.795 7.244 1 63.48 671 ASN A CA 1
ATOM 3205 C C . ASN A 1 442 ? 46.675 3.546 7.638 1 62.43 671 ASN A C 1
ATOM 3206 O O . ASN A 1 442 ? 47.895 3.51 7.427 1 62.87 671 ASN A O 1
ATOM 3211 N N . PRO A 1 443 ? 45.995 2.476 8.12 1 60.75 672 PRO A N 1
ATOM 3212 C CA . PRO A 1 443 ? 46.714 1.229 8.421 1 60.05 672 PRO A CA 1
ATOM 3213 C C . PRO A 1 443 ? 47.29 0.644 7.125 1 59.84 672 PRO A C 1
ATOM 3214 O O . PRO A 1 443 ? 46.609 0.647 6.1 1 60.44 672 PRO A O 1
ATOM 3218 N N . THR A 1 444 ? 48.56 0.209 7.145 1 58.59 673 THR A N 1
ATOM 3219 C CA . THR A 1 444 ? 49.242 -0.301 5.957 1 57.68 673 THR A CA 1
ATOM 3220 C C . THR A 1 444 ? 48.815 -1.726 5.561 1 56.93 673 THR A C 1
ATOM 3221 O O . THR A 1 444 ? 48.989 -2.112 4.402 1 57.14 673 THR A O 1
ATOM 3225 N N . ASP A 1 445 ? 48.25 -2.498 6.503 1 55.7 674 ASP A N 1
ATOM 3226 C CA . ASP A 1 445 ? 47.791 -3.846 6.205 1 55.04 674 ASP A CA 1
ATOM 3227 C C . ASP A 1 445 ? 46.6 -4.248 7.079 1 53.9 674 ASP A C 1
ATOM 3228 O O . ASP A 1 445 ? 46.365 -3.681 8.139 1 53.46 674 ASP A O 1
ATOM 3233 N N . MET A 1 446 ? 45.851 -5.24 6.61 1 53.22 675 MET A N 1
ATOM 3234 C CA . MET A 1 446 ? 44.682 -5.79 7.261 1 52.75 675 MET A CA 1
ATOM 3235 C C . MET A 1 446 ? 44.656 -7.297 6.921 1 53.08 675 MET A C 1
ATOM 3236 O O . MET A 1 446 ? 44.544 -7.662 5.753 1 53.09 675 MET A O 1
ATOM 3241 N N . GLN A 1 447 ? 44.836 -8.158 7.925 1 53.3 676 GLN A N 1
ATOM 3242 C CA . GLN A 1 447 ? 44.834 -9.619 7.741 1 54.47 676 GLN A CA 1
ATOM 3243 C C . GLN A 1 447 ? 44 -10.3 8.829 1 54.74 676 GLN A C 1
ATOM 3244 O O . GLN A 1 447 ? 43.873 -9.748 9.92 1 55.08 676 GLN A O 1
ATOM 3250 N N . ALA A 1 448 ? 43.471 -11.518 8.567 1 54.25 677 ALA A N 1
ATOM 3251 C CA . ALA A 1 448 ? 42.714 -12.238 9.607 1 53.75 677 ALA A CA 1
ATOM 3252 C C . ALA A 1 448 ? 43.664 -12.686 10.716 1 52.82 677 ALA A C 1
ATOM 3253 O O . ALA A 1 448 ? 44.854 -12.877 10.446 1 53.31 677 ALA A O 1
ATOM 3255 N N . TYR A 1 449 ? 43.167 -12.835 11.953 1 51.45 678 TYR A N 1
ATOM 3256 C CA . TYR A 1 449 ? 44.025 -13.31 13.039 1 50.93 678 TYR A CA 1
ATOM 3257 C C . TYR A 1 449 ? 44.482 -14.753 12.779 1 51.02 678 TYR A C 1
ATOM 3258 O O . TYR A 1 449 ? 43.726 -15.548 12.219 1 50.87 678 TYR A O 1
ATOM 3267 N N . GLN A 1 450 ? 45.741 -15.065 13.113 1 51.14 679 GLN A N 1
ATOM 3268 C CA . GLN A 1 450 ? 46.254 -16.414 12.91 1 51.67 679 GLN A CA 1
ATOM 3269 C C . GLN A 1 450 ? 45.765 -17.328 14.001 1 50.78 679 GLN A C 1
ATOM 3270 O O . GLN A 1 450 ? 45.688 -16.943 15.162 1 50.42 679 GLN A O 1
ATOM 3276 N N . THR A 1 451 ? 45.431 -18.546 13.629 1 50.62 680 THR A N 1
ATOM 3277 C CA . THR A 1 451 ? 44.897 -19.529 14.561 1 50.23 680 THR A CA 1
ATOM 3278 C C . THR A 1 451 ? 45.701 -20.813 14.504 1 49.64 680 THR A C 1
ATOM 3279 O O . THR A 1 451 ? 46.012 -21.319 13.425 1 50.33 680 THR A O 1
ATOM 3283 N N . PHE A 1 452 ? 46.069 -21.33 15.671 1 48.24 681 PHE A N 1
ATOM 3284 C CA . PHE A 1 452 ? 46.83 -22.571 15.808 1 46.96 681 PHE A CA 1
ATOM 3285 C C . PHE A 1 452 ? 46.005 -23.569 16.668 1 46.19 681 PHE A C 1
ATOM 3286 O O . PHE A 1 452 ? 44.961 -23.179 17.21 1 46.34 681 PHE A O 1
ATOM 3294 N N . ASP A 1 453 ? 46.444 -24.852 16.781 1 44.76 682 ASP A N 1
ATOM 3295 C CA . ASP A 1 453 ? 45.723 -25.815 17.629 1 44.16 682 ASP A CA 1
ATOM 3296 C C . ASP A 1 453 ? 45.782 -25.425 19.112 1 42.24 682 ASP A C 1
ATOM 3297 O O . ASP A 1 453 ? 44.893 -25.819 19.878 1 42.61 682 ASP A O 1
ATOM 3302 N N . SER A 1 454 ? 46.828 -24.679 19.523 1 39.77 683 SER A N 1
ATOM 3303 C CA . SER A 1 454 ? 46.931 -24.198 20.893 1 38.52 683 SER A CA 1
ATOM 3304 C C . SER A 1 454 ? 45.771 -23.229 21.262 1 37.38 683 SER A C 1
ATOM 3305 O O . SER A 1 454 ? 45.468 -23.067 22.439 1 37.29 683 SER A O 1
ATOM 3308 N N . ASN A 1 455 ? 45.11 -22.62 20.266 1 36.42 684 ASN A N 1
ATOM 3309 C CA . ASN A 1 455 ? 43.962 -21.735 20.498 1 36.41 684 ASN A CA 1
ATOM 3310 C C . ASN A 1 455 ? 42.764 -22.54 20.988 1 35.3 684 ASN A C 1
ATOM 3311 O O . ASN A 1 455 ? 41.976 -22.056 21.793 1 35.7 684 ASN A O 1
ATOM 3316 N N . SER A 1 456 ? 42.596 -23.734 20.434 1 34.16 685 SER A N 1
ATOM 3317 C CA . SER A 1 456 ? 41.555 -24.692 20.767 1 33.72 685 SER A CA 1
ATOM 3318 C C . SER A 1 456 ? 41.845 -25.348 22.131 1 32.25 685 SER A C 1
ATOM 3319 O O . SER A 1 456 ? 40.92 -25.699 22.851 1 32.41 685 SER A O 1
ATOM 3322 N N . MET A 1 457 ? 43.123 -25.52 22.466 1 30.86 686 MET A N 1
ATOM 3323 C CA . MET A 1 457 ? 43.59 -26.088 23.709 1 30.87 686 MET A CA 1
ATOM 3324 C C . MET A 1 457 ? 43.287 -25.173 24.878 1 30.49 686 MET A C 1
ATOM 3325 O O . MET A 1 457 ? 42.862 -25.645 25.93 1 30.74 686 MET A O 1
ATOM 3330 N N . ILE A 1 458 ? 43.505 -23.861 24.705 1 29.93 687 ILE A N 1
ATOM 3331 C CA . ILE A 1 458 ? 43.186 -22.914 25.746 1 29.71 687 ILE A CA 1
ATOM 3332 C C . ILE A 1 458 ? 41.654 -22.833 25.884 1 30.32 687 ILE A C 1
ATOM 3333 O O . ILE A 1 458 ? 41.134 -22.888 27 1 31.04 687 ILE A O 1
ATOM 3338 N N . GLU A 1 459 ? 40.916 -22.822 24.754 1 29.68 688 GLU A N 1
ATOM 3339 C CA . GLU A 1 459 ? 39.456 -22.77 24.788 1 29.48 688 GLU A CA 1
ATOM 3340 C C . GLU A 1 459 ? 38.874 -23.907 25.539 1 29.93 688 GLU A C 1
ATOM 3341 O O . GLU A 1 459 ? 37.999 -23.671 26.362 1 30.81 688 GLU A O 1
ATOM 3347 N N . GLU A 1 460 ? 39.389 -25.125 25.299 1 29.43 689 GLU A N 1
ATOM 3348 C CA . GLU A 1 460 ? 38.894 -26.31 25.958 1 30.21 689 GLU A CA 1
ATOM 3349 C C . GLU A 1 460 ? 39.157 -26.289 27.444 1 29.85 689 GLU A C 1
ATOM 3350 O O . GLU A 1 460 ? 38.312 -26.736 28.225 1 29.76 689 GLU A O 1
ATOM 3356 N N . TRP A 1 461 ? 40.343 -25.832 27.827 1 29.34 690 TRP A N 1
ATOM 3357 C CA . TRP A 1 461 ? 40.716 -25.819 29.217 1 29.34 690 TRP A CA 1
ATOM 3358 C C . TRP A 1 461 ? 39.924 -24.783 29.97 1 29.34 690 TRP A C 1
ATOM 3359 O O . TRP A 1 461 ? 39.466 -25.099 31.067 1 29.44 690 TRP A O 1
ATOM 3370 N N . MET A 1 462 ? 39.678 -23.59 29.366 1 28.97 691 MET A N 1
ATOM 3371 C CA . MET A 1 462 ? 38.859 -22.55 29.999 1 29.36 691 MET A CA 1
ATOM 3372 C C . MET A 1 462 ? 37.409 -23.014 30.1 1 29.12 691 MET A C 1
ATOM 3373 O O . MET A 1 462 ? 36.811 -22.902 31.159 1 29.38 691 MET A O 1
ATOM 3378 N N . LEU A 1 463 ? 36.849 -23.591 29.03 1 28.68 692 LEU A N 1
ATOM 3379 C CA . LEU A 1 463 ? 35.486 -24.16 29.071 1 28.45 692 LEU A CA 1
ATOM 3380 C C . LEU A 1 463 ? 35.358 -25.196 30.182 1 29.5 692 LEU A C 1
ATOM 3381 O O . LEU A 1 463 ? 34.313 -25.287 30.796 1 31.07 692 LEU A O 1
ATOM 3386 N N . PHE A 1 464 ? 36.425 -25.955 30.457 1 28.96 693 PHE A N 1
ATOM 3387 C CA . PHE A 1 464 ? 36.464 -27 31.487 1 28.53 693 PHE A CA 1
ATOM 3388 C C . PHE A 1 464 ? 36.469 -26.378 32.89 1 29.25 693 PHE A C 1
ATOM 3389 O O . PHE A 1 464 ? 35.718 -26.829 33.752 1 30.58 693 PHE A O 1
ATOM 3397 N N . ALA A 1 465 ? 37.299 -25.34 33.108 1 28.14 694 ALA A N 1
ATOM 3398 C CA . ALA A 1 465 ? 37.447 -24.627 34.382 1 27.09 694 ALA A CA 1
ATOM 3399 C C . ALA A 1 465 ? 36.194 -23.867 34.74 1 26.7 694 ALA A C 1
ATOM 3400 O O . ALA A 1 465 ? 35.743 -23.975 35.871 1 27.96 694 ALA A O 1
ATOM 3402 N N . ASN A 1 466 ? 35.592 -23.151 33.787 1 25.1 695 ASN A N 1
ATOM 3403 C CA . ASN A 1 466 ? 34.374 -22.402 33.993 1 24.62 695 ASN A CA 1
ATOM 3404 C C . ASN A 1 466 ? 33.212 -23.326 34.376 1 25.28 695 ASN A C 1
ATOM 3405 O O . ASN A 1 466 ? 32.398 -22.984 35.231 1 24.87 695 ASN A O 1
ATOM 3410 N N . ALA A 1 467 ? 33.127 -24.507 33.752 1 26.2 696 ALA A N 1
ATOM 3411 C CA . ALA A 1 467 ? 32.036 -25.44 34.027 1 27.26 696 ALA A CA 1
ATOM 3412 C C . ALA A 1 467 ? 32.204 -26.098 35.395 1 28.56 696 ALA A C 1
ATOM 3413 O O . ALA A 1 467 ? 31.2 -26.332 36.071 1 28.92 696 ALA A O 1
ATOM 3415 N N . ALA A 1 468 ? 33.475 -26.353 35.825 1 28.43 697 ALA A N 1
ATOM 3416 C CA . ALA A 1 468 ? 33.795 -26.896 37.149 1 27.76 697 ALA A CA 1
ATOM 3417 C C . ALA A 1 468 ? 33.445 -25.84 38.208 1 28.01 697 ALA A C 1
ATOM 3418 O O . ALA A 1 468 ? 32.859 -26.19 39.238 1 29.27 697 ALA A O 1
ATOM 3420 N N . ALA A 1 469 ? 33.76 -24.546 37.943 1 26.38 698 ALA A N 1
ATOM 3421 C CA . ALA A 1 469 ? 33.405 -23.468 38.862 1 25.78 698 ALA A CA 1
ATOM 3422 C C . ALA A 1 469 ? 31.864 -23.32 38.962 1 25.44 698 ALA A C 1
ATOM 3423 O O . ALA A 1 469 ? 31.318 -23.256 40.069 1 25.23 698 ALA A O 1
ATOM 3425 N N . ALA A 1 470 ? 31.159 -23.36 37.813 1 25.25 699 ALA A N 1
ATOM 3426 C CA . ALA A 1 470 ? 29.692 -23.289 37.788 1 25.82 699 ALA A CA 1
ATOM 3427 C C . ALA A 1 470 ? 29.028 -24.33 38.711 1 27.37 699 ALA A C 1
ATOM 3428 O O . ALA A 1 470 ? 28.21 -23.961 39.565 1 27.94 699 ALA A O 1
ATOM 3430 N N . ARG A 1 471 ? 29.452 -25.611 38.587 1 27.55 700 ARG A N 1
ATOM 3431 C CA . ARG A 1 471 ? 28.927 -26.73 39.347 1 27.54 700 ARG A CA 1
ATOM 3432 C C . ARG A 1 471 ? 29.28 -26.592 40.797 1 28 700 ARG A C 1
ATOM 3433 O O . ARG A 1 471 ? 28.419 -26.845 41.63 1 28.82 700 ARG A O 1
ATOM 3441 N N . ARG A 1 472 ? 30.548 -26.234 41.114 1 27.47 701 ARG A N 1
ATOM 3442 C CA . ARG A 1 472 ? 30.968 -26.143 42.509 1 27.45 701 ARG A CA 1
ATOM 3443 C C . ARG A 1 472 ? 30.228 -25.077 43.247 1 28.25 701 ARG A C 1
ATOM 3444 O O . ARG A 1 472 ? 29.632 -25.4 44.268 1 27.91 701 ARG A O 1
ATOM 3452 N N . VAL A 1 473 ? 30.234 -23.814 42.732 1 29.03 702 VAL A N 1
ATOM 3453 C CA . VAL A 1 473 ? 29.464 -22.737 43.334 1 30.18 702 VAL A CA 1
ATOM 3454 C C . VAL A 1 473 ? 27.952 -23.092 43.466 1 31.13 702 VAL A C 1
ATOM 3455 O O . VAL A 1 473 ? 27.425 -23.035 44.573 1 31.24 702 VAL A O 1
ATOM 3459 N N . TYR A 1 474 ? 27.291 -23.566 42.383 1 31.58 703 TYR A N 1
ATOM 3460 C CA . TYR A 1 474 ? 25.877 -23.959 42.465 1 32.42 703 TYR A CA 1
ATOM 3461 C C . TYR A 1 474 ? 25.58 -25.044 43.524 1 32.08 703 TYR A C 1
ATOM 3462 O O . TYR A 1 474 ? 24.461 -25.077 44.05 1 32.97 703 TYR A O 1
ATOM 3471 N N . ALA A 1 475 ? 26.549 -25.903 43.847 1 30.75 704 ALA A N 1
ATOM 3472 C CA . ALA A 1 475 ? 26.32 -26.914 44.893 1 30.58 704 ALA A CA 1
ATOM 3473 C C . ALA A 1 475 ? 26.146 -26.223 46.263 1 31.6 704 ALA A C 1
ATOM 3474 O O . ALA A 1 475 ? 25.392 -26.709 47.1 1 32.2 704 ALA A O 1
ATOM 3476 N N . SER A 1 476 ? 26.827 -25.085 46.485 1 31.49 705 SER A N 1
ATOM 3477 C CA . SER A 1 476 ? 26.718 -24.373 47.742 1 32.04 705 SER A CA 1
ATOM 3478 C C . SER A 1 476 ? 25.553 -23.413 47.776 1 32.09 705 SER A C 1
ATOM 3479 O O . SER A 1 476 ? 24.813 -23.401 48.757 1 32.12 705 SER A O 1
ATOM 3482 N N . PHE A 1 477 ? 25.378 -22.586 46.73 1 32.07 706 PHE A N 1
ATOM 3483 C CA . PHE A 1 477 ? 24.344 -21.538 46.759 1 32.13 706 PHE A CA 1
ATOM 3484 C C . PHE A 1 477 ? 23.263 -21.647 45.662 1 32.47 706 PHE A C 1
ATOM 3485 O O . PHE A 1 477 ? 23.179 -20.789 44.783 1 32.31 706 PHE A O 1
ATOM 3493 N N . PRO A 1 478 ? 22.359 -22.64 45.764 1 32.58 707 PRO A N 1
ATOM 3494 C CA . PRO A 1 478 ? 21.343 -22.813 44.721 1 33.07 707 PRO A CA 1
ATOM 3495 C C . PRO A 1 478 ? 20.437 -21.627 44.425 1 33.89 707 PRO A C 1
ATOM 3496 O O . PRO A 1 478 ? 19.89 -21.538 43.327 1 34.1 707 PRO A O 1
ATOM 3500 N N . ARG A 1 479 ? 20.313 -20.698 45.364 1 34.37 708 ARG A N 1
ATOM 3501 C CA . ARG A 1 479 ? 19.405 -19.574 45.205 1 34.89 708 ARG A CA 1
ATOM 3502 C C . ARG A 1 479 ? 20.035 -18.27 44.728 1 34.29 708 ARG A C 1
ATOM 3503 O O . ARG A 1 479 ? 19.29 -17.3 44.58 1 34.94 708 ARG A O 1
ATOM 3511 N N . TRP A 1 480 ? 21.362 -18.201 44.514 1 33.01 709 TRP A N 1
ATOM 3512 C CA . TRP A 1 480 ? 21.972 -16.929 44.081 1 32.39 709 TRP A CA 1
ATOM 3513 C C . TRP A 1 480 ? 23.337 -17.092 43.374 1 31.12 709 TRP A C 1
ATOM 3514 O O . TRP A 1 480 ? 24.164 -16.184 43.418 1 30.92 709 TRP A O 1
ATOM 3525 N N . THR A 1 481 ? 23.543 -18.213 42.682 1 29.58 710 THR A N 1
ATOM 3526 C CA . THR A 1 481 ? 24.778 -18.45 41.943 1 28.54 710 THR A CA 1
ATOM 3527 C C . THR A 1 481 ? 24.745 -17.656 40.619 1 28.1 710 THR A C 1
ATOM 3528 O O . THR A 1 481 ? 23.751 -17.713 39.891 1 28.54 710 THR A O 1
ATOM 3532 N N . LEU A 1 482 ? 25.799 -16.902 40.322 1 27.2 711 LEU A N 1
ATOM 3533 C CA . LEU A 1 482 ? 25.873 -16.194 39.051 1 26.95 711 LEU A CA 1
ATOM 3534 C C . LEU A 1 482 ? 26.244 -17.226 37.995 1 27.16 711 LEU A C 1
ATOM 3535 O O . LEU A 1 482 ? 27.314 -17.854 38.066 1 27.52 711 LEU A O 1
ATOM 3540 N N . LEU A 1 483 ? 25.351 -17.428 37.034 1 26.28 712 LEU A N 1
ATOM 3541 C CA . LEU A 1 483 ? 25.579 -18.405 35.979 1 25.68 712 LEU A CA 1
ATOM 3542 C C . LEU A 1 483 ? 25.433 -17.767 34.567 1 25.78 712 LEU A C 1
ATOM 3543 O O . LEU A 1 483 ? 25.251 -16.545 34.433 1 24.82 712 LEU A O 1
ATOM 3548 N N . ARG A 1 484 ? 25.485 -18.612 33.516 1 25.38 713 ARG A N 1
ATOM 3549 C CA . ARG A 1 484 ? 25.359 -18.16 32.157 1 25.19 713 ARG A CA 1
ATOM 3550 C C . ARG A 1 484 ? 24.604 -19.21 31.355 1 26.86 713 ARG A C 1
ATOM 3551 O O . ARG A 1 484 ? 25.063 -20.334 31.223 1 27.24 713 ARG A O 1
ATOM 3559 N N . ARG A 1 485 ? 23.411 -18.857 30.859 1 27.69 714 ARG A N 1
ATOM 3560 C CA . ARG A 1 485 ? 22.617 -19.739 30.026 1 28.68 714 ARG A CA 1
ATOM 3561 C C . ARG A 1 485 ? 22.527 -19.2 28.612 1 29.96 714 ARG A C 1
ATOM 3562 O O . ARG A 1 485 ? 22.98 -18.1 28.327 1 31.12 714 ARG A O 1
ATOM 3570 N N . HIS A 1 486 ? 21.96 -19.988 27.72 1 30.04 715 HIS A N 1
ATOM 3571 C CA . HIS A 1 486 ? 21.767 -19.651 26.338 1 29.94 715 HIS A CA 1
ATOM 3572 C C . HIS A 1 486 ? 20.526 -20.393 25.916 1 32.83 715 HIS A C 1
ATOM 3573 O O . HIS A 1 486 ? 20.534 -21.622 25.882 1 33.11 715 HIS A O 1
ATOM 3580 N N . GLN A 1 487 ? 19.44 -19.669 25.666 1 35.11 716 GLN A N 1
ATOM 3581 C CA . GLN A 1 487 ? 18.192 -20.302 25.255 1 38.01 716 GLN A CA 1
ATOM 3582 C C . GLN A 1 487 ? 18.306 -20.888 23.865 1 40.61 716 GLN A C 1
ATOM 3583 O O . GLN A 1 487 ? 19.101 -20.406 23.062 1 41.45 716 GLN A O 1
ATOM 3589 N N . ALA A 1 488 ? 17.485 -21.894 23.554 1 42.07 717 ALA A N 1
ATOM 3590 C CA . ALA A 1 488 ? 17.468 -22.482 22.212 1 44.19 717 ALA A CA 1
ATOM 3591 C C . ALA A 1 488 ? 16.953 -21.42 21.218 1 46.62 717 ALA A C 1
ATOM 3592 O O . ALA A 1 488 ? 16.339 -20.429 21.645 1 46.78 717 ALA A O 1
ATOM 3594 N N . PRO A 1 489 ? 17.227 -21.557 19.906 1 48.26 718 PRO A N 1
ATOM 3595 C CA . PRO A 1 489 ? 16.793 -20.51 18.97 1 49.88 718 PRO A CA 1
ATOM 3596 C C . PRO A 1 489 ? 15.29 -20.278 18.978 1 52.72 718 PRO A C 1
ATOM 3597 O O . PRO A 1 489 ? 14.519 -21.183 19.324 1 52.68 718 PRO A O 1
ATOM 3601 N N . ALA A 1 490 ? 14.871 -19.048 18.614 1 54.8 719 ALA A N 1
ATOM 3602 C CA . ALA A 1 490 ? 13.455 -18.688 18.526 1 57.15 719 ALA A CA 1
ATOM 3603 C C . ALA A 1 490 ? 12.737 -19.494 17.431 1 59.46 719 ALA A C 1
ATOM 3604 O O . ALA A 1 490 ? 13.4 -20.092 16.576 1 60.24 719 ALA A O 1
ATOM 3606 N N . GLU A 1 491 ? 11.4 -19.563 17.471 1 60.72 720 GLU A N 1
ATOM 3607 C CA . GLU A 1 491 ? 10.659 -20.341 16.47 1 62.51 720 GLU A CA 1
ATOM 3608 C C . GLU A 1 491 ? 10.786 -19.77 15.044 1 62.62 720 GLU A C 1
ATOM 3609 O O . GLU A 1 491 ? 10.754 -18.554 14.866 1 62.57 720 GLU A O 1
ATOM 3615 N N . ASN A 1 492 ? 11.002 -20.653 14.049 1 62.66 721 ASN A N 1
ATOM 3616 C CA . ASN A 1 492 ? 11.149 -20.28 12.635 1 63.25 721 ASN A CA 1
ATOM 3617 C C . ASN A 1 492 ? 12.408 -19.444 12.381 1 63.09 721 ASN A C 1
ATOM 3618 O O . ASN A 1 492 ? 12.427 -18.648 11.437 1 63.46 721 ASN A O 1
ATOM 3623 N N . ALA A 1 493 ? 13.446 -19.593 13.223 1 62.11 722 ALA A N 1
ATOM 3624 C CA . ALA A 1 493 ? 14.658 -18.795 13.075 1 61.34 722 ALA A CA 1
ATOM 3625 C C . ALA A 1 493 ? 15.467 -19.185 11.862 1 60.59 722 ALA A C 1
ATOM 3626 O O . ALA A 1 493 ? 16.014 -18.306 11.2 1 61.05 722 ALA A O 1
ATOM 3628 N N . PHE A 1 494 ? 15.56 -20.483 11.561 1 59.47 723 PHE A N 1
ATOM 3629 C CA . PHE A 1 494 ? 16.349 -20.934 10.412 1 59.3 723 PHE A CA 1
ATOM 3630 C C . PHE A 1 494 ? 15.555 -21.073 9.112 1 59.54 723 PHE A C 1
ATOM 3631 O O . PHE A 1 494 ? 16.084 -21.622 8.154 1 59.49 723 PHE A O 1
ATOM 3639 N N . ASP A 1 495 ? 14.299 -20.583 9.08 1 59.34 724 ASP A N 1
ATOM 3640 C CA . ASP A 1 495 ? 13.402 -20.674 7.929 1 59.39 724 ASP A CA 1
ATOM 3641 C C . ASP A 1 495 ? 14.008 -20.105 6.656 1 58.97 724 ASP A C 1
ATOM 3642 O O . ASP A 1 495 ? 14.225 -20.85 5.71 1 58.98 724 ASP A O 1
ATOM 3647 N N . THR A 1 496 ? 14.307 -18.802 6.642 1 58.71 725 THR A N 1
ATOM 3648 C CA . THR A 1 496 ? 14.853 -18.095 5.494 1 59.02 725 THR A CA 1
ATOM 3649 C C . THR A 1 496 ? 16.124 -18.754 4.964 1 59.23 725 THR A C 1
ATOM 3650 O O . THR A 1 496 ? 16.201 -19.095 3.782 1 59.43 725 THR A O 1
ATOM 3654 N N . LEU A 1 497 ? 17.081 -19.008 5.862 1 58.95 726 LEU A N 1
ATOM 3655 C CA . LEU A 1 497 ? 18.359 -19.636 5.544 1 58.64 726 LEU A CA 1
ATOM 3656 C C . LEU A 1 497 ? 18.175 -21.045 5.004 1 58.64 726 LEU A C 1
ATOM 3657 O O . LEU A 1 497 ? 18.874 -21.425 4.074 1 59.05 726 LEU A O 1
ATOM 3662 N N . ASN A 1 498 ? 17.217 -21.809 5.562 1 58.25 727 ASN A N 1
ATOM 3663 C CA . ASN A 1 498 ? 16.908 -23.18 5.155 1 58.13 727 ASN A CA 1
ATOM 3664 C C . ASN A 1 498 ? 16.36 -23.281 3.759 1 57.64 727 ASN A C 1
ATOM 3665 O O . ASN A 1 498 ? 16.729 -24.203 3.034 1 57.4 727 ASN A O 1
ATOM 3670 N N . GLU A 1 499 ? 15.487 -22.32 3.365 1 57.25 728 GLU A N 1
ATOM 3671 C CA . GLU A 1 499 ? 14.905 -22.228 2.02 1 57.11 728 GLU A CA 1
ATOM 3672 C C . GLU A 1 499 ? 16.038 -22.158 0.996 1 56.94 728 GLU A C 1
ATOM 3673 O O . GLU A 1 499 ? 16.028 -22.91 0.033 1 56.74 728 GLU A O 1
ATOM 3675 N N . ALA A 1 500 ? 17.073 -21.346 1.285 1 56.92 729 ALA A N 1
ATOM 3676 C CA . ALA A 1 500 ? 18.252 -21.223 0.445 1 57.47 729 ALA A CA 1
ATOM 3677 C C . ALA A 1 500 ? 19.169 -22.451 0.505 1 58.31 729 ALA A C 1
ATOM 3678 O O . ALA A 1 500 ? 19.503 -22.97 -0.553 1 58.62 729 ALA A O 1
ATOM 3680 N N . ILE A 1 501 ? 19.561 -22.948 1.708 1 58.63 730 ILE A N 1
ATOM 3681 C CA . ILE A 1 501 ? 20.438 -24.125 1.785 1 59.5 730 ILE A CA 1
ATOM 3682 C C . ILE A 1 501 ? 19.843 -25.339 1.082 1 60.63 730 ILE A C 1
ATOM 3683 O O . ILE A 1 501 ? 20.543 -25.989 0.31 1 60.64 730 ILE A O 1
ATOM 3688 N N . ARG A 1 502 ? 18.555 -25.644 1.343 1 61.46 731 ARG A N 1
ATOM 3689 C CA . ARG A 1 502 ? 17.876 -26.786 0.713 1 62.58 731 ARG A CA 1
ATOM 3690 C C . ARG A 1 502 ? 17.83 -26.615 -0.801 1 63.43 731 ARG A C 1
ATOM 3691 O O . ARG A 1 502 ? 18.051 -27.572 -1.523 1 63.42 731 ARG A O 1
ATOM 3693 N N . ARG A 1 503 ? 17.619 -25.387 -1.279 1 63.84 732 ARG A N 1
ATOM 3694 C CA . ARG A 1 503 ? 17.603 -25.096 -2.705 1 64.77 732 ARG A CA 1
ATOM 3695 C C . ARG A 1 503 ? 18.976 -25.37 -3.331 1 64.9 732 ARG A C 1
ATOM 3696 O O . ARG A 1 503 ? 19.053 -26.019 -4.372 1 65.17 732 ARG A O 1
ATOM 3704 N N . LYS A 1 504 ? 20.055 -24.916 -2.673 1 64.58 733 LYS A N 1
ATOM 3705 C CA . LYS A 1 504 ? 21.415 -25.064 -3.177 1 64.72 733 LYS A CA 1
ATOM 3706 C C . LYS A 1 504 ? 22.02 -26.46 -3.056 1 65.86 733 LYS A C 1
ATOM 3707 O O . LYS A 1 504 ? 22.501 -27.003 -4.052 1 66.1 733 LYS A O 1
ATOM 3713 N N . ILE A 1 505 ? 22.055 -27.018 -1.832 1 66.17 734 ILE A N 1
ATOM 3714 C CA . ILE A 1 505 ? 22.767 -28.253 -1.511 1 66.42 734 ILE A CA 1
ATOM 3715 C C . ILE A 1 505 ? 21.846 -29.426 -1.061 1 65.81 734 ILE A C 1
ATOM 3716 O O . ILE A 1 505 ? 22.33 -30.535 -0.848 1 66.1 734 ILE A O 1
ATOM 3721 N N . GLY A 1 506 ? 20.538 -29.205 -0.999 1 65.12 735 GLY A N 1
ATOM 3722 C CA . GLY A 1 506 ? 19.589 -30.262 -0.638 1 65.07 735 GLY A CA 1
ATOM 3723 C C . GLY A 1 506 ? 19.506 -30.607 0.841 1 64.46 735 GLY A C 1
ATOM 3724 O O . GLY A 1 506 ? 18.828 -31.566 1.224 1 64.43 735 GLY A O 1
ATOM 3725 N N . VAL A 1 507 ? 20.174 -29.814 1.689 1 63.54 736 VAL A N 1
ATOM 3726 C CA . VAL A 1 507 ? 20.224 -30.044 3.125 1 63.05 736 VAL A CA 1
ATOM 3727 C C . VAL A 1 507 ? 19.458 -28.963 3.898 1 62.51 736 VAL A C 1
ATOM 3728 O O . VAL A 1 507 ? 19.284 -27.842 3.419 1 62.5 736 VAL A O 1
ATOM 3732 N N . LYS A 1 508 ? 18.979 -29.309 5.091 1 61.72 737 LYS A N 1
ATOM 3733 C CA . LYS A 1 508 ? 18.312 -28.35 5.961 1 61.31 737 LYS A CA 1
ATOM 3734 C C . LYS A 1 508 ? 18.99 -28.331 7.343 1 59.52 737 LYS A C 1
ATOM 3735 O O . LYS A 1 508 ? 19.715 -29.258 7.696 1 59.64 737 LYS A O 1
ATOM 3741 N N . LEU A 1 509 ? 18.813 -27.253 8.086 1 57.89 738 LEU A N 1
ATOM 3742 C CA . LEU A 1 509 ? 19.387 -27.119 9.415 1 57.1 738 LEU A CA 1
ATOM 3743 C C . LEU A 1 509 ? 18.33 -27.489 10.426 1 56.89 738 LEU A C 1
ATOM 3744 O O . LEU A 1 509 ? 17.214 -26.975 10.369 1 57.08 738 LEU A O 1
ATOM 3749 N N . ASP A 1 510 ? 18.668 -28.385 11.336 1 56.5 739 ASP A N 1
ATOM 3750 C CA . ASP A 1 510 ? 17.72 -28.868 12.32 1 57.26 739 ASP A CA 1
ATOM 3751 C C . ASP A 1 510 ? 18.053 -28.324 13.695 1 58.19 739 ASP A C 1
ATOM 3752 O O . ASP A 1 510 ? 18.959 -28.853 14.317 1 58.7 739 ASP A O 1
ATOM 3757 N N . ASP A 1 511 ? 17.302 -27.334 14.209 1 58.33 740 ASP A N 1
ATOM 3758 C CA . ASP A 1 511 ? 17.606 -26.799 15.54 1 59.11 740 ASP A CA 1
ATOM 3759 C C . ASP A 1 511 ? 16.831 -27.464 16.679 1 60.16 740 ASP A C 1
ATOM 3760 O O . ASP A 1 511 ? 16.794 -26.883 17.77 1 60.55 740 ASP A O 1
ATOM 3765 N N . THR A 1 512 ? 16.237 -28.681 16.476 1 60.57 741 THR A N 1
ATOM 3766 C CA . THR A 1 512 ? 15.485 -29.352 17.564 1 61.33 741 THR A CA 1
ATOM 3767 C C . THR A 1 512 ? 16.356 -29.518 18.806 1 60.94 741 THR A C 1
ATOM 3768 O O . THR A 1 512 ? 15.916 -29.186 19.906 1 61.48 741 THR A O 1
ATOM 3772 N N . THR A 1 513 ? 17.633 -29.911 18.599 1 59.68 742 THR A N 1
ATOM 3773 C CA . THR A 1 513 ? 18.65 -29.989 19.652 1 58.88 742 THR A CA 1
ATOM 3774 C C . THR A 1 513 ? 19.986 -29.317 19.197 1 57.85 742 THR A C 1
ATOM 3775 O O . THR A 1 513 ? 20.209 -29.125 17.995 1 57.9 742 THR A O 1
ATOM 3779 N N . SER A 1 514 ? 20.91 -29.051 20.153 1 56.58 743 SER A N 1
ATOM 3780 C CA . SER A 1 514 ? 22.251 -28.539 19.829 1 55.69 743 SER A CA 1
ATOM 3781 C C . SER A 1 514 ? 22.979 -29.578 18.927 1 54.77 743 SER A C 1
ATOM 3782 O O . SER A 1 514 ? 23.673 -29.203 17.981 1 54.85 743 SER A O 1
ATOM 3785 N N . LEU A 1 515 ? 22.782 -30.885 19.223 1 53.77 744 LEU A N 1
ATOM 3786 C CA . LEU A 1 515 ? 23.403 -31.997 18.509 1 53.14 744 LEU A CA 1
ATOM 3787 C C . LEU A 1 515 ? 22.913 -32.147 17.08 1 52.52 744 LEU A C 1
ATOM 3788 O O . LEU A 1 515 ? 23.722 -32.354 16.175 1 52.65 744 LEU A O 1
ATOM 3793 N N . ALA A 1 516 ? 21.601 -32.012 16.868 1 51.51 745 ALA A N 1
ATOM 3794 C CA . ALA A 1 516 ? 21.036 -32.09 15.528 1 50.84 745 ALA A CA 1
ATOM 3795 C C . ALA A 1 516 ? 21.563 -30.925 14.668 1 50.39 745 ALA A C 1
ATOM 3796 O O . ALA A 1 516 ? 21.981 -31.161 13.534 1 50.17 745 ALA A O 1
ATOM 3798 N N . LEU A 1 517 ? 21.581 -29.683 15.218 1 49.68 746 LEU A N 1
ATOM 3799 C CA . LEU A 1 517 ? 22.065 -28.527 14.475 1 49.82 746 LEU A CA 1
ATOM 3800 C C . LEU A 1 517 ? 23.533 -28.669 14.137 1 50.84 746 LEU A C 1
ATOM 3801 O O . LEU A 1 517 ? 23.94 -28.354 13.027 1 50.3 746 LEU A O 1
ATOM 3806 N N . ASN A 1 518 ? 24.321 -29.178 15.082 1 52.33 747 ASN A N 1
ATOM 3807 C CA . ASN A 1 518 ? 25.742 -29.412 14.883 1 54.3 747 ASN A CA 1
ATOM 3808 C C . ASN A 1 518 ? 26.009 -30.481 13.804 1 54.98 747 ASN A C 1
ATOM 3809 O O . ASN A 1 518 ? 26.929 -30.306 13 1 55.17 747 ASN A O 1
ATOM 3814 N N . GLU A 1 519 ? 25.215 -31.585 13.796 1 54.81 748 GLU A N 1
ATOM 3815 C CA . GLU A 1 519 ? 25.337 -32.65 12.804 1 55.19 748 GLU A CA 1
ATOM 3816 C C . GLU A 1 519 ? 24.859 -32.188 11.435 1 54.87 748 GLU A C 1
ATOM 3817 O O . GLU A 1 519 ? 25.535 -32.46 10.445 1 55.2 748 GLU A O 1
ATOM 3823 N N . SER A 1 520 ? 23.741 -31.44 11.371 1 54.18 749 SER A N 1
ATOM 3824 C CA . SER A 1 520 ? 23.244 -30.915 10.1 1 54.51 749 SER A CA 1
ATOM 3825 C C . SER A 1 520 ? 24.151 -29.83 9.527 1 55.27 749 SER A C 1
ATOM 3826 O O . SER A 1 520 ? 24.293 -29.752 8.311 1 56.02 749 SER A O 1
ATOM 3829 N N . LEU A 1 521 ? 24.812 -29.047 10.392 1 54.93 750 LEU A N 1
ATOM 3830 C CA . LEU A 1 521 ? 25.796 -28.039 10.008 1 55.62 750 LEU A CA 1
ATOM 3831 C C . LEU A 1 521 ? 27.029 -28.741 9.37 1 56.62 750 LEU A C 1
ATOM 3832 O O . LEU A 1 521 ? 27.611 -28.233 8.41 1 56.68 750 LEU A O 1
ATOM 3837 N N . GLU A 1 522 ? 27.405 -29.922 9.88 1 57.14 751 GLU A N 1
ATOM 3838 C CA . GLU A 1 522 ? 28.526 -30.681 9.328 1 58.42 751 GLU A CA 1
ATOM 3839 C C . GLU A 1 522 ? 28.223 -31.172 7.885 1 58.87 751 GLU A C 1
ATOM 3840 O O . GLU A 1 522 ? 29.147 -31.364 7.083 1 59.14 751 GLU A O 1
ATOM 3846 N N . LYS A 1 523 ? 26.923 -31.359 7.569 1 58.33 752 LYS A N 1
ATOM 3847 C CA . LYS A 1 523 ? 26.417 -31.782 6.274 1 58.27 752 LYS A CA 1
ATOM 3848 C C . LYS A 1 523 ? 26.214 -30.617 5.298 1 58.46 752 LYS A C 1
ATOM 3849 O O . LYS A 1 523 ? 25.955 -30.881 4.127 1 58.92 752 LYS A O 1
ATOM 3855 N N . CYS A 1 524 ? 26.286 -29.341 5.772 1 57.96 753 CYS A N 1
ATOM 3856 C CA . CYS A 1 524 ? 26.152 -28.114 4.97 1 58.07 753 CYS A CA 1
ATOM 3857 C C . CYS A 1 524 ? 27.418 -27.914 4.13 1 58.3 753 CYS A C 1
ATOM 3858 O O . CYS A 1 524 ? 28.221 -27.02 4.421 1 58.21 753 CYS A O 1
ATOM 3861 N N . VAL A 1 525 ? 27.618 -28.751 3.105 1 58.29 754 VAL A N 1
ATOM 3862 C CA . VAL A 1 525 ? 28.813 -28.668 2.275 1 58.93 754 VAL A CA 1
ATOM 3863 C C . VAL A 1 525 ? 28.494 -28.539 0.776 1 59.88 754 VAL A C 1
ATOM 3864 O O . VAL A 1 525 ? 27.733 -29.331 0.234 1 60.18 754 VAL A O 1
ATOM 3868 N N . ASP A 1 526 ? 29.099 -27.556 0.108 1 60.2 755 ASP A N 1
ATOM 3869 C CA . ASP A 1 526 ? 28.948 -27.376 -1.326 1 60.81 755 ASP A CA 1
ATOM 3870 C C . ASP A 1 526 ? 30.197 -27.959 -1.923 1 60.61 755 ASP A C 1
ATOM 3871 O O . ASP A 1 526 ? 31.289 -27.465 -1.657 1 60.52 755 ASP A O 1
ATOM 3876 N N . PRO A 1 527 ? 30.066 -29.01 -2.747 1 60.38 756 PRO A N 1
ATOM 3877 C CA . PRO A 1 527 ? 31.265 -29.639 -3.326 1 60.09 756 PRO A CA 1
ATOM 3878 C C . PRO A 1 527 ? 32.057 -28.763 -4.297 1 60.16 756 PRO A C 1
ATOM 3879 O O . PRO A 1 527 ? 33.237 -29.008 -4.519 1 60.38 756 PRO A O 1
ATOM 3883 N N . SER A 1 528 ? 31.415 -27.743 -4.866 1 59.87 757 SER A N 1
ATOM 3884 C CA . SER A 1 528 ? 32.034 -26.841 -5.839 1 60.04 757 SER A CA 1
ATOM 3885 C C . SER A 1 528 ? 32.596 -25.532 -5.246 1 60.04 757 SER A C 1
ATOM 3886 O O . SER A 1 528 ? 33.11 -24.688 -5.991 1 60.3 757 SER A O 1
ATOM 3889 N N . ASP A 1 529 ? 32.505 -25.368 -3.918 1 59.39 758 ASP A N 1
ATOM 3890 C CA . ASP A 1 529 ? 32.958 -24.175 -3.223 1 59.19 758 ASP A CA 1
ATOM 3891 C C . ASP A 1 529 ? 33.214 -24.523 -1.748 1 58.83 758 ASP A C 1
ATOM 3892 O O . ASP A 1 529 ? 32.282 -24.744 -0.97 1 59.08 758 ASP A O 1
ATOM 3897 N N . PRO A 1 530 ? 34.488 -24.547 -1.343 1 58.06 759 PRO A N 1
ATOM 3898 C CA . PRO A 1 530 ? 34.814 -24.939 0.032 1 57.39 759 PRO A CA 1
ATOM 3899 C C . PRO A 1 530 ? 34.554 -23.881 1.113 1 56 759 PRO A C 1
ATOM 3900 O O . PRO A 1 530 ? 34.624 -24.205 2.302 1 56.14 759 PRO A O 1
ATOM 3904 N N . TYR A 1 531 ? 34.23 -22.644 0.729 1 54.75 760 TYR A N 1
ATOM 3905 C CA . TYR A 1 531 ? 33.932 -21.613 1.729 1 54.16 760 TYR A CA 1
ATOM 3906 C C . TYR A 1 531 ? 32.514 -21.743 2.288 1 53.83 760 TYR A C 1
ATOM 3907 O O . TYR A 1 531 ? 32.286 -21.386 3.442 1 54.04 760 TYR A O 1
ATOM 3916 N N . PHE A 1 532 ? 31.58 -22.308 1.494 1 52.99 761 PHE A N 1
ATOM 3917 C CA . PHE A 1 532 ? 30.166 -22.471 1.838 1 52.23 761 PHE A CA 1
ATOM 3918 C C . PHE A 1 532 ? 29.91 -22.915 3.301 1 51.06 761 PHE A C 1
ATOM 3919 O O . PHE A 1 532 ? 29.076 -22.317 3.976 1 50.57 761 PHE A O 1
ATOM 3927 N N . ASN A 1 533 ? 30.637 -23.925 3.792 1 50.5 762 ASN A N 1
ATOM 3928 C CA . ASN A 1 533 ? 30.466 -24.406 5.163 1 50.39 762 ASN A CA 1
ATOM 3929 C C . ASN A 1 533 ? 30.818 -23.34 6.223 1 50.43 762 ASN A C 1
ATOM 3930 O O . ASN A 1 533 ? 30.107 -23.192 7.22 1 50.53 762 ASN A O 1
ATOM 3935 N N . ARG A 1 534 ? 31.92 -22.621 6.011 1 49.84 763 ARG A N 1
ATOM 3936 C CA . ARG A 1 534 ? 32.359 -21.553 6.902 1 49.6 763 ARG A CA 1
ATOM 3937 C C . ARG A 1 534 ? 31.372 -20.375 6.837 1 48.63 763 ARG A C 1
ATOM 3938 O O . ARG A 1 534 ? 31.136 -19.699 7.835 1 48.77 763 ARG A O 1
ATOM 3946 N N . LEU A 1 535 ? 30.783 -20.141 5.669 1 47.57 764 LEU A N 1
ATOM 3947 C CA . LEU A 1 535 ? 29.8 -19.095 5.48 1 46.69 764 LEU A CA 1
ATOM 3948 C C . LEU A 1 535 ? 28.541 -19.476 6.253 1 46.09 764 LEU A C 1
ATOM 3949 O O . LEU A 1 535 ? 28.026 -18.636 6.995 1 46.62 764 LEU A O 1
ATOM 3954 N N . ILE A 1 536 ? 28.071 -20.738 6.134 1 44.66 765 ILE A N 1
ATOM 3955 C CA . ILE A 1 536 ? 26.879 -21.147 6.867 1 44.18 765 ILE A CA 1
ATOM 3956 C C . ILE A 1 536 ? 27.145 -21.098 8.386 1 43.68 765 ILE A C 1
ATOM 3957 O O . ILE A 1 536 ? 26.347 -20.517 9.118 1 43.57 765 ILE A O 1
ATOM 3962 N N . ARG A 1 537 ? 28.324 -21.587 8.83 1 43.15 766 ARG A N 1
ATOM 3963 C CA . ARG A 1 537 ? 28.75 -21.554 10.234 1 43.01 766 ARG A CA 1
ATOM 3964 C C . ARG A 1 537 ? 28.913 -20.134 10.798 1 43.46 766 ARG A C 1
ATOM 3965 O O . ARG A 1 537 ? 29.092 -19.973 11.991 1 43.83 766 ARG A O 1
ATOM 3973 N N . THR A 1 538 ? 28.883 -19.115 9.938 1 43.54 767 THR A N 1
ATOM 3974 C CA . THR A 1 538 ? 28.981 -17.701 10.276 1 43.46 767 THR A CA 1
ATOM 3975 C C . THR A 1 538 ? 27.575 -17.104 10.308 1 43.71 767 THR A C 1
ATOM 3976 O O . THR A 1 538 ? 27.245 -16.347 11.213 1 43.77 767 THR A O 1
ATOM 3980 N N . LEU A 1 539 ? 26.732 -17.466 9.342 1 44.01 768 LEU A N 1
ATOM 3981 C CA . LEU A 1 539 ? 25.363 -16.967 9.281 1 44.75 768 LEU A CA 1
ATOM 3982 C C . LEU A 1 539 ? 24.466 -17.563 10.355 1 45.38 768 LEU A C 1
ATOM 3983 O O . LEU A 1 539 ? 23.504 -16.916 10.764 1 45.55 768 LEU A O 1
ATOM 3988 N N . VAL A 1 540 ? 24.774 -18.783 10.821 1 45.59 769 VAL A N 1
ATOM 3989 C CA . VAL A 1 540 ? 24.014 -19.445 11.887 1 46.34 769 VAL A CA 1
ATOM 3990 C C . VAL A 1 540 ? 24.204 -18.701 13.231 1 46.11 769 VAL A C 1
ATOM 3991 O O . VAL A 1 540 ? 23.325 -18.763 14.088 1 46.67 769 VAL A O 1
ATOM 3995 N N . THR A 1 541 ? 25.318 -17.968 13.408 1 45.12 770 THR A N 1
ATOM 3996 C CA . THR A 1 541 ? 25.522 -17.188 14.625 1 44.79 770 THR A CA 1
ATOM 3997 C C . THR A 1 541 ? 24.455 -16.074 14.709 1 45.59 770 THR A C 1
ATOM 3998 O O . THR A 1 541 ? 24.046 -15.71 15.811 1 46.3 770 THR A O 1
ATOM 4002 N N . ARG A 1 542 ? 23.983 -15.56 13.554 1 45.25 771 ARG A N 1
ATOM 4003 C CA . ARG A 1 542 ? 22.972 -14.505 13.503 1 45.76 771 ARG A CA 1
ATOM 4004 C C . ARG A 1 542 ? 21.54 -14.998 13.746 1 45.93 771 ARG A C 1
ATOM 4005 O O . ARG A 1 542 ? 20.627 -14.185 13.874 1 46.27 771 ARG A O 1
ATOM 4013 N N . CYS A 1 543 ? 21.34 -16.303 13.81 1 45.43 772 CYS A N 1
ATOM 4014 C CA . CYS A 1 543 ? 20.028 -16.877 14.075 1 45.91 772 CYS A CA 1
ATOM 4015 C C . CYS A 1 543 ? 19.859 -17.325 15.517 1 45.44 772 CYS A C 1
ATOM 4016 O O . CYS A 1 543 ? 18.797 -17.845 15.856 1 45.54 772 CYS A O 1
ATOM 4019 N N . LEU A 1 544 ? 20.897 -17.194 16.353 1 44.94 773 LEU A N 1
ATOM 4020 C CA . LEU A 1 544 ? 20.845 -17.622 17.746 1 45.08 773 LEU A CA 1
ATOM 4021 C C . LEU A 1 544 ? 20.449 -16.473 18.656 1 44.77 773 LEU A C 1
ATOM 4022 O O . LEU A 1 544 ? 20.63 -15.317 18.287 1 45.43 773 LEU A O 1
ATOM 4027 N N . ARG A 1 545 ? 19.911 -16.777 19.841 1 43.81 774 ARG A N 1
ATOM 4028 C CA . ARG A 1 545 ? 19.592 -15.736 20.811 1 43.45 774 ARG A CA 1
ATOM 4029 C C . ARG A 1 545 ? 20.918 -15.316 21.489 1 43.53 774 ARG A C 1
ATOM 4030 O O . ARG A 1 545 ? 21.911 -16.048 21.415 1 44.01 774 ARG A O 1
ATOM 4038 N N . GLN A 1 546 ? 20.951 -14.143 22.133 1 42.89 775 GLN A N 1
ATOM 4039 C CA . GLN A 1 546 ? 22.139 -13.752 22.885 1 42.45 775 GLN A CA 1
ATOM 4040 C C . GLN A 1 546 ? 22.175 -14.614 24.181 1 40.58 775 GLN A C 1
ATOM 4041 O O . GLN A 1 546 ? 21.124 -14.879 24.779 1 40.67 775 GLN A O 1
ATOM 4047 N N . ALA A 1 547 ? 23.367 -15.113 24.562 1 38.4 776 ALA A N 1
ATOM 4048 C CA . ALA A 1 547 ? 23.513 -15.853 25.807 1 36.94 776 ALA A CA 1
ATOM 4049 C C . ALA A 1 547 ? 23.407 -14.821 26.935 1 37 776 ALA A C 1
ATOM 4050 O O . ALA A 1 547 ? 23.782 -13.647 26.734 1 38.1 776 ALA A O 1
ATOM 4052 N N . GLN A 1 548 ? 22.884 -15.219 28.108 1 35.6 777 GLN A N 1
ATOM 4053 C CA . GLN A 1 548 ? 22.766 -14.254 29.196 1 34.63 777 GLN A CA 1
ATOM 4054 C C . GLN A 1 548 ? 23.248 -14.776 30.548 1 33.71 777 GLN A C 1
ATOM 4055 O O . GLN A 1 548 ? 23.187 -15.973 30.844 1 34.27 777 GLN A O 1
ATOM 4061 N N . TYR A 1 549 ? 23.794 -13.869 31.329 1 32.18 778 TYR A N 1
ATOM 4062 C CA . TYR A 1 549 ? 24.169 -14.047 32.714 1 31.57 778 TYR A CA 1
ATOM 4063 C C . TYR A 1 549 ? 22.846 -14.021 33.484 1 31.86 778 TYR A C 1
ATOM 4064 O O . TYR A 1 549 ? 21.893 -13.367 33.051 1 32.16 778 TYR A O 1
ATOM 4073 N N . PHE A 1 550 ? 22.79 -14.682 34.647 1 31.75 779 PHE A N 1
ATOM 4074 C CA . PHE A 1 550 ? 21.567 -14.695 35.455 1 31.73 779 PHE A CA 1
ATOM 4075 C C . PHE A 1 550 ? 21.836 -15.251 36.864 1 32.42 779 PHE A C 1
ATOM 4076 O O . PHE A 1 550 ? 22.845 -15.935 37.079 1 32.84 779 PHE A O 1
ATOM 4084 N N . SER A 1 551 ? 20.925 -14.979 37.815 1 32 780 SER A N 1
ATOM 4085 C CA . SER A 1 551 ? 21.009 -15.57 39.144 1 32.36 780 SER A CA 1
ATOM 4086 C C . SER A 1 551 ? 20.326 -16.915 39.02 1 33.21 780 SER A C 1
ATOM 4087 O O . SER A 1 551 ? 19.273 -16.988 38.4 1 33.73 780 SER A O 1
ATOM 4090 N N . SER A 1 552 ? 20.889 -17.992 39.595 1 33.49 781 SER A N 1
ATOM 4091 C CA . SER A 1 552 ? 20.311 -19.347 39.48 1 33.82 781 SER A CA 1
ATOM 4092 C C . SER A 1 552 ? 18.893 -19.518 40.041 1 34.9 781 SER A C 1
ATOM 4093 O O . SER A 1 552 ? 18.292 -20.573 39.875 1 35.38 781 SER A O 1
ATOM 4096 N N . SER A 1 553 ? 18.371 -18.513 40.708 1 35.7 782 SER A N 1
ATOM 4097 C CA . SER A 1 553 ? 17.032 -18.548 41.278 1 37.67 782 SER A CA 1
ATOM 4098 C C . SER A 1 553 ? 15.973 -17.986 40.337 1 39.94 782 SER A C 1
ATOM 4099 O O . SER A 1 553 ? 14.793 -18.111 40.653 1 40.54 782 SER A O 1
ATOM 4102 N N . GLU A 1 554 ? 16.37 -17.338 39.217 1 40.99 783 GLU A N 1
ATOM 4103 C CA . GLU A 1 554 ? 15.457 -16.757 38.236 1 42.41 783 GLU A CA 1
ATOM 4104 C C . GLU A 1 554 ? 14.692 -17.841 37.469 1 43.86 783 GLU A C 1
ATOM 4105 O O . GLU A 1 554 ? 13.534 -17.628 37.105 1 44.54 783 GLU A O 1
ATOM 4111 N N . VAL A 1 555 ? 15.336 -18.994 37.211 1 44.01 784 VAL A N 1
ATOM 4112 C CA . VAL A 1 555 ? 14.745 -20.08 36.433 1 44.7 784 VAL A CA 1
ATOM 4113 C C . VAL A 1 555 ? 14.952 -21.481 37.108 1 45.92 784 VAL A C 1
ATOM 4114 O O . VAL A 1 555 ? 15.587 -21.578 38.164 1 46.35 784 VAL A O 1
ATOM 4118 N N . SER A 1 556 ? 14.399 -22.562 36.487 1 46 785 SER A N 1
ATOM 4119 C CA . SER A 1 556 ? 14.553 -23.946 36.911 1 46.67 785 SER A CA 1
ATOM 4120 C C . SER A 1 556 ? 15.915 -24.495 36.446 1 46.57 785 SER A C 1
ATOM 4121 O O . SER A 1 556 ? 16.486 -23.977 35.493 1 46.45 785 SER A O 1
ATOM 4124 N N . LYS A 1 557 ? 16.403 -25.587 37.07 1 46.41 786 LYS A N 1
ATOM 4125 C CA . LYS A 1 557 ? 17.696 -26.196 36.726 1 46.3 786 LYS A CA 1
ATOM 4126 C C . LYS A 1 557 ? 17.802 -26.536 35.261 1 46.51 786 LYS A C 1
ATOM 4127 O O . LYS A 1 557 ? 18.893 -26.481 34.716 1 46.73 786 LYS A O 1
ATOM 4133 N N . ASP A 1 558 ? 16.686 -26.908 34.62 1 46.59 787 ASP A N 1
ATOM 4134 C CA . ASP A 1 558 ? 16.728 -27.266 33.204 1 46.88 787 ASP A CA 1
ATOM 4135 C C . ASP A 1 558 ? 16.865 -26.041 32.296 1 45.84 787 ASP A C 1
ATOM 4136 O O . ASP A 1 558 ? 17.417 -26.15 31.197 1 46.7 787 ASP A O 1
ATOM 4141 N N . GLU A 1 559 ? 16.459 -24.868 32.782 1 43.48 788 GLU A N 1
ATOM 4142 C CA . GLU A 1 559 ? 16.642 -23.636 32.049 1 41.68 788 GLU A CA 1
ATOM 4143 C C . GLU A 1 559 ? 18.051 -23.061 32.198 1 38.46 788 GLU A C 1
ATOM 4144 O O . GLU A 1 559 ? 18.358 -22.101 31.511 1 38.4 788 GLU A O 1
ATOM 4150 N N . PHE A 1 560 ? 18.936 -23.669 33.019 1 36.17 789 PHE A N 1
ATOM 4151 C CA . PHE A 1 560 ? 20.341 -23.226 33.089 1 35.08 789 PHE A CA 1
ATOM 4152 C C . PHE A 1 560 ? 21.128 -23.61 31.8 1 36.17 789 PHE A C 1
ATOM 4153 O O . PHE A 1 560 ? 22.262 -23.177 31.605 1 36.41 789 PHE A O 1
ATOM 4161 N N . HIS A 1 561 ? 20.579 -24.517 31.006 1 36.57 790 HIS A N 1
ATOM 4162 C CA . HIS A 1 561 ? 21.176 -25.066 29.811 1 37.01 790 HIS A CA 1
ATOM 4163 C C . HIS A 1 561 ? 21.725 -24.024 28.867 1 35.49 790 HIS A C 1
ATOM 4164 O O . HIS A 1 561 ? 21.057 -23.031 28.6 1 34.64 790 HIS A O 1
ATOM 4171 N N . HIS A 1 562 ? 22.947 -24.268 28.361 1 35.17 791 HIS A N 1
ATOM 4172 C CA . HIS A 1 562 ? 23.604 -23.417 27.376 1 35.49 791 HIS A CA 1
ATOM 4173 C C . HIS A 1 562 ? 23.463 -24.107 26.03 1 36.12 791 HIS A C 1
ATOM 4174 O O . HIS A 1 562 ? 24.125 -25.111 25.798 1 36.93 791 HIS A O 1
ATOM 4181 N N . PHE A 1 563 ? 22.58 -23.608 25.164 1 35.41 792 PHE A N 1
ATOM 4182 C CA . PHE A 1 563 ? 22.364 -24.191 23.856 1 35.14 792 PHE A CA 1
ATOM 4183 C C . PHE A 1 563 ? 23.646 -24.297 23.014 1 34.51 792 PHE A C 1
ATOM 4184 O O . PHE A 1 563 ? 23.909 -25.343 22.441 1 34.93 792 PHE A O 1
ATOM 4192 N N . GLY A 1 564 ? 24.408 -23.22 22.919 1 33.62 793 GLY A N 1
ATOM 4193 C CA . GLY A 1 564 ? 25.6 -23.175 22.089 1 33.53 793 GLY A CA 1
ATOM 4194 C C . GLY A 1 564 ? 26.696 -24.127 22.502 1 33.85 793 GLY A C 1
ATOM 4195 O O . GLY A 1 564 ? 27.365 -24.703 21.64 1 33.89 793 GLY A O 1
ATOM 4196 N N . LEU A 1 565 ? 26.896 -24.296 23.836 1 33.53 794 LEU A N 1
ATOM 4197 C CA . LEU A 1 565 ? 27.949 -25.154 24.404 1 33.19 794 LEU A CA 1
ATOM 4198 C C . LEU A 1 565 ? 27.497 -26.607 24.677 1 34.03 794 LEU A C 1
ATOM 4199 O O . LEU A 1 565 ? 28.339 -27.515 24.89 1 34.1 794 LEU A O 1
ATOM 4204 N N . ALA A 1 566 ? 26.156 -26.83 24.638 1 33.8 795 ALA A N 1
ATOM 4205 C CA . ALA A 1 566 ? 25.488 -28.095 24.917 1 33.97 795 ALA A CA 1
ATOM 4206 C C . ALA A 1 566 ? 25.859 -28.503 26.342 1 34.49 795 ALA A C 1
ATOM 4207 O O . ALA A 1 566 ? 26.331 -29.61 26.568 1 35.94 795 ALA A O 1
ATOM 4209 N N . MET A 1 567 ? 25.745 -27.568 27.284 1 33.17 796 MET A N 1
ATOM 4210 C CA . MET A 1 567 ? 26.116 -27.796 28.668 1 32.58 796 MET A CA 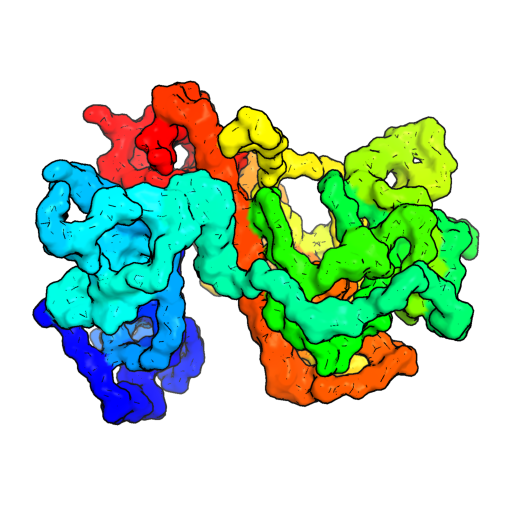1
ATOM 4211 C C . MET A 1 567 ? 24.894 -27.584 29.585 1 32.34 796 MET A C 1
ATOM 4212 O O . MET A 1 567 ? 24.054 -26.724 29.313 1 32.55 796 MET A O 1
ATOM 4217 N N . PRO A 1 568 ? 24.788 -28.338 30.687 1 31.39 797 PRO A N 1
ATOM 4218 C CA . PRO A 1 568 ? 23.641 -28.145 31.594 1 30.96 797 PRO A CA 1
ATOM 4219 C C . PRO A 1 568 ? 23.773 -26.93 32.505 1 31.76 797 PRO A C 1
ATOM 4220 O O . PRO A 1 568 ? 22.75 -26.412 32.997 1 32.5 797 PRO A O 1
ATOM 4224 N N . ILE A 1 569 ? 25.029 -26.479 32.766 1 30.71 798 ILE A N 1
ATOM 4225 C CA . ILE A 1 569 ? 25.299 -25.335 33.644 1 29.21 798 ILE A CA 1
ATOM 4226 C C . ILE A 1 569 ? 26.629 -24.722 33.253 1 28.25 798 ILE A C 1
ATOM 4227 O O . ILE A 1 569 ? 27.59 -25.445 33.027 1 28.97 798 ILE A O 1
ATOM 4232 N N . TYR A 1 570 ? 26.689 -23.408 33.136 1 26.91 799 TYR A N 1
ATOM 4233 C CA . TYR A 1 570 ? 27.923 -22.73 32.746 1 26.28 799 TYR A CA 1
ATOM 4234 C C . TYR A 1 570 ? 28.039 -21.36 33.44 1 26.53 799 TYR A C 1
ATOM 4235 O O . TYR A 1 570 ? 27.062 -20.858 33.98 1 26.3 799 TYR A O 1
ATOM 4244 N N . THR A 1 571 ? 29.251 -20.815 33.522 1 26.75 800 THR A N 1
ATOM 4245 C CA . THR A 1 571 ? 29.535 -19.508 34.117 1 28.18 800 THR A CA 1
ATOM 4246 C C . THR A 1 571 ? 30.904 -19.024 33.623 1 28.77 800 THR A C 1
ATOM 4247 O O . THR A 1 571 ? 31.644 -19.777 32.971 1 30 800 THR A O 1
ATOM 4251 N N . HIS A 1 572 ? 31.236 -17.794 33.915 1 27.7 801 HIS A N 1
ATOM 4252 C CA . HIS A 1 572 ? 32.509 -17.207 33.587 1 27.98 801 HIS A CA 1
ATOM 4253 C C . HIS A 1 572 ? 33.279 -17.013 34.898 1 29.28 801 HIS A C 1
ATOM 4254 O O . HIS A 1 572 ? 32.818 -16.288 35.783 1 29.8 801 HIS A O 1
ATOM 4261 N N . PHE A 1 573 ? 34.467 -17.622 34.986 1 29.16 802 PHE A N 1
ATOM 4262 C CA . PHE A 1 573 ? 35.364 -17.635 36.132 1 29.46 802 PHE A CA 1
ATOM 4263 C C . PHE A 1 573 ? 36.807 -17.24 35.743 1 30.24 802 PHE A C 1
ATOM 4264 O O . PHE A 1 573 ? 37.54 -16.66 36.546 1 30.02 802 PHE A O 1
ATOM 4272 N N . THR A 1 574 ? 37.206 -17.549 34.506 1 30.8 803 THR A N 1
ATOM 4273 C CA . THR A 1 574 ? 38.583 -17.473 34.024 1 31.49 803 THR A CA 1
ATOM 4274 C C . THR A 1 574 ? 39.155 -16.118 33.654 1 32.28 803 THR A C 1
ATOM 4275 O O . THR A 1 574 ? 40.34 -16.076 33.312 1 32.97 803 THR A O 1
ATOM 4279 N N . SER A 1 575 ? 38.367 -15.024 33.702 1 31.73 804 SER A N 1
ATOM 4280 C CA . SER A 1 575 ? 38.848 -13.693 33.35 1 31.16 804 SER A CA 1
ATOM 4281 C C . SER A 1 575 ? 38.358 -12.59 34.301 1 30.66 804 SER A C 1
ATOM 4282 O O . SER A 1 575 ? 37.69 -11.645 33.865 1 31.02 804 SER A O 1
ATOM 4285 N N . PRO A 1 576 ? 38.725 -12.626 35.604 1 29.57 805 PRO A N 1
ATOM 4286 C CA . PRO A 1 576 ? 38.294 -11.541 36.51 1 28.4 805 PRO A CA 1
ATOM 4287 C C . PRO A 1 576 ? 38.991 -10.194 36.254 1 27.44 805 PRO A C 1
ATOM 4288 O O . PRO A 1 576 ? 38.501 -9.162 36.721 1 27.59 805 PRO A O 1
ATOM 4292 N N . ILE A 1 577 ? 40.119 -10.187 35.499 1 26.15 806 ILE A N 1
ATOM 4293 C CA . ILE A 1 577 ? 40.818 -8.939 35.169 1 24.98 806 ILE A CA 1
ATOM 4294 C C . ILE A 1 577 ? 39.969 -8.122 34.196 1 24.19 806 ILE A C 1
ATOM 4295 O O . ILE A 1 577 ? 39.91 -6.902 34.321 1 24.27 806 ILE A O 1
ATOM 4300 N N . ARG A 1 578 ? 39.326 -8.776 33.228 1 23.8 807 ARG A N 1
ATOM 4301 C CA . ARG A 1 578 ? 38.562 -8.062 32.213 1 25.11 807 ARG A CA 1
ATOM 4302 C C . ARG A 1 578 ? 37.033 -8.273 32.24 1 25.64 807 ARG A C 1
ATOM 4303 O O . ARG A 1 578 ? 36.346 -7.758 31.37 1 26.3 807 ARG A O 1
ATOM 4311 N N . ARG A 1 579 ? 36.502 -9.021 33.204 1 25.07 808 ARG A N 1
ATOM 4312 C CA . ARG A 1 579 ? 35.071 -9.239 33.328 1 24.79 808 ARG A CA 1
ATOM 4313 C C . ARG A 1 579 ? 34.697 -9.23 34.798 1 26.3 808 ARG A C 1
ATOM 4314 O O . ARG A 1 579 ? 35.331 -9.91 35.605 1 27 808 ARG A O 1
ATOM 4322 N N . TYR A 1 580 ? 33.641 -8.5 35.141 1 26.66 809 TYR A N 1
ATOM 4323 C CA . TYR A 1 580 ? 33.145 -8.4 36.501 1 27.29 809 TYR A CA 1
ATOM 4324 C C . TYR A 1 580 ? 32.317 -9.62 36.878 1 28.37 809 TYR A C 1
ATOM 4325 O O . TYR A 1 580 ? 32.237 -9.914 38.063 1 30 809 TYR A O 1
ATOM 4334 N N . ALA A 1 581 ? 31.784 -10.412 35.908 1 27.38 810 ALA A N 1
ATOM 4335 C CA . ALA A 1 581 ? 31.039 -11.636 36.263 1 27.16 810 ALA A CA 1
ATOM 4336 C C . ALA A 1 581 ? 31.949 -12.598 37.025 1 26.76 810 ALA A C 1
ATOM 4337 O O . ALA A 1 581 ? 31.58 -13.088 38.068 1 26.56 810 ALA A O 1
ATOM 4339 N N . ASP A 1 582 ? 33.193 -12.729 36.56 1 26.64 811 ASP A N 1
ATOM 4340 C CA . ASP A 1 582 ? 34.236 -13.593 37.078 1 26.2 811 ASP A CA 1
ATOM 4341 C C . ASP A 1 582 ? 34.611 -13.2 38.474 1 25.6 811 ASP A C 1
ATOM 4342 O O . ASP A 1 582 ? 34.763 -14.09 39.302 1 26.53 811 ASP A O 1
ATOM 4347 N N . VAL A 1 583 ? 34.677 -11.891 38.766 1 24.4 812 VAL A N 1
ATOM 4348 C CA . VAL A 1 583 ? 34.945 -11.34 40.095 1 23.95 812 VAL A CA 1
ATOM 4349 C C . VAL A 1 583 ? 33.853 -11.844 41.067 1 24.25 812 VAL A C 1
ATOM 4350 O O . VAL A 1 583 ? 34.156 -12.377 42.139 1 24.39 812 VAL A O 1
ATOM 4354 N N . ILE A 1 584 ? 32.594 -11.743 40.653 1 24.27 813 ILE A N 1
ATOM 4355 C CA . ILE A 1 584 ? 31.48 -12.239 41.441 1 25.6 813 ILE A CA 1
ATOM 4356 C C . ILE A 1 584 ? 31.536 -13.772 41.639 1 26.49 813 ILE A C 1
ATOM 4357 O O . ILE A 1 584 ? 31.169 -14.238 42.709 1 27.39 813 ILE A O 1
ATOM 4362 N N . VAL A 1 585 ? 32.006 -14.548 40.64 1 26.25 814 VAL A N 1
ATOM 4363 C CA . VAL A 1 585 ? 32.103 -16.005 40.759 1 27.04 814 VAL A CA 1
ATOM 4364 C C . VAL A 1 585 ? 33.265 -16.407 41.68 1 27.32 814 VAL A C 1
ATOM 4365 O O . VAL A 1 585 ? 33.096 -17.289 42.518 1 27.38 814 VAL A O 1
ATOM 4369 N N . HIS A 1 586 ? 34.423 -15.731 41.563 1 26.55 815 HIS A N 1
ATOM 4370 C CA . HIS A 1 586 ? 35.568 -15.973 42.445 1 26.5 815 HIS A CA 1
ATOM 4371 C C . HIS A 1 586 ? 35.16 -15.679 43.918 1 27.53 815 HIS A C 1
ATOM 4372 O O . HIS A 1 586 ? 35.676 -16.298 44.854 1 27.83 815 HIS A O 1
ATOM 4379 N N . ARG A 1 587 ? 34.277 -14.674 44.118 1 27.53 816 ARG A N 1
ATOM 4380 C CA . ARG A 1 587 ? 33.806 -14.336 45.446 1 27.9 816 ARG A CA 1
ATOM 4381 C C . ARG A 1 587 ? 32.937 -15.462 45.961 1 28.81 816 ARG A C 1
ATOM 4382 O O . ARG A 1 587 ? 33.146 -15.953 47.073 1 29.36 816 ARG A O 1
ATOM 4390 N N . GLN A 1 588 ? 32.002 -15.918 45.127 1 28.58 817 GLN A N 1
ATOM 4391 C CA . GLN A 1 588 ? 31.096 -16.978 45.5 1 29.1 817 GLN A CA 1
ATOM 4392 C C . GLN A 1 588 ? 31.766 -18.318 45.662 1 29.88 817 GLN A C 1
ATOM 4393 O O . GLN A 1 588 ? 31.235 -19.176 46.368 1 30.95 817 GLN A O 1
ATOM 4399 N N . LEU A 1 589 ? 32.879 -18.542 44.963 1 29.31 818 LEU A N 1
ATOM 4400 C CA . LEU A 1 589 ? 33.621 -19.795 45.076 1 29.14 818 LEU A CA 1
ATOM 4401 C C . LEU A 1 589 ? 34.382 -19.803 46.398 1 29.46 818 LEU A C 1
ATOM 4402 O O . LEU A 1 589 ? 34.435 -20.833 47.059 1 28.93 818 LEU A O 1
ATOM 4407 N N . ALA A 1 590 ? 34.891 -18.628 46.836 1 29.86 819 ALA A N 1
ATOM 4408 C CA . ALA A 1 590 ? 35.593 -18.554 48.103 1 30.27 819 ALA A CA 1
ATOM 4409 C C . ALA A 1 590 ? 34.601 -18.786 49.236 1 30.99 819 ALA A C 1
ATOM 4410 O O . ALA A 1 590 ? 34.882 -19.579 50.115 1 31.63 819 ALA A O 1
ATOM 4412 N N . ALA A 1 591 ? 33.407 -18.195 49.159 1 30.89 820 ALA A N 1
ATOM 4413 C CA . ALA A 1 591 ? 32.377 -18.384 50.172 1 31.04 820 ALA A CA 1
ATOM 4414 C C . ALA A 1 591 ? 31.851 -19.816 50.157 1 31.72 820 ALA A C 1
ATOM 4415 O O . ALA A 1 591 ? 31.546 -20.357 51.218 1 32.15 820 ALA A O 1
ATOM 4417 N N . ALA A 1 592 ? 31.834 -20.469 48.976 1 31.78 821 ALA A N 1
ATOM 4418 C CA . ALA A 1 592 ? 31.43 -21.868 48.849 1 31.73 821 ALA A CA 1
ATOM 4419 C C . ALA A 1 592 ? 32.421 -22.766 49.583 1 31.65 821 ALA A C 1
ATOM 4420 O O . ALA A 1 592 ? 32.005 -23.674 50.301 1 32.64 821 ALA A O 1
ATOM 4422 N N . LEU A 1 593 ? 33.722 -22.5 49.455 1 30.37 822 LEU A N 1
ATOM 4423 C CA . LEU A 1 593 ? 34.735 -23.294 50.164 1 29.73 822 LEU A CA 1
ATOM 4424 C C . LEU A 1 593 ? 34.869 -22.92 51.648 1 31.16 822 LEU A C 1
ATOM 4425 O O . LEU A 1 593 ? 35.431 -23.686 52.418 1 31.1 822 LEU A O 1
ATOM 4430 N N . GLY A 1 594 ? 34.355 -21.757 52.039 1 32.21 823 GLY A N 1
ATOM 4431 C CA . GLY A 1 594 ? 34.464 -21.295 53.416 1 34.1 823 GLY A CA 1
ATOM 4432 C C . GLY A 1 594 ? 35.774 -20.592 53.737 1 35.8 823 GLY A C 1
ATOM 4433 O O . GLY A 1 594 ? 36.118 -20.404 54.907 1 35.35 823 GLY A O 1
ATOM 4434 N N . ILE A 1 595 ? 36.531 -20.232 52.709 1 37.55 824 ILE A N 1
ATOM 4435 C CA . ILE A 1 595 ? 37.762 -19.487 52.874 1 40.33 824 ILE A CA 1
ATOM 4436 C C . ILE A 1 595 ? 37.504 -17.938 52.749 1 45.84 824 ILE A C 1
ATOM 4437 O O . ILE A 1 595 ? 38.449 -17.151 52.646 1 46.18 824 ILE A O 1
ATOM 4442 N N . MET A 1 596 ? 36.209 -17.521 52.809 1 49.76 825 MET A N 1
ATOM 4443 C CA . MET A 1 596 ? 35.679 -16.156 52.728 1 53.93 825 MET A CA 1
ATOM 4444 C C . MET A 1 596 ? 34.206 -16.17 53.263 1 58.83 825 MET A C 1
ATOM 4445 O O . MET A 1 596 ? 33.593 -17.246 53.375 1 59.53 825 MET A O 1
ATOM 4450 N N . ASP A 1 597 ? 33.657 -14.987 53.624 1 61.75 826 ASP A N 1
ATOM 4451 C CA . ASP A 1 597 ? 32.286 -14.846 54.139 1 64.85 826 ASP A CA 1
ATOM 4452 C C . ASP A 1 597 ? 31.262 -14.647 52.997 1 67.1 826 ASP A C 1
ATOM 4453 O O . ASP A 1 597 ? 31.631 -14.164 51.924 1 67.77 826 ASP A O 1
ATOM 4458 N N . VAL A 1 598 ? 29.978 -15.001 53.224 1 67.97 827 VAL A N 1
ATOM 4459 C CA . VAL A 1 598 ? 28.926 -14.819 52.206 1 69.16 827 VAL A CA 1
ATOM 4460 C C . VAL A 1 598 ? 28.412 -13.364 52.256 1 70.35 827 VAL A C 1
ATOM 4461 O O . VAL A 1 598 ? 28.325 -12.779 53.341 1 70.63 827 VAL A O 1
ATOM 4465 N N . SER A 1 599 ? 28.075 -12.777 51.095 1 70.92 828 SER A N 1
ATOM 4466 C CA . SER A 1 599 ? 27.607 -11.393 51.052 1 71.86 828 SER A CA 1
ATOM 4467 C C . SER A 1 599 ? 26.122 -11.246 50.68 1 72.89 828 SER A C 1
ATOM 4468 O O . SER A 1 599 ? 25.517 -12.178 50.153 1 72.98 828 SER A O 1
ATOM 4471 N N . GLU A 1 600 ? 25.552 -10.057 50.939 1 73.56 829 GLU A N 1
ATOM 4472 C CA . GLU A 1 600 ? 24.161 -9.717 50.631 1 74.28 829 GLU A CA 1
ATOM 4473 C C . GLU A 1 600 ? 24.067 -8.825 49.384 1 74.1 829 GLU A C 1
ATOM 4474 O O . GLU A 1 600 ? 25.054 -8.22 48.96 1 73.87 829 GLU A O 1
ATOM 4480 N N . HIS A 1 602 ? 25.296 -10.743 46.532 1 64.63 831 HIS A N 1
ATOM 4481 C CA . HIS A 1 602 ? 24.862 -12.093 46.187 1 65.27 831 HIS A CA 1
ATOM 4482 C C . HIS A 1 602 ? 23.495 -12.46 46.808 1 65.35 831 HIS A C 1
ATOM 4483 O O . HIS A 1 602 ? 22.571 -12.781 46.07 1 65.55 831 HIS A O 1
ATOM 4490 N N . MET A 1 603 ? 23.358 -12.418 48.147 1 64.96 832 MET A N 1
ATOM 4491 C CA . MET A 1 603 ? 22.118 -12.825 48.803 1 65.18 832 MET A CA 1
ATOM 4492 C C . MET A 1 603 ? 20.846 -12.014 48.438 1 65.58 832 MET A C 1
ATOM 4493 O O . MET A 1 603 ? 19.828 -12.635 48.143 1 65.69 832 MET A O 1
ATOM 4498 N N . VAL A 1 604 ? 20.871 -10.669 48.482 1 65.71 833 VAL A N 1
ATOM 4499 C CA . VAL A 1 604 ? 19.67 -9.868 48.175 1 66.02 833 VAL A CA 1
ATOM 4500 C C . VAL A 1 604 ? 19.159 -10.099 46.74 1 66.28 833 VAL A C 1
ATOM 4501 O O . VAL A 1 604 ? 19.882 -9.855 45.766 1 66.25 833 VAL A O 1
ATOM 4505 N N . SER A 1 605 ? 17.908 -10.593 46.63 1 66.14 834 SER A N 1
ATOM 4506 C CA . SER A 1 605 ? 17.26 -10.947 45.364 1 66.21 834 SER A CA 1
ATOM 4507 C C . SER A 1 605 ? 17.306 -9.857 44.314 1 65.11 834 SER A C 1
ATOM 4508 O O . SER A 1 605 ? 17.832 -10.116 43.238 1 65.27 834 SER A O 1
ATOM 4511 N N . VAL A 1 606 ? 16.8 -8.641 44.607 1 64.02 835 VAL A N 1
ATOM 4512 C CA . VAL A 1 606 ? 16.83 -7.55 43.623 1 63.6 835 VAL A CA 1
ATOM 4513 C C . VAL A 1 606 ? 18.252 -7.24 43.151 1 62.85 835 VAL A C 1
ATOM 4514 O O . VAL A 1 606 ? 18.482 -7.144 41.951 1 63.18 835 VAL A O 1
ATOM 4518 N N . LYS A 1 607 ? 19.208 -7.186 44.105 1 61.42 836 LYS A N 1
ATOM 4519 C CA . LYS A 1 607 ? 20.638 -6.942 43.896 1 59.72 836 LYS A CA 1
ATOM 4520 C C . LYS A 1 607 ? 21.331 -7.986 42.992 1 57.94 836 LYS A C 1
ATOM 4521 O O . LYS A 1 607 ? 21.993 -7.596 42.03 1 58.05 836 LYS A O 1
ATOM 4527 N N . MET A 1 608 ? 21.145 -9.288 43.25 1 56.35 837 MET A N 1
ATOM 4528 C CA . MET A 1 608 ? 21.763 -10.321 42.403 1 55.17 837 MET A CA 1
ATOM 4529 C C . MET A 1 608 ? 21.174 -10.362 40.962 1 54.35 837 MET A C 1
ATOM 4530 O O . MET A 1 608 ? 21.872 -10.674 39.991 1 54.03 837 MET A O 1
ATOM 4535 N N . GLU A 1 609 ? 19.908 -9.969 40.826 1 53.71 838 GLU A N 1
ATOM 4536 C CA . GLU A 1 609 ? 19.252 -9.922 39.525 1 53.18 838 GLU A CA 1
ATOM 4537 C C . GLU A 1 609 ? 19.563 -8.598 38.784 1 51.54 838 GLU A C 1
ATOM 4538 O O . GLU A 1 609 ? 19.548 -8.57 37.551 1 51.73 838 GLU A O 1
ATOM 4544 N N . ALA A 1 610 ? 19.91 -7.526 39.532 1 49.63 839 ALA A N 1
ATOM 4545 C CA . ALA A 1 610 ? 20.353 -6.242 38.974 1 47.98 839 ALA A CA 1
ATOM 4546 C C . ALA A 1 610 ? 21.814 -6.355 38.532 1 46.37 839 ALA A C 1
ATOM 4547 O O . ALA A 1 610 ? 22.223 -5.677 37.59 1 46.66 839 ALA A O 1
ATOM 4549 N N . LEU A 1 611 ? 22.608 -7.19 39.233 1 44.21 840 LEU A N 1
ATOM 4550 C CA . LEU A 1 611 ? 24.003 -7.438 38.944 1 42.64 840 LEU A CA 1
ATOM 4551 C C . LEU A 1 611 ? 24.096 -8.09 37.589 1 40.23 840 LEU A C 1
ATOM 4552 O O . LEU A 1 611 ? 24.853 -7.61 36.756 1 40 840 LEU A O 1
ATOM 4557 N N . ALA A 1 612 ? 23.272 -9.131 37.342 1 38.42 841 ALA A N 1
ATOM 4558 C CA . ALA A 1 612 ? 23.21 -9.855 36.07 1 37.34 841 ALA A CA 1
ATOM 4559 C C . ALA A 1 612 ? 22.739 -8.916 34.945 1 37 841 ALA A C 1
ATOM 4560 O O . ALA A 1 612 ? 23.294 -8.927 33.846 1 37.48 841 ALA A O 1
ATOM 4562 N N . SER A 1 613 ? 21.739 -8.082 35.233 1 35.89 842 SER A N 1
ATOM 4563 C CA . SER A 1 613 ? 21.158 -7.158 34.276 1 34.93 842 SER A CA 1
ATOM 4564 C C . SER A 1 613 ? 22.199 -6.248 33.621 1 33.19 842 SER A C 1
ATOM 4565 O O . SER A 1 613 ? 22.216 -6.125 32.396 1 32.8 842 SER A O 1
ATOM 4568 N N . ASN A 1 614 ? 23.096 -5.657 34.441 1 32.07 843 ASN A N 1
ATOM 4569 C CA . ASN A 1 614 ? 24.164 -4.753 34.004 1 31.31 843 ASN A CA 1
ATOM 4570 C C . ASN A 1 614 ? 25.273 -5.493 33.308 1 30.62 843 ASN A C 1
ATOM 4571 O O . ASN A 1 614 ? 25.861 -4.95 32.39 1 31.17 843 ASN A O 1
ATOM 4576 N N . LEU A 1 615 ? 25.564 -6.733 33.732 1 29.48 844 LEU A N 1
ATOM 4577 C CA . LEU A 1 615 ? 26.574 -7.595 33.115 1 28.22 844 LEU A CA 1
ATOM 4578 C C . LEU A 1 615 ? 26.22 -7.834 31.647 1 26.36 844 LEU A C 1
ATOM 4579 O O . LEU A 1 615 ? 27.062 -7.684 30.776 1 25.68 844 LEU A O 1
ATOM 4584 N N . ASN A 1 616 ? 24.941 -8.114 31.397 1 25.76 845 ASN A N 1
ATOM 4585 C CA . ASN A 1 616 ? 24.322 -8.362 30.103 1 25.98 845 ASN A CA 1
ATOM 4586 C C . ASN A 1 616 ? 24.272 -7.116 29.21 1 27.1 845 ASN A C 1
ATOM 4587 O O . ASN A 1 616 ? 24.509 -7.217 28.008 1 28.07 845 ASN A O 1
ATOM 4592 N N . TYR A 1 617 ? 23.967 -5.957 29.791 1 26.66 846 TYR A N 1
ATOM 4593 C CA . TYR A 1 617 ? 23.916 -4.679 29.08 1 26.6 846 TYR A CA 1
ATOM 4594 C C . TYR A 1 617 ? 25.332 -4.261 28.631 1 26.92 846 TYR A C 1
ATOM 4595 O O . TYR A 1 617 ? 25.565 -4.032 27.442 1 26.8 846 TYR A O 1
ATOM 4604 N N . ARG A 1 618 ? 26.252 -4.133 29.594 1 26.99 847 ARG A N 1
ATOM 4605 C CA . ARG A 1 618 ? 27.621 -3.743 29.366 1 27.77 847 ARG A CA 1
ATOM 4606 C C . ARG A 1 618 ? 28.332 -4.7 28.435 1 29.69 847 ARG A C 1
ATOM 4607 O O . ARG A 1 618 ? 29.127 -4.229 27.623 1 30.99 847 ARG A O 1
ATOM 4615 N N . HIS A 1 619 ? 28.035 -6.028 28.517 1 29.33 848 HIS A N 1
ATOM 4616 C CA . HIS A 1 619 ? 28.634 -7.033 27.636 1 29.58 848 HIS A CA 1
ATOM 4617 C C . HIS A 1 619 ? 28.219 -6.764 26.199 1 30.11 848 HIS A C 1
ATOM 4618 O O . HIS A 1 619 ? 29.057 -6.787 25.303 1 30.35 848 HIS A O 1
ATOM 4625 N N . GLU A 1 620 ? 26.935 -6.508 25.981 1 30.34 849 GLU A N 1
ATOM 4626 C CA . GLU A 1 620 ? 26.415 -6.22 24.654 1 31.21 849 GLU A CA 1
ATOM 4627 C C . GLU A 1 620 ? 27.005 -4.963 24.072 1 31.34 849 GLU A C 1
ATOM 4628 O O . GLU A 1 620 ? 27.395 -4.973 22.908 1 32.45 849 GLU A O 1
ATOM 4634 N N . GLN A 1 621 ? 27.099 -3.888 24.858 1 30.4 850 GLN A N 1
ATOM 4635 C CA . GLN A 1 621 ? 27.651 -2.633 24.348 1 29.82 850 GLN A CA 1
ATOM 4636 C C . GLN A 1 621 ? 29.101 -2.769 24.02 1 30.08 850 GLN A C 1
ATOM 4637 O O . GLN A 1 621 ? 29.535 -2.167 23.047 1 30.64 850 GLN A O 1
ATOM 4643 N N . ALA A 1 622 ? 29.863 -3.542 24.804 1 30 851 ALA A N 1
ATOM 4644 C CA . ALA A 1 622 ? 31.289 -3.722 24.529 1 30.96 851 ALA A CA 1
ATOM 4645 C C . ALA A 1 622 ? 31.526 -4.492 23.232 1 32.29 851 ALA A C 1
ATOM 4646 O O . ALA A 1 622 ? 32.488 -4.193 22.521 1 32.51 851 ALA A O 1
ATOM 4648 N N . GLN A 1 623 ? 30.608 -5.432 22.892 1 33.02 852 GLN A N 1
ATOM 4649 C CA . GLN A 1 623 ? 30.613 -6.212 21.65 1 34.22 852 GLN A CA 1
ATOM 4650 C C . GLN A 1 623 ? 30.343 -5.306 20.435 1 34.7 852 GLN A C 1
ATOM 4651 O O . GLN A 1 623 ? 31.08 -5.384 19.451 1 35.13 852 GLN A O 1
ATOM 4657 N N . LYS A 1 624 ? 29.304 -4.43 20.515 1 34.37 853 LYS A N 1
ATOM 4658 C CA . LYS A 1 624 ? 28.978 -3.444 19.477 1 34.36 853 LYS A CA 1
ATOM 4659 C C . LYS A 1 624 ? 30.14 -2.487 19.321 1 33.58 853 LYS A C 1
ATOM 4660 O O . LYS A 1 624 ? 30.464 -2.131 18.2 1 33.63 853 LYS A O 1
ATOM 4666 N N . ALA A 1 625 ? 30.762 -2.042 20.433 1 33.07 854 ALA A N 1
ATOM 4667 C CA . ALA A 1 625 ? 31.876 -1.1 20.353 1 33.7 854 ALA A CA 1
ATOM 4668 C C . ALA A 1 625 ? 33.041 -1.706 19.576 1 34.31 854 ALA A C 1
ATOM 4669 O O . ALA A 1 625 ? 33.565 -1.042 18.671 1 34.42 854 ALA A O 1
ATOM 4671 N N . GLY A 1 626 ? 33.372 -2.975 19.882 1 33.75 855 GLY A N 1
ATOM 4672 C CA . GLY A 1 626 ? 34.423 -3.715 19.2 1 33.9 855 GLY A CA 1
ATOM 4673 C C . GLY A 1 626 ? 34.163 -3.871 17.71 1 34.34 855 GLY A C 1
ATOM 4674 O O . GLY A 1 626 ? 35.074 -3.61 16.911 1 34.4 855 GLY A O 1
ATOM 4675 N N . ARG A 1 627 ? 32.912 -4.311 17.316 1 34.12 856 ARG A N 1
ATOM 4676 C CA . ARG A 1 627 ? 32.505 -4.475 15.903 1 34.41 856 ARG A CA 1
ATOM 4677 C C . ARG A 1 627 ? 32.541 -3.106 15.188 1 34.57 856 ARG A C 1
ATOM 4678 O O . ARG A 1 627 ? 33.03 -3.019 14.067 1 34.91 856 ARG A O 1
ATOM 4686 N N . ASP A 1 628 ? 32.081 -2.031 15.857 1 33.91 857 ASP A N 1
ATOM 4687 C CA . ASP A 1 628 ? 32.094 -0.672 15.323 1 33.98 857 ASP A CA 1
ATOM 4688 C C . ASP A 1 628 ? 33.524 -0.264 14.985 1 33.94 857 ASP A C 1
ATOM 4689 O O . ASP A 1 628 ? 33.772 0.293 13.923 1 34.21 857 ASP A O 1
ATOM 4694 N N . SER A 1 629 ? 34.466 -0.547 15.894 1 33.82 858 SER A N 1
ATOM 4695 C CA . SER A 1 629 ? 35.879 -0.213 15.708 1 33.96 858 SER A CA 1
ATOM 4696 C C . SER A 1 629 ? 36.478 -1.032 14.554 1 34.83 858 SER A C 1
ATOM 4697 O O . SER A 1 629 ? 37.238 -0.493 13.746 1 35.52 858 SER A O 1
ATOM 4700 N N . GLN A 1 630 ? 36.062 -2.304 14.419 1 34.47 859 GLN A N 1
ATOM 4701 C CA . GLN A 1 630 ? 36.495 -3.174 13.332 1 34.73 859 GLN A CA 1
ATOM 4702 C C . GLN A 1 630 ? 36.076 -2.587 12.003 1 35.54 859 GLN A C 1
ATOM 4703 O O . GLN A 1 630 ? 36.934 -2.394 11.145 1 36.04 859 GLN A O 1
ATOM 4709 N N . ASN A 1 631 ? 34.787 -2.22 11.852 1 35.79 860 ASN A N 1
ATOM 4710 C CA . ASN A 1 631 ? 34.305 -1.606 10.614 1 36.89 860 ASN A CA 1
ATOM 4711 C C . ASN A 1 631 ? 35.05 -0.314 10.293 1 36.71 860 ASN A C 1
ATOM 4712 O O . ASN A 1 631 ? 35.441 -0.098 9.146 1 36.66 860 ASN A O 1
ATOM 4717 N N . LEU A 1 632 ? 35.279 0.521 11.317 1 36.61 861 LEU A N 1
ATOM 4718 C CA . LEU A 1 632 ? 35.969 1.807 11.209 1 36.81 861 LEU A CA 1
ATOM 4719 C C . LEU A 1 632 ? 37.309 1.678 10.509 1 38.03 861 LEU A C 1
ATOM 4720 O O . LEU A 1 632 ? 37.561 2.378 9.528 1 38.25 861 LEU A O 1
ATOM 4725 N N . PHE A 1 633 ? 38.154 0.768 11.018 1 38.82 862 PHE A N 1
ATOM 4726 C CA . PHE A 1 633 ? 39.486 0.524 10.521 1 39.58 862 PHE A CA 1
ATOM 4727 C C . PHE A 1 633 ? 39.484 -0.118 9.147 1 39.89 862 PHE A C 1
ATOM 4728 O O . PHE A 1 633 ? 40.429 0.113 8.391 1 40.28 862 PHE A O 1
ATOM 4736 N N . THR A 1 634 ? 38.417 -0.877 8.785 1 39.35 863 THR A N 1
ATOM 4737 C CA . THR A 1 634 ? 38.316 -1.445 7.431 1 39.12 863 THR A CA 1
ATOM 4738 C C . THR A 1 634 ? 38.092 -0.321 6.425 1 39.18 863 THR A C 1
ATOM 4739 O O . THR A 1 634 ? 38.712 -0.316 5.364 1 39.48 863 THR A O 1
ATOM 4743 N N . GLY A 1 635 ? 37.275 0.656 6.795 1 39.06 864 GLY A N 1
ATOM 4744 C CA . GLY A 1 635 ? 37.051 1.849 5.996 1 39.56 864 GLY A CA 1
ATOM 4745 C C . GLY A 1 635 ? 38.33 2.635 5.808 1 40.3 864 GLY A C 1
ATOM 4746 O O . GLY A 1 635 ? 38.611 3.059 4.688 1 40.89 864 GLY A O 1
ATOM 4747 N N . PHE A 1 636 ? 39.146 2.791 6.894 1 40.5 865 PHE A N 1
ATOM 4748 C CA . PHE A 1 636 ? 40.452 3.491 6.891 1 40.98 865 PHE A CA 1
ATOM 4749 C C . PHE A 1 636 ? 41.466 2.746 6.007 1 42.51 865 PHE A C 1
ATOM 4750 O O . PHE A 1 636 ? 42.292 3.385 5.364 1 42.13 865 PHE A O 1
ATOM 4758 N N . TYR A 1 637 ? 41.43 1.4 6.004 1 43.97 866 TYR A N 1
ATOM 4759 C CA . TYR A 1 637 ? 42.336 0.608 5.176 1 46.25 866 TYR A CA 1
ATOM 4760 C C . TYR A 1 637 ? 41.973 0.777 3.703 1 47.93 866 TYR A C 1
ATOM 4761 O O . TYR A 1 637 ? 42.862 0.928 2.863 1 47.65 866 TYR A O 1
ATOM 4770 N N . LEU A 1 638 ? 40.672 0.743 3.388 1 49.49 867 LEU A N 1
ATOM 4771 C CA . LEU A 1 638 ? 40.232 0.919 2.007 1 51.48 867 LEU A CA 1
ATOM 4772 C C . LEU A 1 638 ? 40.505 2.342 1.502 1 54.1 867 LEU A C 1
ATOM 4773 O O . LEU A 1 638 ? 40.72 2.517 0.305 1 55 867 LEU A O 1
ATOM 4778 N N . ARG A 1 639 ? 40.63 3.336 2.402 1 55.39 868 ARG A N 1
ATOM 4779 C CA . ARG A 1 639 ? 41.021 4.698 2.018 1 57.2 868 ARG A CA 1
ATOM 4780 C C . ARG A 1 639 ? 42.403 4.734 1.32 1 59.26 868 ARG A C 1
ATOM 4781 O O . ARG A 1 639 ? 42.736 5.738 0.706 1 59.43 868 ARG A O 1
ATOM 4789 N N . ASN A 1 640 ? 43.222 3.68 1.456 1 60.96 869 ASN A N 1
ATOM 4790 C CA . ASN A 1 640 ? 44.52 3.622 0.793 1 63.4 869 ASN A CA 1
ATOM 4791 C C . ASN A 1 640 ? 44.36 3.556 -0.738 1 66.62 869 ASN A C 1
ATOM 4792 O O . ASN A 1 640 ? 45.227 4.039 -1.474 1 67.03 869 ASN A O 1
ATOM 4797 N N . PHE A 1 641 ? 43.234 3.005 -1.217 1 68.59 870 PHE A N 1
ATOM 4798 C CA . PHE A 1 641 ? 42.939 2.885 -2.648 1 70.82 870 PHE A CA 1
ATOM 4799 C C . PHE A 1 641 ? 41.935 3.98 -3.079 1 72.95 870 PHE A C 1
ATOM 4800 O O . PHE A 1 641 ? 41.066 3.72 -3.914 1 73.26 870 PHE A O 1
ATOM 4808 N N . ALA A 1 642 ? 42.061 5.197 -2.493 1 74.08 871 ALA A N 1
ATOM 4809 C CA . ALA A 1 642 ? 41.206 6.36 -2.755 1 75.68 871 ALA A CA 1
ATOM 4810 C C . ALA A 1 642 ? 41.257 6.773 -4.206 1 77.32 871 ALA A C 1
ATOM 4811 O O . ALA A 1 642 ? 42.345 7.041 -4.728 1 77.43 871 ALA A O 1
ATOM 4813 N N . ASN A 1 643 ? 40.072 6.832 -4.858 1 78.27 872 ASN A N 1
ATOM 4814 C CA . ASN A 1 643 ? 39.9 7.187 -6.279 1 79.38 872 ASN A CA 1
ATOM 4815 C C . ASN A 1 643 ? 40.709 6.281 -7.244 1 79.83 872 ASN A C 1
ATOM 4816 O O . ASN A 1 643 ? 40.759 6.561 -8.447 1 80.46 872 ASN A O 1
ATOM 4821 N N . GLN A 1 644 ? 41.317 5.192 -6.702 1 79.16 873 GLN A N 1
ATOM 4822 C CA . GLN A 1 644 ? 42.109 4.166 -7.381 1 78.86 873 GLN A CA 1
ATOM 4823 C C . GLN A 1 644 ? 41.248 2.912 -7.593 1 78.16 873 GLN A C 1
ATOM 4824 O O . GLN A 1 644 ? 40.144 2.815 -7.035 1 78.3 873 GLN A O 1
ATOM 4830 N N . GLU A 1 645 ? 41.744 1.945 -8.392 1 77.26 874 GLU A N 1
ATOM 4831 C CA . GLU A 1 645 ? 40.968 0.739 -8.632 1 76.79 874 GLU A CA 1
ATOM 4832 C C . GLU A 1 645 ? 41.468 -0.44 -7.825 1 74.83 874 GLU A C 1
ATOM 4833 O O . GLU A 1 645 ? 42.573 -0.946 -8.031 1 74.74 874 GLU A O 1
ATOM 4839 N N . ILE A 1 646 ? 40.626 -0.839 -6.865 1 73.09 875 ILE A N 1
ATOM 4840 C CA . ILE A 1 646 ? 40.855 -1.95 -5.952 1 71.78 875 ILE A CA 1
ATOM 4841 C C . ILE A 1 646 ? 40.238 -3.214 -6.552 1 69.77 875 ILE A C 1
ATOM 4842 O O . ILE A 1 646 ? 39.062 -3.207 -6.919 1 69.83 875 ILE A O 1
ATOM 4847 N N . PRO A 1 647 ? 41.052 -4.279 -6.724 1 68 876 PRO A N 1
ATOM 4848 C CA . PRO A 1 647 ? 40.547 -5.526 -7.351 1 66.82 876 PRO A CA 1
ATOM 4849 C C . PRO A 1 647 ? 39.263 -6.13 -6.767 1 65.12 876 PRO A C 1
ATOM 4850 O O . PRO A 1 647 ? 38.98 -5.973 -5.572 1 65.32 876 PRO A O 1
ATOM 4854 N N . SER A 1 648 ? 38.495 -6.841 -7.618 1 63.36 877 SER A N 1
ATOM 4855 C CA . SER A 1 648 ? 37.225 -7.47 -7.233 1 62.35 877 SER A CA 1
ATOM 4856 C C . SER A 1 648 ? 37.376 -8.819 -6.54 1 60.68 877 SER A C 1
ATOM 4857 O O . SER A 1 648 ? 38.16 -9.653 -6.97 1 61.08 877 SER A O 1
ATOM 4860 N N . GLU A 1 649 ? 36.62 -9.035 -5.473 1 59.05 878 GLU A N 1
ATOM 4861 C CA . GLU A 1 649 ? 36.683 -10.281 -4.712 1 58.32 878 GLU A CA 1
ATOM 4862 C C . GLU A 1 649 ? 35.32 -10.984 -4.702 1 57.07 878 GLU A C 1
ATOM 4863 O O . GLU A 1 649 ? 34.292 -10.341 -4.943 1 57.03 878 GLU A O 1
ATOM 4869 N N . ASP A 1 650 ? 35.312 -12.303 -4.384 1 55.69 879 ASP A N 1
ATOM 4870 C CA . ASP A 1 650 ? 34.098 -13.095 -4.246 1 55.02 879 ASP A CA 1
ATOM 4871 C C . ASP A 1 650 ? 33.203 -12.495 -3.151 1 53.97 879 ASP A C 1
ATOM 4872 O O . ASP A 1 650 ? 33.692 -12.02 -2.118 1 53.78 879 ASP A O 1
ATOM 4877 N N . GLY A 1 651 ? 31.899 -12.592 -3.363 1 53.06 880 GLY A N 1
ATOM 4878 C CA . GLY A 1 651 ? 30.887 -12.157 -2.408 1 52.5 880 GLY A CA 1
ATOM 4879 C C . GLY A 1 651 ? 29.693 -13.096 -2.376 1 51.46 880 GLY A C 1
ATOM 4880 O O . GLY A 1 651 ? 29.497 -13.882 -3.309 1 51.19 880 GLY A O 1
ATOM 4881 N N . TYR A 1 652 ? 28.88 -13.034 -1.311 1 50.67 881 TYR A N 1
ATOM 4882 C CA . TYR A 1 652 ? 27.686 -13.893 -1.22 1 50.59 881 TYR A CA 1
ATOM 4883 C C . TYR A 1 652 ? 26.465 -13.066 -0.868 1 51.1 881 TYR A C 1
ATOM 4884 O O . TYR A 1 652 ? 26.583 -12.108 -0.112 1 50.7 881 TYR A O 1
ATOM 4893 N N . VAL A 1 653 ? 25.285 -13.447 -1.377 1 51.57 882 VAL A N 1
ATOM 4894 C CA . VAL A 1 653 ? 24.059 -12.734 -1.038 1 52.25 882 VAL A CA 1
ATOM 4895 C C . VAL A 1 653 ? 23.652 -13.249 0.324 1 52.84 882 VAL A C 1
ATOM 4896 O O . VAL A 1 653 ? 23.376 -14.428 0.448 1 52.47 882 VAL A O 1
ATOM 4900 N N . VAL A 1 654 ? 23.71 -12.407 1.363 1 53.83 883 VAL A N 1
ATOM 4901 C CA . VAL A 1 654 ? 23.403 -12.842 2.723 1 55.45 883 VAL A CA 1
ATOM 4902 C C . VAL A 1 654 ? 22.013 -12.4 3.216 1 58.12 883 VAL A C 1
ATOM 4903 O O . VAL A 1 654 ? 21.43 -13.092 4.047 1 58.47 883 VAL A O 1
ATOM 4907 N N . LYS A 1 655 ? 21.483 -11.259 2.722 1 59.86 884 LYS A N 1
ATOM 4908 C CA . LYS A 1 655 ? 20.157 -10.741 3.106 1 61.7 884 LYS A CA 1
ATOM 4909 C C . LYS A 1 655 ? 19.418 -10.176 1.895 1 62.83 884 LYS A C 1
ATOM 4910 O O . LYS A 1 655 ? 20.033 -9.582 1.01 1 62.42 884 LYS A O 1
ATOM 4916 N N . LEU A 1 656 ? 18.09 -10.34 1.874 1 63.99 885 LEU A N 1
ATOM 4917 C CA . LEU A 1 656 ? 17.253 -9.84 0.788 1 65.42 885 LEU A CA 1
ATOM 4918 C C . LEU A 1 656 ? 15.99 -9.124 1.289 1 66.92 885 LEU A C 1
ATOM 4919 O O . LEU A 1 656 ? 14.994 -9.778 1.608 1 67.23 885 LEU A O 1
ATOM 4924 N N . SER A 1 657 ? 16.024 -7.783 1.329 1 67.82 886 SER A N 1
ATOM 4925 C CA . SER A 1 657 ? 14.866 -6.963 1.694 1 69.1 886 SER A CA 1
ATOM 4926 C C . SER A 1 657 ? 14.02 -6.639 0.414 1 71.21 886 SER A C 1
ATOM 4927 O O . SER A 1 657 ? 14.333 -7.146 -0.671 1 71.78 886 SER A O 1
ATOM 4930 N N . GLU A 1 658 ? 12.94 -5.834 0.531 1 71.99 887 GLU A N 1
ATOM 4931 C CA . GLU A 1 658 ? 12.13 -5.471 -0.643 1 72.97 887 GLU A CA 1
ATOM 4932 C C . GLU A 1 658 ? 12.989 -4.672 -1.644 1 73.02 887 GLU A C 1
ATOM 4933 O O . GLU A 1 658 ? 12.92 -4.904 -2.85 1 73.08 887 GLU A O 1
ATOM 4939 N N . THR A 1 659 ? 13.813 -3.752 -1.113 1 72.8 888 THR A N 1
ATOM 4940 C CA . THR A 1 659 ? 14.655 -2.82 -1.857 1 73.17 888 THR A CA 1
ATOM 4941 C C . THR A 1 659 ? 16.101 -3.23 -2.136 1 73.32 888 THR A C 1
ATOM 4942 O O . THR A 1 659 ? 16.617 -2.919 -3.215 1 73.69 888 THR A O 1
ATOM 4946 N N . HIS A 1 660 ? 16.786 -3.843 -1.154 1 72.61 889 HIS A N 1
ATOM 4947 C CA . HIS A 1 660 ? 18.206 -4.129 -1.311 1 72.11 889 HIS A CA 1
ATOM 4948 C C . HIS A 1 660 ? 18.643 -5.586 -1.211 1 70.32 889 HIS A C 1
ATOM 4949 O O . HIS A 1 660 ? 17.995 -6.414 -0.575 1 70.44 889 HIS A O 1
ATOM 4956 N N . VAL A 1 661 ? 19.797 -5.861 -1.841 1 68.36 890 VAL A N 1
ATOM 4957 C CA . VAL A 1 661 ? 20.541 -7.109 -1.828 1 66.59 890 VAL A CA 1
ATOM 4958 C C . VAL A 1 661 ? 21.762 -6.824 -0.944 1 64.39 890 VAL A C 1
ATOM 4959 O O . VAL A 1 661 ? 22.501 -5.873 -1.207 1 64.51 890 VAL A O 1
ATOM 4963 N N . PHE A 1 662 ? 21.965 -7.617 0.108 1 62.26 891 PHE A N 1
ATOM 4964 C CA . PHE A 1 662 ? 23.101 -7.418 1.005 1 60.29 891 PHE A CA 1
ATOM 4965 C C . PHE A 1 662 ? 24.145 -8.449 0.659 1 57.24 891 PHE A C 1
ATOM 4966 O O . PHE A 1 662 ? 23.824 -9.62 0.637 1 57.13 891 PHE A O 1
ATOM 4974 N N . VAL A 1 663 ? 25.358 -8.021 0.298 1 54.89 892 VAL A N 1
ATOM 4975 C CA . VAL A 1 663 ? 26.425 -8.933 -0.102 1 53.36 892 VAL A CA 1
ATOM 4976 C C . VAL A 1 663 ? 27.582 -8.946 0.89 1 52.47 892 VAL A C 1
ATOM 4977 O O . VAL A 1 663 ? 28.078 -7.889 1.24 1 53.52 892 VAL A O 1
ATOM 4981 N N . LEU A 1 664 ? 28.049 -10.124 1.324 1 50.83 893 LEU A N 1
ATOM 4982 C CA . LEU A 1 664 ? 29.189 -10.22 2.248 1 49.81 893 LEU A CA 1
ATOM 4983 C C . LEU A 1 664 ? 30.455 -10.55 1.483 1 49 893 LEU A C 1
ATOM 4984 O O . LEU A 1 664 ? 30.462 -11.498 0.715 1 49.2 893 LEU A O 1
ATOM 4989 N N . VAL A 1 665 ? 31.512 -9.762 1.683 1 48.34 894 VAL A N 1
ATOM 4990 C CA . VAL A 1 665 ? 32.81 -9.989 1.069 1 48.34 894 VAL A CA 1
ATOM 4991 C C . VAL A 1 665 ? 33.69 -10.583 2.159 1 48.4 894 VAL A C 1
ATOM 4992 O O . VAL A 1 665 ? 34.199 -9.862 3.004 1 48.19 894 VAL A O 1
ATOM 4996 N N . PRO A 1 666 ? 33.836 -11.918 2.185 1 48.72 895 PRO A N 1
ATOM 4997 C CA . PRO A 1 666 ? 34.627 -12.56 3.247 1 48.86 895 PRO A CA 1
ATOM 4998 C C . PRO A 1 666 ? 36.029 -11.999 3.452 1 49.42 895 PRO A C 1
ATOM 4999 O O . PRO A 1 666 ? 36.442 -11.848 4.596 1 49.56 895 PRO A O 1
ATOM 5003 N N . LYS A 1 667 ? 36.74 -11.667 2.349 1 49.44 896 LYS A N 1
ATOM 5004 C CA . LYS A 1 667 ? 38.096 -11.113 2.327 1 49.65 896 LYS A CA 1
ATOM 5005 C C . LYS A 1 667 ? 38.232 -9.913 3.26 1 49.93 896 LYS A C 1
ATOM 5006 O O . LYS A 1 667 ? 39.214 -9.815 3.996 1 50.5 896 LYS A O 1
ATOM 5012 N N . TYR A 1 668 ? 37.259 -8.998 3.221 1 49.32 897 TYR A N 1
ATOM 5013 C CA . TYR A 1 668 ? 37.295 -7.805 4.054 1 49.11 897 TYR A CA 1
ATOM 5014 C C . TYR A 1 668 ? 36.358 -7.832 5.252 1 48.61 897 TYR A C 1
ATOM 5015 O O . TYR A 1 668 ? 36.382 -6.893 6.046 1 49.01 897 TYR A O 1
ATOM 5024 N N . GLY A 1 669 ? 35.508 -8.841 5.353 1 47.56 898 GLY A N 1
ATOM 5025 C CA . GLY A 1 669 ? 34.509 -8.902 6.409 1 47.8 898 GLY A CA 1
ATOM 5026 C C . GLY A 1 669 ? 33.472 -7.791 6.317 1 48.18 898 GLY A C 1
ATOM 5027 O O . GLY A 1 669 ? 32.797 -7.496 7.306 1 48.71 898 GLY A O 1
ATOM 5028 N N . GLN A 1 670 ? 33.353 -7.142 5.139 1 47.89 899 GLN A N 1
ATOM 5029 C CA . GLN A 1 670 ? 32.419 -6.05 4.917 1 48.56 899 GLN A CA 1
ATOM 5030 C C . GLN A 1 670 ? 31.159 -6.518 4.214 1 49.62 899 GLN A C 1
ATOM 5031 O O . GLN A 1 670 ? 31.197 -7.419 3.375 1 49.44 899 GLN A O 1
ATOM 5037 N N . GLU A 1 671 ? 30.04 -5.889 4.553 1 50.69 900 GLU A N 1
ATOM 5038 C CA . GLU A 1 671 ? 28.738 -6.193 3.974 1 52.41 900 GLU A CA 1
ATOM 5039 C C . GLU A 1 671 ? 28.305 -4.971 3.19 1 53.46 900 GLU A C 1
ATOM 5040 O O . GLU A 1 671 ? 28.312 -3.854 3.717 1 53.6 900 GLU A O 1
ATOM 5046 N N . GLY A 1 672 ? 27.967 -5.173 1.932 1 53.98 901 GLY A N 1
ATOM 5047 C CA . GLY A 1 672 ? 27.53 -4.082 1.074 1 55.03 901 GLY A CA 1
ATOM 5048 C C . GLY A 1 672 ? 26.032 -4.09 0.862 1 55.78 901 GLY A C 1
ATOM 5049 O O . GLY A 1 672 ? 25.4 -5.147 0.919 1 55.78 901 GLY A O 1
ATOM 5050 N N . LYS A 1 673 ? 25.449 -2.914 0.623 1 56.15 902 LYS A N 1
ATOM 5051 C CA . LYS A 1 673 ? 24.015 -2.807 0.39 1 56.99 902 LYS A CA 1
ATOM 5052 C C . LYS A 1 673 ? 23.827 -2.339 -1.053 1 58.44 902 LYS A C 1
ATOM 5053 O O . LYS A 1 673 ? 24.366 -1.305 -1.424 1 58.42 902 LYS A O 1
ATOM 5059 N N . ILE A 1 674 ? 23.158 -3.148 -1.899 1 59.49 903 ILE A N 1
ATOM 5060 C CA . ILE A 1 674 ? 22.98 -2.811 -3.314 1 60.62 903 ILE A CA 1
ATOM 5061 C C . ILE A 1 674 ? 21.502 -2.738 -3.673 1 62.03 903 ILE A C 1
ATOM 5062 O O . ILE A 1 674 ? 20.743 -3.617 -3.303 1 61.91 903 ILE A O 1
ATOM 5067 N N . ALA A 1 675 ? 21.089 -1.682 -4.378 1 63.4 904 ALA A N 1
ATOM 5068 C CA . ALA A 1 675 ? 19.691 -1.48 -4.744 1 65.15 904 ALA A CA 1
ATOM 5069 C C . ALA A 1 675 ? 19.211 -2.401 -5.866 1 66.75 904 ALA A C 1
ATOM 5070 O O . ALA A 1 675 ? 19.863 -2.487 -6.913 1 66.8 904 ALA A O 1
ATOM 5072 N N . LYS A 1 676 ? 18.043 -3.055 -5.666 1 67.91 905 LYS A N 1
ATOM 5073 C CA . LYS A 1 676 ? 17.427 -3.955 -6.661 1 69.64 905 LYS A CA 1
ATOM 5074 C C . LYS A 1 676 ? 17.062 -3.242 -7.986 1 70.58 905 LYS A C 1
ATOM 5075 O O . LYS A 1 676 ? 16.964 -3.886 -9.036 1 70.7 905 LYS A O 1
ATOM 5081 N N . GLU A 1 677 ? 16.836 -1.918 -7.917 1 70.75 906 GLU A N 1
ATOM 5082 C CA . GLU A 1 677 ? 16.522 -1.087 -9.069 1 71.43 906 GLU A CA 1
ATOM 5083 C C . GLU A 1 677 ? 17.679 -1.105 -10.081 1 71.25 906 GLU A C 1
ATOM 5084 O O . GLU A 1 677 ? 17.44 -1.061 -11.29 1 70.97 906 GLU A O 1
ATOM 5090 N N . THR A 1 678 ? 18.933 -1.186 -9.57 1 71.1 907 THR A N 1
ATOM 5091 C CA . THR A 1 678 ? 20.19 -1.167 -10.328 1 71.24 907 THR A CA 1
ATOM 5092 C C . THR A 1 678 ? 20.636 -2.512 -10.921 1 70.63 907 THR A C 1
ATOM 5093 O O . THR A 1 678 ? 21.704 -2.573 -11.534 1 70.71 907 THR A O 1
ATOM 5097 N N . LEU A 1 679 ? 19.845 -3.577 -10.744 1 69.92 908 LEU A N 1
ATOM 5098 C CA . LEU A 1 679 ? 20.235 -4.898 -11.234 1 69.67 908 LEU A CA 1
ATOM 5099 C C . LEU A 1 679 ? 19.387 -5.444 -12.385 1 69.75 908 LEU A C 1
ATOM 5100 O O . LEU A 1 679 ? 18.158 -5.369 -12.33 1 70.04 908 LEU A O 1
ATOM 5105 N N . VAL A 1 680 ? 20.045 -6.061 -13.394 1 69.43 909 VAL A N 1
ATOM 5106 C CA . VAL A 1 680 ? 19.358 -6.715 -14.525 1 69.78 909 VAL A CA 1
ATOM 5107 C C . VAL A 1 680 ? 18.478 -7.898 -14.035 1 70.09 909 VAL A C 1
ATOM 5108 O O . VAL A 1 680 ? 17.473 -8.229 -14.674 1 70.68 909 VAL A O 1
ATOM 5112 N N . ARG A 1 681 ? 18.868 -8.522 -12.901 1 69.32 910 ARG A N 1
ATOM 5113 C CA . ARG A 1 681 ? 18.161 -9.6 -12.226 1 68.94 910 ARG A CA 1
ATOM 5114 C C . ARG A 1 681 ? 18.633 -9.666 -10.783 1 68.63 910 ARG A C 1
ATOM 5115 O O . ARG A 1 681 ? 19.829 -9.532 -10.501 1 68.86 910 ARG A O 1
ATOM 5123 N N . VAL A 1 682 ? 17.685 -9.777 -9.862 1 67.89 911 VAL A N 1
ATOM 5124 C CA . VAL A 1 682 ? 18.018 -9.851 -8.451 1 67.65 911 VAL A CA 1
ATOM 5125 C C . VAL A 1 682 ? 18.546 -11.254 -8.201 1 66.97 911 VAL A C 1
ATOM 5126 O O . VAL A 1 682 ? 17.881 -12.235 -8.544 1 67.21 911 VAL A O 1
ATOM 5130 N N . PRO A 1 683 ? 19.771 -11.385 -7.67 1 65.92 912 PRO A N 1
ATOM 5131 C CA . PRO A 1 683 ? 20.308 -12.74 -7.417 1 64.92 912 PRO A CA 1
ATOM 5132 C C . PRO A 1 683 ? 19.588 -13.447 -6.262 1 63.4 912 PRO A C 1
ATOM 5133 O O . PRO A 1 683 ? 18.967 -12.8 -5.416 1 63.58 912 PRO A O 1
ATOM 5137 N N . ASN A 1 684 ? 19.673 -14.774 -6.227 1 61.66 913 ASN A N 1
ATOM 5138 C CA . ASN A 1 684 ? 19.048 -15.558 -5.166 1 60.75 913 ASN A CA 1
ATOM 5139 C C . ASN A 1 684 ? 19.833 -15.464 -3.853 1 59.3 913 ASN A C 1
ATOM 5140 O O . ASN A 1 684 ? 20.95 -14.949 -3.836 1 59.48 913 ASN A O 1
ATOM 5145 N N . LEU A 1 685 ? 19.249 -15.946 -2.744 1 57.62 914 LEU A N 1
ATOM 5146 C CA . LEU A 1 685 ? 19.934 -15.941 -1.457 1 56.19 914 LEU A CA 1
ATOM 5147 C C . LEU A 1 685 ? 21.034 -17.021 -1.473 1 54.42 914 LEU A C 1
ATOM 5148 O O . LEU A 1 685 ? 20.838 -18.113 -2.02 1 54.13 914 LEU A O 1
ATOM 5153 N N . LEU A 1 686 ? 22.216 -16.655 -0.947 1 53.05 915 LEU A N 1
ATOM 5154 C CA . LEU A 1 686 ? 23.443 -17.453 -0.842 1 52.02 915 LEU A CA 1
ATOM 5155 C C . LEU A 1 686 ? 24.192 -17.634 -2.162 1 51.09 915 LEU A C 1
ATOM 5156 O O . LEU A 1 686 ? 25.123 -18.422 -2.212 1 50.8 915 LEU A O 1
ATOM 5161 N N . ASP A 1 687 ? 23.828 -16.891 -3.208 1 50.72 916 ASP A N 1
ATOM 5162 C CA . ASP A 1 687 ? 24.496 -17.003 -4.505 1 51.01 916 ASP A CA 1
ATOM 5163 C C . ASP A 1 687 ? 25.91 -16.453 -4.411 1 51.46 916 ASP A C 1
ATOM 5164 O O . ASP A 1 687 ? 26.112 -15.413 -3.787 1 52.2 916 ASP A O 1
ATOM 5169 N N . LYS A 1 688 ? 26.895 -17.163 -4.976 1 51.04 917 LYS A N 1
ATOM 5170 C CA . LYS A 1 688 ? 28.277 -16.695 -4.928 1 51.33 917 LYS A CA 1
ATOM 5171 C C . LYS A 1 688 ? 28.483 -15.828 -6.14 1 51.93 917 LYS A C 1
ATOM 5172 O O . LYS A 1 688 ? 28.496 -16.328 -7.264 1 52.21 917 LYS A O 1
ATOM 5178 N N . VAL A 1 689 ? 28.573 -14.514 -5.913 1 51.93 918 VAL A N 1
ATOM 5179 C CA . VAL A 1 689 ? 28.731 -13.492 -6.943 1 52.49 918 VAL A CA 1
ATOM 5180 C C . VAL A 1 689 ? 30.161 -12.86 -6.913 1 52.95 918 VAL A C 1
ATOM 5181 O O . VAL A 1 689 ? 30.966 -13.189 -6.036 1 52.54 918 VAL A O 1
ATOM 5185 N N . LYS A 1 690 ? 30.483 -11.981 -7.89 1 53.46 919 LYS A N 1
ATOM 5186 C CA . LYS A 1 690 ? 31.781 -11.3 -7.939 1 54.44 919 LYS A CA 1
ATOM 5187 C C . LYS A 1 690 ? 31.481 -9.875 -7.589 1 54.87 919 LYS A C 1
ATOM 5188 O O . LYS A 1 690 ? 30.73 -9.227 -8.308 1 55.14 919 LYS A O 1
ATOM 5194 N N . VAL A 1 691 ? 32.005 -9.395 -6.462 1 55.07 920 VAL A N 1
ATOM 5195 C CA . VAL A 1 691 ? 31.669 -8.068 -5.975 1 55.7 920 VAL A CA 1
ATOM 5196 C C . VAL A 1 691 ? 32.689 -6.977 -6.357 1 57.36 920 VAL A C 1
ATOM 5197 O O . VAL A 1 691 ? 33.885 -7.096 -6.12 1 57.31 920 VAL A O 1
ATOM 5201 N N . GLY A 1 692 ? 32.179 -5.922 -6.967 1 58.83 921 GLY A N 1
ATOM 5202 C CA . GLY A 1 692 ? 32.966 -4.761 -7.336 1 61.01 921 GLY A CA 1
ATOM 5203 C C . GLY A 1 692 ? 32.988 -3.801 -6.167 1 63.66 921 GLY A C 1
ATOM 5204 O O . GLY A 1 692 ? 31.945 -3.516 -5.56 1 63.98 921 GLY A O 1
ATOM 5205 N N . ILE A 1 693 ? 34.182 -3.347 -5.801 1 65.2 922 ILE A N 1
ATOM 5206 C CA . ILE A 1 693 ? 34.328 -2.45 -4.674 1 67.33 922 ILE A CA 1
ATOM 5207 C C . ILE A 1 693 ? 34.994 -1.165 -5.139 1 69.22 922 ILE A C 1
ATOM 5208 O O . ILE A 1 693 ? 35.965 -1.198 -5.903 1 69.64 922 ILE A O 1
ATOM 5213 N N . GLU A 1 694 ? 34.385 -0.031 -4.799 1 70.28 923 GLU A N 1
ATOM 5214 C CA . GLU A 1 694 ? 34.867 1.264 -5.265 1 71.87 923 GLU A CA 1
ATOM 5215 C C . GLU A 1 694 ? 34.916 2.295 -4.142 1 73.05 923 GLU A C 1
ATOM 5216 O O . GLU A 1 694 ? 33.956 2.447 -3.391 1 72.78 923 GLU A O 1
ATOM 5222 N N . VAL A 1 695 ? 36.043 3.007 -4.031 1 74.12 924 VAL A N 1
ATOM 5223 C CA . VAL A 1 695 ? 36.221 4.027 -3 1 75.45 924 VAL A CA 1
ATOM 5224 C C . VAL A 1 695 ? 36.032 5.449 -3.586 1 76.57 924 VAL A C 1
ATOM 5225 O O . VAL A 1 695 ? 36.906 5.948 -4.302 1 76.96 924 VAL A O 1
ATOM 5229 N N . ARG A 1 696 ? 34.877 6.079 -3.317 1 76.85 925 ARG A N 1
ATOM 5230 C CA . ARG A 1 696 ? 34.609 7.424 -3.826 1 77.9 925 ARG A CA 1
ATOM 5231 C C . ARG A 1 696 ? 34.311 8.432 -2.693 1 78.25 925 ARG A C 1
ATOM 5232 O O . ARG A 1 696 ? 33.754 9.51 -2.917 1 78.1 925 ARG A O 1
ATOM 5240 N N . ALA A 1 704 ? 34.575 10.407 1.457 1 71.84 933 ALA A N 1
ATOM 5241 C CA . ALA A 1 704 ? 35.058 9.062 1.796 1 72.39 933 ALA A CA 1
ATOM 5242 C C . ALA A 1 704 ? 33.909 8.039 1.926 1 72.39 933 ALA A C 1
ATOM 5243 O O . ALA A 1 704 ? 33.536 7.662 3.038 1 72.47 933 ALA A O 1
ATOM 5245 N N . SER A 1 705 ? 33.368 7.579 0.784 1 72.09 934 SER A N 1
ATOM 5246 C CA . SER A 1 705 ? 32.252 6.622 0.746 1 72.19 934 SER A CA 1
ATOM 5247 C C . SER A 1 705 ? 32.544 5.334 -0.048 1 71.03 934 SER A C 1
ATOM 5248 O O . SER A 1 705 ? 33.165 5.389 -1.111 1 71.31 934 SER A O 1
ATOM 5251 N N . LEU A 1 706 ? 32.069 4.179 0.454 1 69.56 935 LEU A N 1
ATOM 5252 C CA . LEU A 1 706 ? 32.292 2.898 -0.216 1 68.51 935 LEU A CA 1
ATOM 5253 C C . LEU A 1 706 ? 31.1 2.439 -1.041 1 67.97 935 LEU A C 1
ATOM 5254 O O . LEU A 1 706 ? 29.985 2.325 -0.526 1 68.31 935 LEU A O 1
ATOM 5259 N N . VAL A 1 707 ? 31.349 2.139 -2.323 1 66.8 936 VAL A N 1
ATOM 5260 C CA . VAL A 1 707 ? 30.331 1.69 -3.265 1 65.93 936 VAL A CA 1
ATOM 5261 C C . VAL A 1 707 ? 30.539 0.229 -3.678 1 65.04 936 VAL A C 1
ATOM 5262 O O . VAL A 1 707 ? 31.606 -0.132 -4.173 1 64.86 936 VAL A O 1
ATOM 5266 N N . PHE A 1 708 ? 29.497 -0.602 -3.493 1 64.23 937 PHE A N 1
ATOM 5267 C CA . PHE A 1 708 ? 29.525 -2.022 -3.839 1 63.66 937 PHE A CA 1
ATOM 5268 C C . PHE A 1 708 ? 28.714 -2.311 -5.094 1 62.95 937 PHE A C 1
ATOM 5269 O O . PHE A 1 708 ? 27.764 -1.593 -5.403 1 62.95 937 PHE A O 1
ATOM 5277 N N . SER A 1 709 ? 29.061 -3.386 -5.793 1 62.34 938 SER A N 1
ATOM 5278 C CA . SER A 1 709 ? 28.344 -3.784 -6.999 1 62.6 938 SER A CA 1
ATOM 5279 C C . SER A 1 709 ? 28.515 -5.293 -7.292 1 63.28 938 SER A C 1
ATOM 5280 O O . SER A 1 709 ? 29.248 -5.978 -6.587 1 63.4 938 SER A O 1
ATOM 5283 N N . ILE A 1 710 ? 27.81 -5.821 -8.304 1 63.48 939 ILE A N 1
ATOM 5284 C CA . ILE A 1 710 ? 27.961 -7.2 -8.755 1 64 939 ILE A CA 1
ATOM 5285 C C . ILE A 1 710 ? 28.542 -7.036 -10.16 1 64.8 939 ILE A C 1
ATOM 5286 O O . ILE A 1 710 ? 27.867 -6.453 -10.992 1 64.41 939 ILE A O 1
ATOM 5291 N N . ILE A 1 711 ? 29.784 -7.501 -10.427 1 65.89 940 ILE A N 1
ATOM 5292 C CA . ILE A 1 711 ? 30.498 -7.341 -11.712 1 67.56 940 ILE A CA 1
ATOM 5293 C C . ILE A 1 711 ? 29.573 -7.503 -12.944 1 69.53 940 ILE A C 1
ATOM 5294 O O . ILE A 1 711 ? 29.43 -6.561 -13.743 1 70.27 940 ILE A O 1
ATOM 5299 N N . GLY A 1 712 ? 28.901 -8.639 -13.043 1 69.93 941 GLY A N 1
ATOM 5300 C CA . GLY A 1 712 ? 27.839 -8.798 -14.03 1 70.87 941 GLY A CA 1
ATOM 5301 C C . GLY A 1 712 ? 26.542 -8.38 -13.347 1 72 941 GLY A C 1
ATOM 5302 O O . GLY A 1 712 ? 26.522 -8.205 -12.118 1 72.79 941 GLY A O 1
ATOM 5303 N N . LEU A 1 713 ? 25.443 -8.207 -14.087 1 71.82 942 LEU A N 1
ATOM 5304 C CA . LEU A 1 713 ? 24.142 -7.849 -13.463 1 72.36 942 LEU A CA 1
ATOM 5305 C C . LEU A 1 713 ? 23.914 -6.363 -13.21 1 72.93 942 LEU A C 1
ATOM 5306 O O . LEU A 1 713 ? 22.813 -6.017 -12.786 1 73.06 942 LEU A O 1
ATOM 5311 N N . MET A 1 714 ? 24.915 -5.492 -13.415 1 73.13 943 MET A N 1
ATOM 5312 C CA . MET A 1 714 ? 24.683 -4.062 -13.199 1 73.65 943 MET A CA 1
ATOM 5313 C C . MET A 1 714 ? 24.093 -3.451 -14.463 1 74.8 943 MET A C 1
ATOM 5314 O O . MET A 1 714 ? 24.571 -3.726 -15.565 1 75.12 943 MET A O 1
ATOM 5319 N N . LYS A 1 715 ? 23.037 -2.641 -14.311 1 75.35 944 LYS A N 1
ATOM 5320 C CA . LYS A 1 715 ? 22.38 -1.962 -15.436 1 76.11 944 LYS A CA 1
ATOM 5321 C C . LYS A 1 715 ? 23.24 -0.811 -16.023 1 77.26 944 LYS A C 1
ATOM 5322 O O . LYS A 1 715 ? 23.756 0.041 -15.285 1 77.59 944 LYS A O 1
ATOM 5328 N N . GLY A 1 716 ? 23.343 -0.769 -17.343 1 77.53 945 GLY A N 1
ATOM 5329 C CA . GLY A 1 716 ? 24.084 0.285 -18.023 1 78.25 945 GLY A CA 1
ATOM 5330 C C . GLY A 1 716 ? 23.192 1.225 -18.814 1 78.71 945 GLY A C 1
ATOM 5331 O O . GLY A 1 716 ? 23.138 2.429 -18.544 1 78.9 945 GLY A O 1
#

Radius of gyration: 27.54 Å; Cα contacts (8 Å, |Δi|>4): 1305; chains: 1; bounding box: 77×78×74 Å

Organism: NCBI:txid5691

Secondary structure (DSSP, 8-state):
--SPPPPPHHHHHHHHHHTSSEEEEEEE-SS-TTEEEEE---TT---SEEEEESHHHHTT--TT-EEEEEEPPGGG-B------HHHHHHTT-B-BEEEEEEE------EEEEE-HHHHHT----S-EEEEEEESSTTSPPEEEEES-HHHHTTEEEEEEEEE--TT-SS-EEEEEEEEEETT-HHHHHHHHHHHTT---SPPPHHHHTTSPPSS----HHHHTTSEE-TTS--EEEE-TT-----EEEEEEEETTTEEEEEEEEE-HHHH--TTSHHHHHHHHH-B-EE-SS-EE-SS-HHIIIIISS--TTS-EEEEEEEEEE-TTS-EEEEEEEEEEE--SEEEEHHHHHHHHH-TT---HHHHHHHHHHHHHHHHHHHHHHHT--------EEEE--TT-SS-SEEEEPP--HHHHHHHHHHHHHHHHHHHHHHHH-TTT-EEEEBPPPPTTTTHHHHHHHHHHHS-----SSHHHHHHHHHT--BTTBTTHHHHHHHHGGGGSPPPEEEETTSS-GGGG-BTTTTBSS----S-TTTBHHHHHHHHHHHHHHTSS------SHHHHHHHHHHHHHHHHHHHHHHHHHHHHHHHHHHGGGTTS-PPPEEEEEEEE-SSEEEEEETTTTEEEEEEGGGBSSPPPTT-EEEEEEEE---EEEEESSSB--

CATH classification: 2.40.50.690 (+1 more: 2.40.50.700)

Foldseek 3Di:
DQEDDADDCVCQVVCCVVVQKDKAFWAFDQVDLAKIKGADDGPPDPDGIEIQHGCRQARPDAHGWIFIKGWDCLVPWAAPVVPDPVVSVVRRTHTYTGTRHTDDDPPFWFKFAFDVVQVVVDDDADKDWGWTDGPRSNGDIEIEIGRCCVVRHFFIFTWDFDAADRPHPHTYIYTDDTQGGPLDPVSLLVNLCRNLVAPFDDQDPQQVVLADPDDDDDDPVVQVFADEPAVFAKEAEAAPPALFAFWIKGWDDDDPQKMKIKIWGFPVCVSDDPPGSLLVQLLQLQFKFDFQVDIRFSHDPCCRRHQRGQDAQGWHKTFMWMFMAHPVRHTPDIDTGIYIYHHNYHHYLVVLQCLCVDPVRPDSSNVRSVVLLVSLVVLVVVLLVLQAQDFDDWDWHFQDDPVDSAGQDIDTDDDDSVVSSVVSVQQVVQQVLFVLLCVQCLQQAWFKAFDQFDPCLCVQVQVVLCVQPVAGADRPASNSNRVSLVVSQDPVDGCRSNVVSHLVVVRGDDMFIATSNVDDQQRCHHRNSSDSTGFHQRGVRGGVSNVVSSQSSCCSVPVHPDDVSVVPVVSGVSRVSSRSSVVSSVSSHVSSLVSSLLSNCCVQAVHFDDKAKWFQADDDPFWTWIAGPRSRDIDTHGPVQFPDDDDHGDIFIWGWDVPVDIDIDGPPGGDD

Nearest PDB structures (foldseek):
  7tuv-assembly1_A  TM=1.001E+00  e=0.000E+00  Trypanosoma brucei
  2vnu-assembly1_D  TM=9.183E-01  e=3.450E-74  Saccharomyces cerevisiae
  5c0x-assembly1_J  TM=9.024E-01  e=8.673E-75  Saccharomyces cerevisiae S288C
  4ifd-assembly1_J  TM=9.028E-01  e=2.344E-74  Saccharomyces cerevisiae S288C
  7aju-assembly1_EK  TM=9.052E-01  e=8.642E-72  Saccharomyces cerevisiae S288C

B-factor: mean 49.61, std 16.24, range [7.46, 108.75]

GO terms:
  GO:0005634 nucleus (C, IDA)